Protein AF-A0A937AK28-F1 (afdb_monomer)

Foldseek 3Di:
DVVVVVVVVVVCVPDPDDPDDDDDDDDDPDDDDDDDDDDDDDDDDDDDDDPDDDDDDDDDDDDDDDDDDDDDDDDDDDDDDPDPPPPPPDDDDDDCVVCVLPPPPVLVVVVVVLVVVLVVVCVVLVVVLVVCVVVPHDPVVSVVSNVVVCVVSVVVSVVVCVVVCSPPPPPPPDDDDDDDDDDDDDPPDDDPDPDDDDDPDDPPPPPPDDPDPDDPPCDPVLLVVLLVVCCVLPVPVSVVLVVCCVVPVPVSVVVSVVVSVLVVVLVVCVPVPVPLNVLSSLLVVLVVLLVVLVVVLVVCVVVVHDPVVNVVSVVVNVVSVVSNVVSVVVNVVVVVVVVVVVVVVVVVVVVVVVVVVVVVVVVVVVVVVVVVPPPPDPPDDDPPPPPDDPDDDPVPPVDPPDPPDPPDPPDDDDDDDDDD

pLDDT: mean 71.02, std 24.05, range [28.81, 98.31]

Radius of gyration: 37.17 Å; Cα contacts (8 Å, |Δi|>4): 98; chains: 1; bounding box: 79×90×116 Å

Sequence (420 aa):
MQILKRAHLLAAFCGLSLAFTGAGLALQPGTPDEPPMHEPPPPPMGGPDDNNRPGPGDQQRPERRRGGQDSNDNRRPRMGGPNAQGPQGNAPGEGPMRQAMSNDPKVVRAALDLVRTHLKEMMPRIDKAITALDNGADVATVRRELAQSRAENAQGFMEALRQSGILGPGLMGNVRRGPGAGEGPDMQDDRDGPGPRGPEGEMREGREGREGRGPRAFTQEDRDRVLAEIREHNPDLAKQIESAREQSPESADQFLRFIGDKMRGMRELRDRDPESYQLRKTEIIGLFKMLKLRKEYAEAAKNNADQAKLDTIKGELRVVMGELWDTRQKLDEMQLRELEKRVERMKQEAVKRTEMREKVINERTEAIIREATQPPGGKGGRPPMRRDGAGPGPNGLPGPGGPRGGPGENAPPPPPVQPR

Nearest PDB structures (foldseek):
  8i21-assembly1_A  TM=4.501E-01  e=1.192E+00  Saccharomyces cerevisiae S288C
  4tko-assembly1_B  TM=4.556E-01  e=3.363E+00  Aquifex aeolicus VF5
  8qb8-assembly1_A  TM=4.308E-01  e=2.829E+00  Saccharomyces cerevisiae
  2v0o-assembly2_C  TM=2.588E-01  e=8.453E+00  Homo sapiens

Solvent-accessible surface area (backbone atoms only — not comparable to full-atom values): 27361 Å² total; per-residue (Å²): 114,70,68,61,57,54,52,56,55,52,56,64,66,73,73,61,92,71,92,76,85,77,80,86,78,83,84,76,96,75,91,76,86,83,77,85,82,77,78,79,81,80,80,84,89,77,78,85,84,88,89,82,80,86,82,85,79,91,76,86,81,84,88,78,83,91,82,90,82,90,81,89,82,87,89,79,90,78,79,84,76,79,80,86,72,65,85,76,71,75,76,80,70,82,58,67,78,74,58,66,63,54,83,48,66,66,58,51,46,52,52,50,52,50,52,51,51,53,49,62,67,47,47,63,57,52,52,49,48,50,53,39,49,76,72,68,47,57,68,70,58,50,51,50,54,51,52,51,52,47,54,57,49,49,51,52,49,53,49,51,40,51,74,66,53,78,52,49,85,78,79,77,76,81,90,75,84,88,88,80,88,77,92,80,79,88,79,84,72,92,73,95,63,94,68,83,83,67,84,88,74,75,85,73,82,79,76,78,84,81,80,78,84,58,84,74,79,86,44,72,70,55,49,56,51,44,45,51,54,36,39,75,79,38,49,69,57,32,53,50,46,54,55,38,35,76,77,37,49,68,61,33,51,54,49,50,50,62,49,37,62,56,50,59,58,38,62,62,23,54,80,75,35,52,66,61,26,52,43,52,51,50,41,54,53,37,52,51,53,43,53,50,43,53,50,53,44,53,50,39,60,75,67,68,53,59,66,71,59,52,51,49,44,51,50,54,43,51,52,43,51,50,56,40,48,54,40,47,52,54,52,51,53,52,51,50,55,52,50,50,54,52,53,52,51,51,52,55,51,50,51,53,52,52,54,52,48,53,51,53,50,49,58,50,51,53,50,52,52,50,60,72,67,49,71,99,70,76,92,72,70,78,76,75,71,87,71,81,74,96,60,87,66,85,82,63,65,80,63,86,76,64,86,88,65,75,81,69,101,75,71,79,79,80,78,84,82,76,86,130

Secondary structure (DSSP, 8-state):
-HHHHHHHHHHTTTT------------------PPP-PPPPPPP---------PPP----PPP---------------------------PPP--HHHH-S---HHHHHHHHHHHHHHHHHHHHHHHHHHHHHHTT--HHHHHHHHHHHHHHHHHHHHHHHHHTSSS-TTSS--SS----------------------------TT--S-S---S----HHHHHHHHHHHHHH-HHHHHHHHHHHHH-HHHHHHHHHHHHHHHHHHHHHHHH-HHHHHHHHHHHHHHHHHHHHHHHHHHHHHTT--HHHHHHHHHHHHHHHHHHHHHHHHHHHHHHHHHHHHHHHHHHHHHHHHHHHHHHHHHHHHHHHHHHHS-S---S----------PPPTT----------PPPS-PPPPPP----

Structure (mmCIF, N/CA/C/O backbone):
data_AF-A0A937AK28-F1
#
_entry.id   AF-A0A937AK28-F1
#
loop_
_atom_site.group_PDB
_atom_site.id
_atom_site.type_symbol
_atom_site.label_atom_id
_atom_site.label_alt_id
_atom_site.label_comp_id
_atom_site.label_asym_id
_atom_site.label_entity_id
_atom_site.label_seq_id
_atom_site.pdbx_PDB_ins_code
_atom_site.Cartn_x
_atom_site.Cartn_y
_atom_site.Cartn_z
_atom_site.occupancy
_atom_site.B_iso_or_equiv
_atom_site.auth_seq_id
_atom_site.auth_comp_id
_atom_site.auth_asym_id
_atom_site.auth_atom_id
_atom_site.pdbx_PDB_model_num
ATOM 1 N N . MET A 1 1 ? 21.822 4.086 29.222 1.00 45.12 1 MET A N 1
ATOM 2 C CA . MET A 1 1 ? 20.342 4.231 29.233 1.00 45.12 1 MET A CA 1
ATOM 3 C C . MET A 1 1 ? 19.809 5.539 28.629 1.00 45.12 1 MET A C 1
ATOM 5 O O . MET A 1 1 ? 18.767 5.481 27.990 1.00 45.12 1 MET A O 1
ATOM 9 N N . GLN A 1 2 ? 20.467 6.701 28.767 1.00 40.31 2 GLN A N 1
ATOM 10 C CA . GLN A 1 2 ? 19.935 7.975 28.230 1.00 40.31 2 GLN A CA 1
ATOM 11 C C . GLN A 1 2 ? 19.891 8.066 26.685 1.00 40.31 2 GLN A C 1
ATOM 13 O O . GLN A 1 2 ? 18.995 8.702 26.139 1.00 40.31 2 GLN A O 1
ATOM 18 N N . ILE A 1 3 ? 20.792 7.380 25.970 1.00 42.09 3 ILE A N 1
ATOM 19 C CA . ILE A 1 3 ? 20.834 7.392 24.492 1.00 42.09 3 ILE A CA 1
ATOM 20 C C . ILE A 1 3 ? 19.656 6.605 23.878 1.00 42.09 3 ILE A C 1
ATOM 22 O O . ILE A 1 3 ? 19.032 7.076 22.930 1.00 42.09 3 ILE A O 1
ATOM 26 N N . LEU A 1 4 ? 19.270 5.465 24.469 1.00 37.75 4 LEU A N 1
ATOM 27 C CA . LEU A 1 4 ? 18.111 4.679 24.012 1.00 37.75 4 LEU A CA 1
ATOM 28 C C . LEU A 1 4 ? 16.769 5.387 24.265 1.00 37.75 4 LEU A C 1
ATOM 30 O O . LEU A 1 4 ? 15.876 5.320 23.422 1.00 37.75 4 LEU A O 1
ATOM 34 N N . LYS A 1 5 ? 16.635 6.127 25.377 1.00 47.66 5 LYS A N 1
ATOM 35 C CA . LYS A 1 5 ? 15.433 6.938 25.651 1.00 47.66 5 LYS A CA 1
ATOM 36 C C . LYS A 1 5 ? 15.247 8.054 24.613 1.00 47.66 5 LYS A C 1
ATOM 38 O O . LYS A 1 5 ? 14.127 8.288 24.168 1.00 47.66 5 LYS A O 1
ATOM 43 N N . ARG A 1 6 ? 16.340 8.688 24.170 1.00 48.91 6 ARG A N 1
ATOM 44 C CA . ARG A 1 6 ? 16.316 9.719 23.115 1.00 48.91 6 ARG A CA 1
ATOM 45 C C . ARG A 1 6 ? 15.952 9.149 21.738 1.00 48.91 6 ARG A C 1
ATOM 47 O O . ARG A 1 6 ? 15.192 9.782 21.012 1.00 48.91 6 ARG A O 1
ATOM 54 N N . ALA A 1 7 ? 16.411 7.939 21.408 1.00 40.28 7 ALA A N 1
ATOM 55 C CA . ALA A 1 7 ? 16.102 7.284 20.133 1.00 40.28 7 ALA A CA 1
ATOM 56 C C . ALA A 1 7 ? 14.616 6.888 19.996 1.00 40.28 7 ALA A C 1
ATOM 58 O O . ALA A 1 7 ? 14.016 7.096 18.941 1.00 40.28 7 ALA A O 1
ATOM 59 N N . HIS A 1 8 ? 13.986 6.381 21.063 1.00 40.25 8 HIS A N 1
ATOM 60 C CA . HIS A 1 8 ? 12.559 6.027 21.034 1.00 40.25 8 HIS A CA 1
ATOM 61 C C . HIS A 1 8 ? 11.623 7.242 20.960 1.00 40.25 8 HIS A C 1
ATOM 63 O O . HIS A 1 8 ? 10.581 7.171 20.309 1.00 40.25 8 HIS A O 1
ATOM 69 N N . LEU A 1 9 ? 12.009 8.374 21.552 1.00 46.62 9 LEU A N 1
ATOM 70 C CA . LEU A 1 9 ? 11.238 9.619 21.475 1.00 46.62 9 LEU A CA 1
ATOM 71 C C . LEU A 1 9 ? 11.308 10.264 20.081 1.00 46.62 9 LEU A C 1
ATOM 73 O O . LEU A 1 9 ? 10.299 10.782 19.609 1.00 46.62 9 LEU A O 1
ATOM 77 N N . LEU A 1 10 ? 12.455 10.160 19.397 1.00 40.72 10 LEU A N 1
ATOM 78 C CA . LEU A 1 10 ? 12.631 10.594 18.004 1.00 40.72 10 LEU A CA 1
ATOM 79 C C . LEU A 1 10 ? 11.823 9.731 17.017 1.00 40.72 10 LEU A C 1
ATOM 81 O O . LEU A 1 10 ? 11.168 10.273 16.129 1.00 40.72 10 LEU A O 1
ATOM 85 N N . ALA A 1 11 ? 11.782 8.408 17.213 1.00 39.53 11 ALA A N 1
ATOM 86 C CA . ALA A 1 11 ? 10.990 7.495 16.379 1.00 39.53 11 ALA A CA 1
ATOM 87 C C . ALA A 1 11 ? 9.469 7.728 16.509 1.00 39.53 11 ALA A C 1
ATOM 89 O O . ALA A 1 11 ? 8.747 7.666 15.516 1.00 39.53 11 ALA A O 1
ATOM 90 N N . ALA A 1 12 ? 8.985 8.085 17.705 1.00 41.88 12 ALA A N 1
ATOM 91 C CA . ALA A 1 12 ? 7.592 8.491 17.925 1.00 41.88 12 ALA A CA 1
ATOM 92 C C . ALA A 1 12 ? 7.253 9.876 17.324 1.00 41.88 12 ALA A C 1
ATOM 94 O O . ALA A 1 12 ? 6.080 10.229 17.188 1.00 41.88 12 ALA A O 1
ATOM 95 N N . PHE A 1 13 ? 8.266 10.674 16.966 1.00 44.38 13 PHE A N 1
ATOM 96 C CA . PHE A 1 13 ? 8.119 12.037 16.453 1.00 44.38 13 PHE A CA 1
ATOM 97 C C . PHE A 1 13 ? 8.048 12.111 14.917 1.00 44.38 13 PHE A C 1
ATOM 99 O O . PHE A 1 13 ? 7.423 13.029 14.391 1.00 44.38 13 PHE A O 1
ATOM 106 N N . CYS A 1 14 ? 8.606 11.132 14.194 1.00 40.28 14 CYS A N 1
ATOM 107 C CA . CYS A 1 14 ? 8.650 11.097 12.722 1.00 40.28 14 CYS A CA 1
ATOM 108 C C . CYS A 1 14 ? 7.396 10.518 12.029 1.00 40.28 14 CYS A C 1
ATOM 110 O O . CYS A 1 14 ? 7.441 10.207 10.843 1.00 40.28 14 CYS A O 1
ATOM 112 N N . GLY A 1 15 ? 6.254 10.409 12.714 1.00 34.19 15 GLY A N 1
ATOM 113 C CA . GLY A 1 15 ? 4.972 10.173 12.034 1.00 34.19 15 GLY A CA 1
ATOM 114 C C . GLY A 1 15 ? 4.676 8.727 11.620 1.00 34.19 15 GLY A C 1
ATOM 115 O O . GLY A 1 15 ? 3.913 8.517 10.681 1.00 34.19 15 GLY A O 1
ATOM 116 N N . LEU A 1 16 ? 5.189 7.727 12.344 1.00 32.31 16 LEU A N 1
ATOM 117 C CA . LEU A 1 16 ? 4.605 6.383 12.333 1.00 32.31 16 LEU A CA 1
ATOM 118 C C . LEU A 1 16 ? 3.802 6.192 13.625 1.00 32.31 16 LEU A C 1
ATOM 120 O O . LEU A 1 16 ? 4.344 5.905 14.691 1.00 32.31 16 LEU A O 1
ATOM 124 N N . SER A 1 17 ? 2.494 6.431 13.547 1.00 33.72 17 SER A N 1
ATOM 125 C CA . SER A 1 17 ? 1.587 6.261 14.682 1.00 33.72 17 SER A CA 1
ATOM 126 C C . SER A 1 17 ? 1.394 4.769 14.978 1.00 33.72 17 SER A C 1
ATOM 128 O O . SER A 1 17 ? 0.518 4.115 14.420 1.00 33.72 17 SER A O 1
ATOM 130 N N . LEU A 1 18 ? 2.232 4.224 15.860 1.00 33.41 18 LEU A N 1
ATOM 131 C CA . LEU A 1 18 ? 1.950 3.012 16.623 1.00 33.41 18 LEU A CA 1
ATOM 132 C C . LEU A 1 18 ? 1.720 3.447 18.069 1.00 33.41 18 LEU A C 1
ATOM 134 O O . LEU A 1 18 ? 2.648 3.796 18.796 1.00 33.41 18 LEU A O 1
ATOM 138 N N . ALA A 1 19 ? 0.450 3.480 18.466 1.00 34.44 19 ALA A N 1
ATOM 139 C CA . ALA A 1 19 ? 0.048 3.724 19.840 1.00 34.44 19 ALA A CA 1
ATOM 140 C C . ALA A 1 19 ? 0.495 2.540 20.713 1.00 34.44 19 ALA A C 1
ATOM 142 O O . ALA A 1 19 ? -0.200 1.533 20.817 1.00 34.44 19 ALA A O 1
ATOM 143 N N . PHE A 1 20 ? 1.674 2.663 21.322 1.00 28.81 20 PHE A N 1
ATOM 144 C CA . PHE A 1 20 ? 2.138 1.775 22.380 1.00 28.81 20 PHE A CA 1
ATOM 145 C C . PHE A 1 20 ? 1.858 2.452 23.724 1.00 28.81 20 PHE A C 1
ATOM 147 O O . PHE A 1 20 ? 2.593 3.332 24.174 1.00 28.81 20 PHE A O 1
ATOM 154 N N . THR A 1 21 ? 0.736 2.096 24.344 1.00 36.56 21 THR A N 1
ATOM 155 C CA . THR A 1 21 ? 0.386 2.533 25.697 1.00 36.56 21 THR A CA 1
ATOM 156 C C . THR A 1 21 ? 1.208 1.704 26.683 1.00 36.56 21 THR A C 1
ATOM 158 O O . THR A 1 21 ? 0.882 0.554 26.964 1.00 36.56 21 THR A O 1
ATOM 161 N N . GLY A 1 22 ? 2.321 2.261 27.162 1.00 31.64 22 GLY A N 1
ATOM 162 C CA . GLY A 1 22 ? 3.103 1.687 28.253 1.00 31.64 22 GLY A CA 1
ATOM 163 C C . GLY A 1 22 ? 2.448 2.002 29.594 1.00 31.64 22 GLY A C 1
ATOM 164 O O . GLY A 1 22 ? 2.447 3.155 30.018 1.00 31.64 22 GLY A O 1
ATOM 165 N N . ALA A 1 23 ? 1.895 0.978 30.243 1.00 36.53 23 ALA A N 1
ATOM 166 C CA . ALA A 1 23 ? 1.619 0.998 31.671 1.00 36.53 23 ALA A CA 1
ATOM 167 C C . ALA A 1 23 ? 2.961 0.975 32.419 1.00 36.53 23 ALA A C 1
ATOM 169 O O . ALA A 1 23 ? 3.797 0.101 32.184 1.00 36.53 23 ALA A O 1
ATOM 170 N N . GLY A 1 24 ? 3.181 1.974 33.271 1.00 33.81 24 GLY A N 1
ATOM 171 C CA . GLY A 1 24 ? 4.326 2.032 34.168 1.00 33.81 24 GLY A CA 1
ATOM 172 C C . GLY A 1 24 ? 4.154 1.020 35.294 1.00 33.81 24 GLY A C 1
ATOM 173 O O . GLY A 1 24 ? 3.312 1.206 36.166 1.00 33.81 24 GLY A O 1
ATOM 174 N N . LEU A 1 25 ? 4.962 -0.037 35.272 1.00 34.81 25 LEU A N 1
ATOM 175 C CA . LEU A 1 25 ? 5.187 -0.906 36.420 1.00 34.81 25 LEU A CA 1
ATOM 176 C C . LEU A 1 25 ? 6.354 -0.327 37.222 1.00 34.81 25 LEU A C 1
ATOM 178 O O . LEU A 1 25 ? 7.490 -0.273 36.750 1.00 34.81 25 LEU A O 1
ATOM 182 N N . ALA A 1 26 ? 6.039 0.151 38.423 1.00 36.28 26 ALA A N 1
ATOM 183 C CA . ALA A 1 26 ? 7.015 0.486 39.443 1.00 36.28 26 ALA A CA 1
ATOM 184 C C . ALA A 1 26 ? 7.772 -0.788 39.855 1.00 36.28 26 ALA A C 1
ATOM 186 O O . ALA A 1 26 ? 7.164 -1.775 40.265 1.00 36.28 26 ALA A O 1
ATOM 187 N N . LEU A 1 27 ? 9.099 -0.762 39.733 1.00 34.19 27 LEU A N 1
ATOM 188 C CA . LEU A 1 27 ? 9.994 -1.787 40.264 1.00 34.19 27 LEU A CA 1
ATOM 189 C C . LEU A 1 27 ? 10.108 -1.610 41.785 1.00 34.19 27 LEU A C 1
ATOM 191 O O . LEU A 1 27 ? 10.711 -0.644 42.251 1.00 34.19 27 LEU A O 1
ATOM 195 N N . GLN A 1 28 ? 9.548 -2.548 42.550 1.00 39.12 28 GLN A N 1
ATOM 196 C CA . GLN A 1 28 ? 10.003 -2.839 43.912 1.00 39.12 28 GLN A CA 1
ATOM 197 C C . GLN A 1 28 ? 11.232 -3.764 43.834 1.00 39.12 28 GLN A C 1
ATOM 199 O O . GLN A 1 28 ? 11.193 -4.737 43.078 1.00 39.12 28 GLN A O 1
ATOM 204 N N . PRO A 1 29 ? 12.312 -3.519 44.598 1.00 45.06 29 PRO A N 1
ATOM 205 C CA . PRO A 1 29 ? 13.384 -4.489 44.763 1.00 45.06 29 PRO A CA 1
ATOM 206 C C . PRO A 1 29 ? 12.969 -5.500 45.840 1.00 45.06 29 PRO A C 1
ATOM 208 O O . PRO A 1 29 ? 13.032 -5.215 47.033 1.00 45.06 29 PRO A O 1
ATOM 211 N N . GLY A 1 30 ? 12.518 -6.675 45.412 1.00 38.47 30 GLY A N 1
ATOM 212 C CA . GLY A 1 30 ? 12.208 -7.797 46.293 1.00 38.47 30 GLY A CA 1
ATOM 213 C C . GLY A 1 30 ? 12.576 -9.105 45.611 1.00 38.47 30 GLY A C 1
ATOM 214 O O . GLY A 1 30 ? 11.815 -9.616 44.799 1.00 38.47 30 GLY A O 1
ATOM 215 N N . T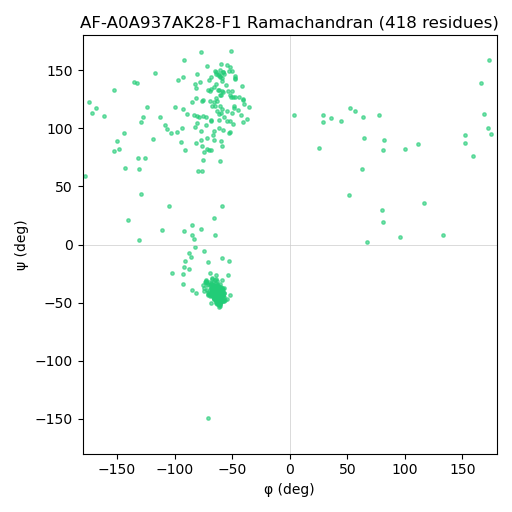HR A 1 31 ? 13.764 -9.618 45.915 1.00 53.62 31 THR A N 1
ATOM 216 C CA . THR A 1 31 ? 14.167 -11.001 45.637 1.00 53.62 31 THR A CA 1
ATOM 217 C C . THR A 1 31 ? 13.318 -11.966 46.466 1.00 53.62 31 THR A C 1
ATOM 219 O O . THR A 1 31 ? 13.178 -11.750 47.673 1.00 53.62 31 THR A O 1
ATOM 222 N N . PRO A 1 32 ? 12.829 -13.055 45.858 1.00 50.50 32 PRO A N 1
ATOM 223 C CA . PRO A 1 32 ? 13.033 -14.350 46.499 1.00 50.50 32 PRO A CA 1
ATOM 224 C C . PRO A 1 32 ? 13.477 -15.446 45.516 1.00 50.50 32 PRO A C 1
ATOM 226 O O . PRO A 1 32 ? 13.006 -15.516 44.385 1.00 50.50 32 PRO A O 1
ATOM 229 N N . ASP A 1 33 ? 14.408 -16.259 46.015 1.00 50.53 33 ASP A N 1
ATOM 230 C CA . ASP A 1 33 ? 14.880 -17.580 45.581 1.00 50.53 33 ASP A CA 1
ATOM 231 C C . ASP A 1 33 ? 14.294 -18.182 44.290 1.00 50.53 33 ASP A C 1
ATOM 233 O O . ASP A 1 33 ? 13.159 -18.663 44.252 1.00 50.53 33 ASP A O 1
ATOM 237 N N . GLU A 1 34 ? 15.142 -18.272 43.260 1.00 43.19 34 GLU A N 1
ATOM 238 C CA . GLU A 1 34 ? 14.953 -19.200 42.142 1.00 43.19 34 GLU A CA 1
ATOM 239 C C . GLU A 1 34 ? 15.316 -20.634 42.585 1.00 43.19 34 GLU A C 1
ATOM 241 O O . GLU A 1 34 ? 16.444 -20.873 43.027 1.00 43.19 34 GLU A O 1
ATOM 246 N N . PRO A 1 35 ? 14.409 -21.620 42.453 1.00 62.12 35 PRO A N 1
ATOM 247 C CA . PRO A 1 35 ? 14.765 -23.030 42.570 1.00 62.12 35 PRO A CA 1
ATOM 248 C C . PRO A 1 35 ? 15.574 -23.501 41.343 1.00 62.12 35 PRO A C 1
ATOM 250 O O . PRO A 1 35 ? 15.435 -22.942 40.252 1.00 62.12 35 PRO A O 1
ATOM 253 N N . PRO A 1 36 ? 16.415 -24.544 41.491 1.00 59.97 36 PRO A N 1
ATOM 254 C CA . PRO A 1 36 ? 17.363 -24.962 40.464 1.00 59.97 36 PRO A CA 1
ATOM 255 C C . PRO A 1 36 ? 16.658 -25.449 39.193 1.00 59.97 36 PRO A C 1
ATOM 257 O O . PRO A 1 36 ? 15.825 -26.355 39.216 1.00 59.97 36 PRO A O 1
ATOM 260 N N . MET A 1 37 ? 17.042 -24.844 38.070 1.00 59.56 37 MET A N 1
ATOM 261 C CA . MET A 1 37 ? 16.659 -25.242 36.720 1.00 59.56 37 MET A CA 1
ATOM 262 C C . MET A 1 37 ? 17.162 -26.663 36.437 1.00 59.56 37 MET A C 1
ATOM 264 O O . MET A 1 37 ? 18.364 -26.897 36.327 1.00 59.56 37 MET A O 1
ATOM 268 N N . HIS A 1 38 ? 16.236 -27.612 36.307 1.00 63.62 38 HIS A N 1
ATOM 269 C CA . HIS A 1 38 ? 16.522 -28.914 35.716 1.00 63.62 38 HIS A CA 1
ATOM 270 C C . HIS A 1 38 ? 16.830 -28.735 34.225 1.00 63.62 38 HIS A C 1
ATOM 272 O O . HIS A 1 38 ? 15.987 -28.265 33.460 1.00 63.62 38 HIS A O 1
ATOM 278 N N . GLU A 1 39 ? 18.040 -29.118 33.820 1.00 60.78 39 GLU A N 1
ATOM 279 C CA . GLU A 1 39 ? 18.424 -29.221 32.413 1.00 60.78 39 GLU A CA 1
ATOM 280 C C . GLU A 1 39 ? 17.499 -30.209 31.676 1.00 60.78 39 GLU A C 1
ATOM 282 O O . GLU A 1 39 ? 17.266 -31.320 32.169 1.00 60.78 39 GLU A O 1
ATOM 287 N N . PRO A 1 40 ? 16.958 -29.848 30.499 1.00 70.06 40 PRO A N 1
ATOM 288 C CA . PRO A 1 40 ? 16.228 -30.794 29.670 1.00 70.06 40 PRO A CA 1
ATOM 289 C C . PRO A 1 40 ? 17.191 -31.836 29.067 1.00 70.06 40 PRO A C 1
ATOM 291 O O . PRO A 1 40 ? 18.301 -31.481 28.660 1.00 70.06 40 PRO A O 1
ATOM 294 N N . PRO A 1 41 ? 16.784 -33.116 28.967 1.00 71.69 41 PRO A N 1
ATOM 295 C CA . PRO A 1 41 ? 17.618 -34.155 28.375 1.00 71.69 41 PRO A CA 1
ATOM 296 C C . PRO A 1 41 ? 17.859 -33.898 26.876 1.00 71.69 41 PRO A C 1
ATOM 298 O O . PRO A 1 41 ? 16.986 -33.349 26.193 1.00 71.69 41 PRO A O 1
ATOM 301 N N . PRO A 1 42 ? 19.021 -34.311 26.338 1.00 70.75 42 PRO A N 1
ATOM 302 C CA . PRO A 1 42 ? 19.332 -34.155 24.923 1.00 70.75 42 PRO A CA 1
ATOM 303 C C . PRO A 1 42 ? 18.375 -34.981 24.043 1.00 70.75 42 PRO A C 1
ATOM 305 O O . PRO A 1 42 ? 17.929 -36.057 24.453 1.00 70.75 42 PRO A O 1
ATOM 308 N N . PRO A 1 43 ? 18.065 -34.510 22.820 1.00 70.31 43 PRO A N 1
ATOM 309 C CA . PRO A 1 43 ? 17.220 -35.248 21.892 1.00 70.31 43 PRO A CA 1
ATOM 310 C C . PRO A 1 43 ? 17.883 -36.570 21.463 1.00 70.31 43 PRO A C 1
ATOM 312 O O . PRO A 1 43 ? 19.110 -36.634 21.330 1.00 70.31 43 PRO A O 1
ATOM 315 N N . PRO A 1 44 ? 17.089 -37.629 21.218 1.00 63.22 44 PRO A N 1
ATOM 316 C CA . PRO A 1 44 ? 17.609 -38.915 20.787 1.00 63.22 44 PRO A CA 1
ATOM 317 C C . PRO A 1 44 ? 18.231 -38.808 19.391 1.00 63.22 44 PRO A C 1
ATOM 319 O O . PRO A 1 44 ? 17.578 -38.440 18.415 1.00 63.22 44 PRO A O 1
ATOM 322 N N . MET A 1 45 ? 19.508 -39.174 19.314 1.00 68.00 45 MET A N 1
ATOM 323 C CA . MET A 1 45 ? 20.222 -39.455 18.073 1.00 68.00 45 MET A CA 1
ATOM 324 C C . MET A 1 45 ? 19.662 -40.742 17.455 1.00 68.00 45 MET A C 1
ATOM 326 O O . MET A 1 45 ? 19.925 -41.839 17.941 1.00 68.00 45 MET A O 1
ATOM 330 N N . GLY A 1 46 ? 18.910 -40.613 16.371 1.00 51.50 46 GLY A N 1
ATOM 331 C CA . GLY A 1 46 ? 18.579 -41.705 15.457 1.00 51.50 46 GLY A CA 1
ATOM 332 C C . GLY A 1 46 ? 18.326 -41.088 14.090 1.00 51.50 46 GLY A C 1
ATOM 333 O O . GLY A 1 46 ? 17.656 -40.068 14.000 1.00 51.50 46 GLY A O 1
ATOM 334 N N . GLY A 1 47 ? 18.851 -41.565 12.975 1.00 51.00 47 GLY A N 1
ATOM 335 C CA . GLY A 1 47 ? 19.628 -42.738 12.583 1.00 51.00 47 GLY A CA 1
ATOM 336 C C . GLY A 1 47 ? 19.707 -42.644 11.042 1.00 51.00 47 GLY A C 1
ATOM 337 O O . GLY A 1 47 ? 18.914 -41.899 10.457 1.00 51.00 47 GLY A O 1
ATOM 338 N N . PRO A 1 48 ? 20.674 -43.285 10.372 1.00 56.53 48 PRO A N 1
ATOM 339 C CA . PRO A 1 48 ? 20.934 -43.031 8.960 1.00 56.53 48 PRO A CA 1
ATOM 340 C C . PRO A 1 48 ? 19.961 -43.774 8.032 1.00 56.53 48 PRO A C 1
ATOM 342 O O . PRO A 1 48 ? 19.551 -44.891 8.326 1.00 56.53 48 PRO A O 1
ATOM 345 N N . ASP A 1 49 ? 19.675 -43.107 6.911 1.00 51.59 49 ASP A N 1
ATOM 346 C CA . ASP A 1 49 ? 19.435 -43.629 5.561 1.00 51.59 49 ASP A CA 1
ATOM 347 C C . ASP A 1 49 ? 18.399 -44.740 5.321 1.00 51.59 49 ASP A C 1
ATOM 349 O O . ASP A 1 49 ? 18.611 -45.900 5.642 1.00 51.59 49 ASP A O 1
ATOM 353 N N . ASP A 1 50 ? 17.369 -44.393 4.539 1.00 48.59 50 ASP A N 1
ATOM 354 C CA . ASP A 1 50 ? 16.748 -45.313 3.575 1.00 48.59 50 ASP A CA 1
ATOM 355 C C . ASP A 1 50 ? 16.328 -44.546 2.303 1.00 48.59 50 ASP A C 1
ATOM 357 O O . ASP A 1 50 ? 15.158 -44.370 1.955 1.00 48.59 50 ASP A O 1
ATOM 361 N N . ASN A 1 51 ? 17.342 -44.047 1.591 1.00 51.59 51 ASN A N 1
ATOM 362 C CA . ASN A 1 51 ? 17.253 -43.679 0.180 1.00 51.59 51 ASN A CA 1
ATOM 363 C C . ASN A 1 51 ? 17.394 -44.948 -0.675 1.00 51.59 51 ASN A C 1
ATOM 365 O O . ASN A 1 51 ? 18.507 -45.434 -0.845 1.00 51.59 51 ASN A O 1
ATOM 369 N N . ASN A 1 52 ? 16.288 -45.453 -1.229 1.00 47.16 52 ASN A N 1
ATOM 370 C CA . ASN A 1 52 ? 16.163 -46.041 -2.579 1.00 47.16 52 ASN A CA 1
ATOM 371 C C . ASN A 1 52 ? 15.043 -47.080 -2.620 1.00 47.16 52 ASN A C 1
ATOM 373 O O . ASN A 1 52 ? 15.251 -48.273 -2.402 1.00 47.16 52 ASN A O 1
ATOM 377 N N . ARG A 1 53 ? 13.852 -46.636 -3.019 1.00 42.38 53 ARG A N 1
ATOM 378 C CA . ARG A 1 53 ? 12.789 -47.529 -3.477 1.00 42.38 53 ARG A CA 1
ATOM 379 C C . ARG A 1 53 ? 12.563 -47.279 -4.973 1.00 42.38 53 ARG A C 1
ATOM 381 O O . ARG A 1 53 ? 12.072 -46.205 -5.318 1.00 42.38 53 ARG A O 1
ATOM 388 N N . PRO A 1 54 ? 12.926 -48.211 -5.873 1.00 51.97 54 PRO A N 1
ATOM 389 C CA . PRO A 1 54 ? 12.618 -48.082 -7.291 1.00 51.97 54 PRO A CA 1
ATOM 390 C C . PRO A 1 54 ? 11.135 -48.401 -7.527 1.00 51.97 54 PRO A C 1
ATOM 392 O O . PRO A 1 54 ? 10.645 -49.464 -7.144 1.00 51.97 54 PRO A O 1
ATOM 395 N N . GLY A 1 55 ? 10.409 -47.456 -8.126 1.00 46.09 55 GLY A N 1
ATOM 396 C CA . GLY A 1 55 ? 9.017 -47.638 -8.540 1.00 46.09 55 GLY A CA 1
ATOM 397 C C . GLY A 1 55 ? 8.919 -48.450 -9.840 1.00 46.09 55 GLY A C 1
ATOM 398 O O . GLY A 1 55 ? 9.734 -48.233 -10.739 1.00 46.09 55 GLY A O 1
ATOM 399 N N . PRO A 1 56 ? 7.949 -49.371 -9.977 1.00 50.97 56 PRO A N 1
ATOM 400 C CA . PRO A 1 56 ? 7.753 -50.116 -11.209 1.00 50.97 56 PRO A CA 1
ATOM 401 C C . PRO A 1 56 ? 6.728 -49.439 -12.129 1.00 50.97 56 PRO A C 1
ATOM 403 O O . PRO A 1 56 ? 5.675 -48.990 -11.680 1.00 50.97 56 PRO A O 1
ATOM 406 N N . GLY A 1 57 ? 6.986 -49.522 -13.434 1.00 41.03 57 GLY A N 1
ATOM 407 C CA . GLY A 1 57 ? 5.940 -49.919 -14.376 1.00 41.03 57 GLY A CA 1
ATOM 408 C C . GLY A 1 57 ? 5.431 -48.853 -15.336 1.00 41.03 57 GLY A C 1
ATOM 409 O O . GLY A 1 57 ? 4.371 -48.270 -15.123 1.00 41.03 57 GLY A O 1
ATOM 410 N N . ASP A 1 58 ? 6.128 -48.736 -16.466 1.00 51.84 58 ASP A N 1
ATOM 411 C CA . ASP A 1 58 ? 5.561 -48.328 -17.748 1.00 51.84 58 ASP A CA 1
ATOM 412 C C . ASP A 1 58 ? 4.285 -49.126 -18.065 1.00 51.84 58 ASP A C 1
ATOM 414 O O . ASP A 1 58 ? 4.321 -50.341 -18.271 1.00 51.84 58 ASP A O 1
ATOM 418 N N . GLN A 1 59 ? 3.150 -48.433 -18.166 1.00 48.56 59 GLN A N 1
ATOM 419 C CA . GLN A 1 59 ? 1.935 -48.958 -18.788 1.00 48.56 59 GLN A CA 1
ATOM 420 C C . GLN A 1 59 ? 1.549 -48.088 -19.985 1.00 48.56 59 GLN A C 1
ATOM 422 O O . GLN A 1 59 ? 0.857 -47.080 -19.884 1.00 48.56 59 GLN A O 1
ATOM 427 N N . GLN A 1 60 ? 2.091 -48.504 -21.129 1.00 40.22 60 GLN A N 1
ATOM 428 C CA . GLN A 1 60 ? 1.401 -48.719 -22.404 1.00 40.22 60 GLN A CA 1
ATOM 429 C C . GLN A 1 60 ? 0.152 -47.858 -22.667 1.00 40.22 60 GLN A C 1
ATOM 431 O O . GLN A 1 60 ? -0.950 -48.132 -22.194 1.00 40.22 60 GLN A O 1
ATOM 436 N N . ARG A 1 61 ? 0.314 -46.868 -23.549 1.00 44.50 61 ARG A N 1
ATOM 437 C CA . ARG A 1 61 ? -0.779 -46.110 -24.165 1.00 44.50 61 ARG A CA 1
ATOM 438 C C . ARG A 1 61 ? -1.029 -46.676 -25.572 1.00 44.50 61 ARG A C 1
ATOM 440 O O . ARG A 1 61 ? -0.106 -46.628 -26.383 1.00 44.50 61 ARG A O 1
ATOM 447 N N . PRO A 1 62 ? -2.218 -47.218 -25.892 1.00 55.75 62 PRO A N 1
ATOM 448 C CA . PRO A 1 62 ? -2.454 -47.809 -27.200 1.00 55.75 62 PRO A CA 1
ATOM 449 C C . PRO A 1 62 ? -2.803 -46.755 -28.253 1.00 55.75 62 PRO A C 1
ATOM 451 O O . PRO A 1 62 ? -3.597 -45.836 -28.035 1.00 55.75 62 PRO A O 1
ATOM 454 N N . GLU A 1 63 ? -2.215 -46.961 -29.425 1.00 49.09 63 GLU A N 1
ATOM 455 C CA . GLU A 1 63 ? -2.519 -46.315 -30.692 1.00 49.09 63 GLU A CA 1
ATOM 456 C C . GLU A 1 63 ? -3.998 -46.479 -31.078 1.00 49.09 63 GLU A C 1
ATOM 458 O O . GLU A 1 63 ? -4.568 -47.572 -31.022 1.00 49.09 63 GLU A O 1
ATOM 463 N N . ARG A 1 64 ? -4.616 -45.403 -31.576 1.00 50.41 64 ARG A N 1
ATOM 464 C CA . ARG A 1 64 ? -5.828 -45.495 -32.398 1.00 50.41 64 ARG A CA 1
ATOM 465 C C . ARG A 1 64 ? -5.663 -44.685 -33.686 1.00 50.41 64 ARG A C 1
ATOM 467 O O . ARG A 1 64 ? -5.689 -43.462 -33.668 1.00 50.41 64 ARG A O 1
ATOM 474 N N . ARG A 1 65 ? -5.461 -45.448 -34.772 1.00 48.31 65 ARG A N 1
ATOM 475 C CA . ARG A 1 65 ? -6.097 -45.388 -36.112 1.00 48.31 65 ARG A CA 1
ATOM 476 C C . ARG A 1 65 ? -6.578 -44.000 -36.567 1.00 48.31 65 ARG A C 1
ATOM 478 O O . ARG A 1 65 ? -7.504 -43.458 -35.983 1.00 48.31 65 ARG A O 1
ATOM 485 N N . ARG A 1 66 ? -5.974 -43.357 -37.577 1.00 46.03 66 ARG A N 1
ATOM 486 C CA . ARG A 1 66 ? -6.035 -43.631 -39.040 1.00 46.03 66 ARG A CA 1
ATOM 487 C C . ARG A 1 66 ? -7.441 -43.921 -39.598 1.00 46.03 66 ARG A C 1
ATOM 489 O O . ARG A 1 66 ? -7.947 -45.030 -39.467 1.00 46.03 66 ARG A O 1
ATOM 496 N N . GLY A 1 67 ? -7.953 -42.918 -40.312 1.00 41.47 67 GLY A N 1
ATOM 497 C CA . GLY A 1 67 ? -9.021 -42.915 -41.322 1.00 41.47 67 GLY A CA 1
ATOM 498 C C . GLY A 1 67 ? -9.369 -41.438 -41.577 1.00 41.47 67 GLY A C 1
ATOM 499 O O . GLY A 1 67 ? -9.758 -40.766 -40.636 1.00 41.47 67 GLY A O 1
ATOM 500 N N . GLY A 1 68 ? -9.137 -40.788 -42.719 1.00 41.03 68 GLY A N 1
ATOM 501 C CA . GLY A 1 68 ? -8.905 -41.262 -44.081 1.00 41.03 68 GLY A CA 1
ATOM 502 C C . GLY A 1 68 ? -10.190 -41.138 -44.902 1.00 41.03 68 GLY A C 1
ATOM 503 O O . GLY A 1 68 ? -10.901 -42.129 -44.986 1.00 41.03 68 GLY A O 1
ATOM 504 N N . GLN A 1 69 ? -10.474 -39.935 -45.428 1.00 40.94 69 GLN A N 1
ATOM 505 C CA . GLN A 1 69 ? -11.294 -39.604 -46.619 1.00 40.94 69 GLN A CA 1
ATOM 506 C C . GLN A 1 69 ? -11.465 -38.071 -46.656 1.00 40.94 69 GLN A C 1
ATOM 508 O O . GLN A 1 69 ? -12.056 -37.492 -45.751 1.00 40.94 69 GLN A O 1
ATOM 513 N N . ASP A 1 70 ? -10.703 -37.335 -47.464 1.00 40.44 70 ASP A N 1
ATOM 514 C CA . ASP A 1 70 ? -10.846 -37.113 -48.916 1.00 40.44 70 ASP A CA 1
ATOM 515 C C . ASP A 1 70 ? -12.140 -36.396 -49.312 1.00 40.44 70 ASP A C 1
ATOM 517 O O . ASP A 1 70 ? -13.219 -36.980 -49.255 1.00 40.44 70 ASP A O 1
ATOM 521 N N . SER A 1 71 ? -11.970 -35.137 -49.749 1.00 44.28 71 SER A N 1
ATOM 522 C CA . SER A 1 71 ? -12.661 -34.391 -50.830 1.00 44.28 71 SER A CA 1
ATOM 523 C C . SER A 1 71 ? -12.619 -32.892 -50.474 1.00 44.28 71 SER A C 1
ATOM 525 O O . SER A 1 71 ? -13.382 -32.424 -49.641 1.00 44.28 71 SER A O 1
ATOM 527 N N . ASN A 1 72 ? -11.576 -32.144 -50.838 1.00 39.47 72 ASN A N 1
ATOM 528 C CA . ASN A 1 72 ? -11.358 -31.549 -52.160 1.00 39.47 72 ASN A CA 1
ATOM 529 C C . ASN A 1 72 ? -12.426 -30.499 -52.520 1.00 39.47 72 ASN A C 1
ATOM 531 O O . ASN A 1 72 ? -13.431 -30.850 -53.119 1.00 39.47 72 ASN A O 1
ATOM 535 N N . ASP A 1 73 ? -12.170 -29.221 -52.202 1.00 39.03 73 ASP A N 1
ATOM 536 C CA . ASP A 1 73 ? -12.365 -28.165 -53.201 1.00 39.03 73 ASP A CA 1
ATOM 537 C C . ASP A 1 73 ? -11.634 -26.841 -52.876 1.00 39.03 73 ASP A C 1
ATOM 539 O O . ASP A 1 73 ? -11.956 -26.095 -51.957 1.00 39.03 73 ASP A O 1
ATOM 543 N N . ASN A 1 74 ? -10.619 -26.588 -53.704 1.00 38.72 74 ASN A N 1
ATOM 544 C CA . ASN A 1 74 ? -10.297 -25.330 -54.382 1.00 38.72 74 ASN A CA 1
ATOM 545 C C . ASN A 1 74 ? -10.066 -23.998 -53.611 1.00 38.72 74 ASN A C 1
ATOM 547 O O . ASN A 1 74 ? -10.978 -23.273 -53.232 1.00 38.72 74 ASN A O 1
ATOM 551 N N . ARG A 1 75 ? -8.800 -23.551 -53.741 1.00 36.75 75 ARG A N 1
ATOM 552 C CA . ARG A 1 75 ? -8.356 -22.191 -54.152 1.00 36.75 75 ARG A CA 1
ATOM 553 C C . ARG A 1 75 ? -8.314 -21.074 -53.094 1.00 36.75 75 ARG A C 1
ATOM 555 O O . ARG A 1 75 ? -9.157 -20.185 -53.081 1.00 36.75 75 ARG A O 1
ATOM 562 N N . ARG A 1 76 ? -7.159 -20.942 -52.424 1.00 40.91 76 ARG A N 1
ATOM 563 C CA . ARG A 1 76 ? -6.082 -19.960 -52.745 1.00 40.91 76 ARG A CA 1
ATOM 564 C C . ARG A 1 76 ? -5.071 -19.852 -51.586 1.00 40.91 76 ARG A C 1
ATOM 566 O O . ARG A 1 76 ? -5.490 -19.760 -50.436 1.00 40.91 76 ARG A O 1
ATOM 573 N N . PRO A 1 77 ? -3.756 -19.772 -51.863 1.00 41.75 77 PRO A N 1
ATOM 574 C CA . PRO A 1 77 ? -2.755 -19.528 -50.834 1.00 41.75 77 PRO A CA 1
ATOM 575 C C . PRO A 1 77 ? -2.717 -18.028 -50.514 1.00 41.75 77 PRO A C 1
ATOM 577 O O . PRO A 1 77 ? -2.278 -17.222 -51.334 1.00 41.75 77 PRO A O 1
ATOM 580 N N . ARG A 1 78 ? -3.163 -17.627 -49.319 1.00 39.50 78 ARG A N 1
ATOM 581 C CA . ARG A 1 78 ? -2.737 -16.346 -48.743 1.00 39.50 78 ARG A CA 1
ATOM 582 C C . ARG A 1 78 ? -1.543 -16.622 -47.844 1.00 39.50 78 ARG A C 1
ATOM 584 O O . ARG A 1 78 ? -1.682 -17.114 -46.731 1.00 39.50 78 ARG A O 1
ATOM 591 N N . MET A 1 79 ? -0.375 -16.334 -48.409 1.00 43.50 79 MET A N 1
ATOM 592 C CA . MET A 1 79 ? 0.901 -16.208 -47.719 1.00 43.50 79 MET A CA 1
ATOM 593 C C . MET A 1 79 ? 0.706 -15.473 -46.393 1.00 43.50 79 MET A C 1
ATOM 595 O O . MET A 1 79 ? 0.182 -14.356 -46.363 1.00 43.50 79 MET A O 1
ATOM 599 N N . GLY A 1 80 ? 1.130 -16.125 -45.312 1.00 41.12 80 GLY A N 1
ATOM 600 C CA . GLY A 1 80 ? 1.314 -15.497 -44.018 1.00 41.12 80 GLY A CA 1
ATOM 601 C C . GLY A 1 80 ? 2.340 -14.378 -44.146 1.00 41.12 80 GLY A C 1
ATOM 602 O O . GLY A 1 80 ? 3.511 -14.624 -44.425 1.00 41.12 80 GLY A O 1
ATOM 603 N N . GLY A 1 81 ? 1.876 -13.146 -43.959 1.00 33.97 81 GLY A N 1
ATOM 604 C CA . GLY A 1 81 ? 2.735 -12.014 -43.657 1.00 33.97 81 GLY A CA 1
ATOM 605 C C . GLY A 1 81 ? 3.055 -12.028 -42.158 1.00 33.97 81 GLY A C 1
ATOM 606 O O . GLY A 1 81 ? 2.121 -12.084 -41.354 1.00 33.97 81 GLY A O 1
ATOM 607 N N . PRO A 1 82 ? 4.334 -12.005 -41.755 1.00 40.97 82 PRO A N 1
ATOM 608 C CA . PRO A 1 82 ? 4.717 -11.918 -40.355 1.00 40.97 82 PRO A CA 1
ATOM 609 C C . PRO A 1 82 ? 4.349 -10.541 -39.788 1.00 40.97 82 PRO A C 1
ATOM 611 O O . PRO A 1 82 ? 4.623 -9.519 -40.408 1.00 40.97 82 PRO A O 1
ATOM 614 N N . ASN A 1 83 ? 3.731 -10.545 -38.604 1.00 45.28 83 ASN A N 1
ATOM 615 C CA . ASN A 1 83 ? 3.715 -9.473 -37.604 1.00 45.28 83 ASN A CA 1
ATOM 616 C C . ASN A 1 83 ? 3.932 -8.039 -38.124 1.00 45.28 83 ASN A C 1
ATOM 618 O O . ASN A 1 83 ? 5.001 -7.457 -37.948 1.00 45.28 83 ASN A O 1
ATOM 622 N N . ALA A 1 84 ? 2.865 -7.407 -38.613 1.00 37.19 84 ALA A N 1
ATOM 623 C CA . ALA A 1 84 ? 2.731 -5.959 -38.496 1.00 37.19 84 ALA A CA 1
ATOM 624 C C . ALA A 1 84 ? 2.344 -5.631 -37.043 1.00 37.19 84 ALA A C 1
ATOM 626 O O . ALA A 1 84 ? 1.198 -5.313 -36.729 1.00 37.19 84 ALA A O 1
ATOM 627 N N . GLN A 1 85 ? 3.308 -5.768 -36.130 1.00 41.75 85 GLN A N 1
ATOM 628 C CA . GLN A 1 85 ? 3.263 -5.055 -34.861 1.00 41.75 85 GLN A CA 1
ATOM 629 C C . GLN A 1 85 ? 3.394 -3.577 -35.216 1.00 41.75 85 GLN A C 1
ATOM 631 O O . GLN A 1 85 ? 4.488 -3.084 -35.484 1.00 41.75 85 GLN A O 1
ATOM 636 N N . GLY A 1 86 ? 2.255 -2.885 -35.283 1.00 34.47 86 GLY A N 1
ATOM 637 C CA . GLY A 1 86 ? 2.250 -1.429 -35.250 1.00 34.47 86 GLY A CA 1
ATOM 638 C C . GLY A 1 86 ? 3.096 -0.950 -34.063 1.00 34.47 86 GLY A C 1
ATOM 639 O O . GLY A 1 86 ? 3.194 -1.675 -33.066 1.00 34.47 86 GLY A O 1
ATOM 640 N N . PRO A 1 87 ? 3.741 0.223 -34.153 1.00 34.81 87 PRO A N 1
ATOM 641 C CA . PRO A 1 87 ? 4.566 0.745 -33.074 1.00 34.81 87 PRO A CA 1
ATOM 642 C C . PRO A 1 87 ? 3.727 0.797 -31.796 1.00 34.81 87 PRO A C 1
ATOM 644 O O . PRO A 1 87 ? 2.819 1.618 -31.666 1.00 34.81 87 PRO A O 1
ATOM 647 N N . GLN A 1 88 ? 3.997 -0.124 -30.866 1.00 40.56 88 GLN A N 1
ATOM 648 C CA . GLN A 1 88 ? 3.431 -0.069 -29.529 1.00 40.56 88 GLN A CA 1
ATOM 649 C C . GLN A 1 88 ? 3.929 1.233 -28.922 1.00 40.56 88 GLN A C 1
ATOM 651 O O . GLN A 1 88 ? 5.118 1.401 -28.650 1.00 40.56 88 GLN A O 1
ATOM 656 N N . GLY A 1 89 ? 3.002 2.181 -28.808 1.00 33.59 89 GLY A N 1
ATOM 657 C CA . GLY A 1 89 ? 3.249 3.472 -28.210 1.00 33.59 89 GLY A CA 1
ATOM 658 C C . GLY A 1 89 ? 3.941 3.283 -26.870 1.00 33.59 89 GLY A C 1
ATOM 659 O O . GLY A 1 89 ? 3.475 2.528 -26.016 1.00 33.59 89 GLY A O 1
ATOM 660 N N . ASN A 1 90 ? 5.070 3.974 -26.716 1.00 38.03 90 ASN A N 1
ATOM 661 C CA . ASN A 1 90 ? 5.737 4.173 -25.442 1.00 38.03 90 ASN A CA 1
ATOM 662 C C . ASN A 1 90 ? 4.684 4.417 -24.355 1.00 38.03 90 ASN A C 1
ATOM 664 O O . ASN A 1 90 ? 3.897 5.365 -24.454 1.00 38.03 90 ASN A O 1
ATOM 668 N N . ALA A 1 91 ? 4.674 3.560 -23.332 1.00 35.91 91 ALA A N 1
ATOM 669 C CA . ALA A 1 91 ? 3.896 3.802 -22.131 1.00 35.91 91 ALA A CA 1
ATOM 670 C C . ALA A 1 91 ? 4.212 5.226 -21.629 1.00 35.91 91 ALA A C 1
ATOM 672 O O . ALA A 1 91 ? 5.385 5.611 -21.592 1.00 35.91 91 ALA A O 1
ATOM 673 N N . PRO A 1 92 ? 3.189 6.032 -21.305 1.00 40.06 92 PRO A N 1
ATOM 674 C CA . PRO A 1 92 ? 3.370 7.429 -20.957 1.00 40.06 92 PRO A CA 1
ATOM 675 C C . PRO A 1 92 ? 4.270 7.536 -19.732 1.00 40.06 92 PRO A C 1
ATOM 677 O O . PRO A 1 92 ? 4.028 6.883 -18.715 1.00 40.06 92 PRO A O 1
ATOM 680 N N . GLY A 1 93 ? 5.303 8.367 -19.876 1.00 40.31 93 GLY A N 1
ATOM 681 C CA . GLY A 1 93 ? 6.227 8.714 -18.814 1.00 40.31 93 GLY A CA 1
ATOM 682 C C . GLY A 1 93 ? 5.497 9.084 -17.530 1.00 40.31 93 GLY A C 1
ATOM 683 O O . GLY A 1 93 ? 4.409 9.670 -17.545 1.00 40.31 93 GLY A O 1
ATOM 684 N N . GLU A 1 94 ? 6.133 8.703 -16.429 1.00 38.34 94 GLU A N 1
ATOM 685 C CA . GLU A 1 94 ? 5.913 9.247 -15.099 1.00 38.34 94 GLU A CA 1
ATOM 686 C C . GLU A 1 94 ? 5.609 10.744 -15.220 1.00 38.34 94 GLU A C 1
ATOM 688 O O . GLU A 1 94 ? 6.384 11.504 -15.799 1.00 38.34 94 GLU A O 1
ATOM 693 N N . GLY A 1 95 ? 4.413 11.148 -14.787 1.00 32.94 95 GLY A N 1
ATOM 694 C CA . GLY A 1 95 ? 3.960 12.520 -14.971 1.00 32.94 95 GLY A CA 1
ATOM 695 C C . GLY A 1 95 ? 4.935 13.520 -14.330 1.00 32.94 95 GLY A C 1
ATOM 696 O O . GLY A 1 95 ? 5.508 13.224 -13.275 1.00 32.94 95 GLY A O 1
ATOM 697 N N . PRO A 1 96 ? 5.072 14.732 -14.898 1.00 39.03 96 PRO A N 1
ATOM 698 C CA . PRO A 1 96 ? 5.979 15.768 -14.398 1.00 39.03 96 PRO A CA 1
ATOM 699 C C . PRO A 1 96 ? 5.701 16.187 -12.943 1.00 39.03 96 PRO A C 1
ATOM 701 O O . PRO A 1 96 ? 6.547 16.815 -12.321 1.00 39.03 96 PRO A O 1
ATOM 704 N N . MET A 1 97 ? 4.577 15.782 -12.339 1.00 38.81 97 MET A N 1
ATOM 705 C CA . MET A 1 97 ? 4.282 16.054 -10.928 1.00 38.81 97 MET A CA 1
ATOM 706 C C . MET A 1 97 ? 5.164 15.296 -9.923 1.00 38.81 97 MET A C 1
ATOM 708 O O . MET A 1 97 ? 5.331 15.787 -8.812 1.00 38.81 97 MET A O 1
ATOM 712 N N . ARG A 1 98 ? 5.757 14.140 -10.269 1.00 42.53 98 ARG A N 1
ATOM 713 C CA . ARG A 1 98 ? 6.785 13.513 -9.404 1.00 42.53 98 ARG A CA 1
ATOM 714 C C . ARG A 1 98 ? 8.200 14.024 -9.690 1.00 42.53 98 ARG A C 1
ATOM 716 O O . ARG A 1 98 ? 9.042 13.949 -8.806 1.00 42.53 98 ARG A O 1
ATOM 723 N N . GLN A 1 99 ? 8.437 14.589 -10.876 1.00 42.00 99 GLN A N 1
ATOM 724 C CA . GLN A 1 99 ? 9.699 15.248 -11.250 1.00 42.00 99 GLN A CA 1
ATOM 725 C C . GLN A 1 99 ? 9.771 16.730 -10.840 1.00 42.00 99 GLN A C 1
ATOM 727 O O . GLN A 1 99 ? 10.848 17.317 -10.882 1.00 42.00 99 GLN A O 1
ATOM 732 N N . ALA A 1 100 ? 8.659 17.328 -10.404 1.00 43.28 100 ALA A N 1
ATOM 733 C CA . ALA A 1 100 ? 8.612 18.710 -9.926 1.00 43.28 100 ALA A CA 1
ATOM 734 C C . ALA A 1 100 ? 9.048 18.886 -8.459 1.00 43.28 100 ALA A C 1
ATOM 736 O O . ALA A 1 100 ? 9.155 20.019 -7.994 1.00 43.28 100 ALA A O 1
ATOM 737 N N . MET A 1 101 ? 9.391 17.809 -7.740 1.00 47.16 101 MET A N 1
ATOM 738 C CA . MET A 1 101 ? 10.428 17.948 -6.716 1.00 47.16 101 MET A CA 1
ATOM 739 C C . MET A 1 101 ? 11.745 18.001 -7.465 1.00 47.16 101 MET A C 1
ATOM 741 O O . MET A 1 101 ? 12.364 16.979 -7.741 1.00 47.16 101 MET A O 1
ATOM 745 N N . SER A 1 102 ? 12.081 19.212 -7.901 1.00 58.19 102 SER A N 1
ATOM 746 C CA . SER A 1 102 ? 13.321 19.521 -8.586 1.00 58.19 102 SER A CA 1
ATOM 747 C C . SER A 1 102 ? 14.474 18.793 -7.887 1.00 58.19 102 SER A C 1
ATOM 749 O O . SER A 1 102 ? 14.834 19.137 -6.762 1.00 58.19 102 SER A O 1
ATOM 751 N N . ASN A 1 103 ? 15.065 17.806 -8.569 1.00 66.75 103 ASN A N 1
ATOM 752 C CA . ASN A 1 103 ? 16.305 17.147 -8.146 1.00 66.75 103 ASN A CA 1
ATOM 753 C C . ASN A 1 103 ? 17.500 18.122 -8.146 1.00 66.75 103 ASN A C 1
ATOM 755 O O . ASN A 1 103 ? 18.634 17.680 -7.984 1.00 66.75 103 ASN A O 1
ATOM 759 N N . ASP A 1 104 ? 17.275 19.428 -8.353 1.00 76.31 104 ASP A N 1
ATOM 760 C CA . ASP A 1 104 ? 18.275 20.462 -8.127 1.00 76.31 104 ASP A CA 1
ATOM 761 C C . ASP A 1 104 ? 18.810 20.337 -6.690 1.00 76.31 104 ASP A C 1
ATOM 763 O O . ASP A 1 104 ? 18.070 20.575 -5.720 1.00 76.31 104 ASP A O 1
ATOM 767 N N . PRO A 1 105 ? 20.102 19.999 -6.529 1.00 78.25 105 PRO A N 1
ATOM 768 C CA . PRO A 1 105 ? 20.735 19.886 -5.224 1.00 78.25 105 PRO A CA 1
ATOM 769 C C . PRO A 1 105 ? 20.576 21.147 -4.369 1.00 78.25 105 PRO A C 1
ATOM 771 O O . PRO A 1 105 ? 20.588 21.049 -3.144 1.00 78.25 105 PRO A O 1
ATOM 774 N N . LYS A 1 106 ? 20.404 22.329 -4.978 1.00 80.00 106 LYS A N 1
ATOM 775 C CA . LYS A 1 106 ? 20.187 23.591 -4.257 1.00 80.00 106 LYS A CA 1
ATOM 776 C C . LYS A 1 106 ? 18.820 23.642 -3.580 1.00 80.00 106 LYS A C 1
ATOM 778 O O . LYS A 1 106 ? 18.747 24.054 -2.426 1.00 80.00 106 LYS A O 1
ATOM 783 N N . VAL A 1 107 ? 17.763 23.186 -4.254 1.00 76.81 107 VAL A N 1
ATOM 784 C CA . VAL A 1 107 ? 16.396 23.153 -3.702 1.00 76.81 107 VAL A CA 1
ATOM 785 C C . VAL A 1 107 ? 16.304 22.119 -2.585 1.00 76.81 107 VAL A C 1
ATOM 787 O O . VAL A 1 107 ? 15.795 22.415 -1.505 1.00 76.81 107 VAL A O 1
ATOM 790 N N . VAL A 1 108 ? 16.877 20.931 -2.802 1.00 76.56 108 VAL A N 1
ATOM 791 C CA . VAL A 1 108 ? 16.942 19.879 -1.776 1.00 76.56 108 VAL A CA 1
ATOM 792 C C . VAL A 1 108 ? 17.750 20.351 -0.565 1.00 76.56 108 VAL A C 1
ATOM 794 O O . VAL A 1 108 ? 17.316 20.166 0.570 1.00 76.56 108 VAL A O 1
ATOM 797 N N . ARG A 1 109 ? 18.891 21.022 -0.776 1.00 83.81 109 ARG A N 1
ATOM 798 C CA . ARG A 1 109 ? 19.699 21.585 0.314 1.00 83.81 109 ARG A CA 1
ATOM 799 C C . ARG A 1 109 ? 18.953 22.670 1.089 1.00 83.81 109 ARG A C 1
ATOM 801 O O . ARG A 1 109 ? 18.957 22.615 2.312 1.00 83.81 109 ARG A O 1
ATOM 808 N N . ALA A 1 110 ? 18.271 23.593 0.411 1.00 81.00 110 ALA A N 1
ATOM 809 C CA . ALA A 1 110 ? 17.468 24.628 1.062 1.00 81.00 110 ALA A CA 1
ATOM 810 C C . ALA A 1 110 ? 16.324 24.030 1.901 1.00 81.00 110 ALA A C 1
ATOM 812 O O . ALA A 1 110 ? 16.099 24.454 3.034 1.00 81.00 110 ALA A O 1
ATOM 813 N N . ALA A 1 111 ? 15.650 22.993 1.392 1.00 76.56 111 ALA A N 1
ATOM 814 C CA . ALA A 1 111 ? 14.626 22.267 2.140 1.00 76.56 111 ALA A CA 1
ATOM 815 C C . ALA A 1 111 ? 15.207 21.553 3.374 1.00 76.56 111 ALA A C 1
ATOM 817 O O . ALA A 1 111 ? 14.631 21.622 4.460 1.00 76.56 111 ALA A O 1
ATOM 818 N N . LEU A 1 112 ? 16.368 20.906 3.238 1.00 82.31 112 LEU A N 1
ATOM 819 C CA . LEU A 1 112 ? 17.055 20.253 4.356 1.00 82.31 112 LEU A CA 1
ATOM 820 C C . LEU A 1 112 ? 17.556 21.258 5.403 1.00 82.31 112 LEU A C 1
ATOM 822 O O . LEU A 1 112 ? 17.448 20.979 6.596 1.00 82.31 112 LEU A O 1
ATOM 826 N N . ASP A 1 113 ? 18.055 22.427 4.997 1.00 88.25 113 ASP A N 1
ATOM 827 C CA . ASP A 1 113 ? 18.476 23.494 5.912 1.00 88.25 113 ASP A CA 1
ATOM 828 C C . ASP A 1 113 ? 17.279 24.098 6.669 1.00 88.25 113 ASP A C 1
ATOM 830 O O . ASP A 1 113 ? 17.382 24.383 7.869 1.00 88.25 113 ASP A O 1
ATOM 834 N N . LEU A 1 114 ? 16.111 24.195 6.024 1.00 85.06 114 LEU A N 1
ATOM 835 C CA . LEU A 1 114 ? 14.862 24.599 6.671 1.00 85.06 114 LEU A CA 1
ATOM 836 C C . LEU A 1 114 ? 14.403 23.564 7.711 1.00 85.06 114 LEU A C 1
ATOM 838 O O . LEU A 1 114 ? 14.120 23.922 8.855 1.00 85.06 114 LEU A O 1
ATOM 842 N N . VAL A 1 115 ? 14.406 22.272 7.361 1.00 80.88 115 VAL A N 1
ATOM 843 C CA . VAL A 1 115 ? 14.096 21.179 8.303 1.00 80.88 115 VAL A CA 1
ATOM 844 C C . VAL A 1 115 ? 15.096 21.152 9.460 1.00 80.88 115 VAL A C 1
ATOM 846 O O . VAL A 1 115 ? 14.706 20.998 10.617 1.00 80.88 115 VAL A O 1
ATOM 849 N N . ARG A 1 116 ? 16.388 21.353 9.185 1.00 90.81 116 ARG A N 1
ATOM 850 C CA . ARG A 1 116 ? 17.437 21.421 10.210 1.00 90.81 116 ARG A CA 1
ATOM 851 C C . ARG A 1 116 ? 17.205 22.577 11.179 1.00 90.81 116 ARG A C 1
ATOM 853 O O . ARG A 1 116 ? 17.406 22.401 12.379 1.00 90.81 116 ARG A O 1
ATOM 860 N N . THR A 1 117 ? 16.805 23.740 10.674 1.00 89.06 117 THR A N 1
ATOM 861 C CA . THR A 1 117 ? 16.486 24.919 11.494 1.00 89.06 117 THR A CA 1
ATOM 862 C C . THR A 1 117 ? 15.274 24.647 12.375 1.00 89.06 117 THR A C 1
ATOM 864 O O . THR A 1 117 ? 15.356 24.810 13.590 1.00 89.06 117 THR A O 1
ATOM 867 N N . HIS A 1 118 ? 14.210 24.087 11.798 1.00 86.06 118 HIS A N 1
ATOM 868 C CA . HIS A 1 118 ? 13.018 23.698 12.543 1.00 86.06 118 HIS A CA 1
ATOM 869 C C . HIS A 1 118 ? 13.325 22.691 13.663 1.00 86.06 118 HIS A C 1
ATOM 871 O O . HIS A 1 118 ? 12.894 22.861 14.802 1.00 86.06 118 HIS A O 1
ATOM 877 N N . LEU A 1 119 ? 14.142 21.669 13.385 1.00 85.88 119 LEU A N 1
ATOM 878 C CA . LEU A 1 119 ? 14.565 20.705 14.403 1.00 85.88 119 LEU A CA 1
ATOM 879 C C . LEU A 1 119 ? 15.380 21.369 15.520 1.00 85.88 119 LEU A C 1
ATOM 881 O O . LEU A 1 119 ? 15.151 21.066 16.689 1.00 85.88 119 LEU A O 1
ATOM 885 N N . LYS A 1 120 ? 16.286 22.304 15.200 1.00 94.00 120 LYS A N 1
ATOM 886 C CA . LYS A 1 120 ? 17.041 23.061 16.215 1.00 94.00 120 LYS A CA 1
ATOM 887 C C . LYS A 1 120 ? 16.130 23.864 17.144 1.00 94.00 120 LYS A C 1
ATOM 889 O O . LYS A 1 120 ? 16.408 23.919 18.335 1.00 94.00 120 LYS A O 1
ATOM 894 N N . GLU A 1 121 ? 15.050 24.445 16.630 1.00 90.31 121 GLU A N 1
ATOM 895 C CA . GLU A 1 121 ? 14.066 25.184 17.434 1.00 90.31 121 GLU A CA 1
ATOM 896 C C . GLU A 1 121 ? 13.177 24.259 18.280 1.00 90.31 121 GLU A C 1
ATOM 898 O O . GLU A 1 121 ? 12.767 24.614 19.388 1.00 90.31 121 GLU A O 1
ATOM 903 N N . MET A 1 122 ? 12.889 23.051 17.786 1.00 89.75 122 MET A N 1
ATOM 904 C CA . MET A 1 122 ? 12.082 22.061 18.502 1.00 89.75 122 MET A CA 1
ATOM 905 C C . MET A 1 122 ? 12.829 21.370 19.647 1.00 89.75 122 MET A C 1
ATOM 907 O O . MET A 1 122 ? 12.213 21.059 20.670 1.00 89.75 122 MET A O 1
ATOM 911 N N . MET A 1 123 ? 14.134 21.130 19.498 1.00 92.44 123 MET A N 1
ATOM 912 C CA . MET A 1 123 ? 14.930 20.359 20.462 1.00 92.44 123 MET A CA 1
ATOM 913 C C . MET A 1 123 ? 14.881 20.915 21.901 1.00 92.44 123 MET A C 1
ATOM 915 O O . MET A 1 123 ? 14.545 20.139 22.795 1.00 92.44 123 MET A O 1
ATOM 919 N N . PRO A 1 124 ? 15.068 22.227 22.161 1.00 94.75 124 PRO A N 1
ATOM 920 C CA . PRO A 1 124 ? 14.965 22.780 23.514 1.00 94.75 124 PRO A CA 1
ATOM 921 C C . PRO A 1 124 ? 13.598 22.563 24.173 1.00 94.75 124 PRO A C 1
ATOM 923 O O . PRO A 1 124 ? 13.508 22.432 25.391 1.00 94.75 124 PRO A O 1
ATOM 926 N N . ARG A 1 125 ? 12.513 22.506 23.385 1.00 92.50 125 ARG A N 1
ATOM 927 C CA . ARG A 1 125 ? 11.159 22.256 23.907 1.00 92.50 125 ARG A CA 1
ATOM 928 C C . ARG A 1 125 ? 10.975 20.796 24.306 1.00 92.50 125 ARG A C 1
ATOM 930 O O . ARG A 1 125 ? 10.333 20.518 25.315 1.00 92.50 125 ARG A O 1
ATOM 937 N N . ILE A 1 126 ? 11.559 19.876 23.538 1.00 90.62 126 ILE A N 1
ATOM 938 C CA . ILE A 1 126 ? 11.599 18.451 23.882 1.00 90.62 126 ILE A CA 1
ATOM 939 C C . ILE A 1 126 ? 12.436 18.252 25.149 1.00 90.62 126 ILE A C 1
ATOM 941 O O . ILE A 1 126 ? 11.977 17.580 26.066 1.00 90.62 126 ILE A O 1
ATOM 945 N N . ASP A 1 127 ? 13.603 18.890 25.246 1.00 94.62 127 ASP A N 1
ATOM 946 C CA . ASP A 1 127 ? 14.440 18.833 26.448 1.00 94.62 127 ASP A CA 1
ATOM 947 C C . ASP A 1 127 ? 13.715 19.426 27.667 1.00 94.62 127 ASP A C 1
ATOM 949 O O . ASP A 1 127 ? 13.738 18.834 28.743 1.00 94.62 127 ASP A O 1
ATOM 953 N N . LYS A 1 128 ? 12.980 20.536 27.503 1.00 95.69 128 LYS A N 1
ATOM 954 C CA . LYS A 1 128 ? 12.128 21.099 28.562 1.00 95.69 128 LYS A CA 1
ATOM 955 C C . LYS A 1 128 ? 11.034 20.119 29.002 1.00 95.69 128 LYS A C 1
ATOM 957 O O . LYS A 1 128 ? 10.810 19.971 30.199 1.00 95.69 128 LYS A O 1
ATOM 962 N N . ALA A 1 129 ? 10.375 19.443 28.060 1.00 94.00 129 ALA A N 1
ATOM 963 C CA . ALA A 1 129 ? 9.351 18.440 28.356 1.00 94.00 129 ALA A CA 1
ATOM 964 C C . ALA A 1 129 ? 9.930 17.218 29.090 1.00 94.00 129 ALA A C 1
ATOM 966 O O . ALA A 1 129 ? 9.296 16.704 30.008 1.00 94.00 129 ALA A O 1
ATOM 967 N N . ILE A 1 130 ? 11.139 16.780 28.725 1.00 92.38 130 ILE A N 1
ATOM 968 C CA . ILE A 1 130 ? 11.861 15.709 29.427 1.00 92.38 130 ILE A CA 1
ATOM 969 C C . ILE A 1 130 ? 12.188 16.149 30.858 1.00 92.38 130 ILE A C 1
ATOM 971 O O . ILE A 1 130 ? 11.823 15.446 31.792 1.00 92.38 130 ILE A O 1
ATOM 975 N N . THR A 1 131 ? 12.769 17.337 31.043 1.00 95.12 131 THR A N 1
ATOM 976 C CA . THR A 1 131 ? 13.073 17.883 32.377 1.00 95.12 131 THR A CA 1
ATOM 977 C C . THR A 1 131 ? 11.814 18.040 33.234 1.00 95.12 131 THR A C 1
ATOM 979 O O . THR A 1 131 ? 11.845 17.772 34.431 1.00 95.12 131 THR A O 1
ATOM 982 N N . ALA A 1 132 ? 10.684 18.445 32.644 1.00 95.31 132 ALA A N 1
ATOM 983 C CA . ALA A 1 132 ? 9.411 18.525 33.356 1.00 95.31 132 ALA A CA 1
ATOM 984 C C . ALA A 1 132 ? 8.949 17.144 33.848 1.00 95.31 132 ALA A C 1
ATOM 986 O O . ALA A 1 132 ? 8.566 17.010 35.007 1.00 95.31 132 ALA A O 1
ATOM 987 N N . LEU A 1 133 ? 9.036 16.113 33.000 1.00 92.31 133 LEU A N 1
ATOM 988 C CA . LEU A 1 133 ? 8.716 14.736 33.388 1.00 92.31 133 LEU A CA 1
ATOM 989 C C . LEU A 1 133 ? 9.666 14.204 34.469 1.00 92.31 133 LEU A C 1
ATOM 991 O O . LEU A 1 133 ? 9.203 13.574 35.416 1.00 92.31 133 LEU A O 1
ATOM 995 N N . ASP A 1 134 ? 10.966 14.491 34.365 1.00 92.38 134 ASP A N 1
ATOM 996 C CA . ASP A 1 134 ? 11.967 14.084 35.360 1.00 92.38 134 ASP A CA 1
ATOM 997 C C . ASP A 1 134 ? 11.725 14.754 36.728 1.00 92.38 134 ASP A C 1
ATOM 999 O O . ASP A 1 134 ? 11.984 14.152 37.768 1.00 92.38 134 ASP A O 1
ATOM 1003 N N . ASN A 1 135 ? 11.143 15.957 36.738 1.00 96.56 135 ASN A N 1
ATOM 1004 C CA . ASN A 1 135 ? 10.730 16.674 37.949 1.00 96.56 135 ASN A CA 1
ATOM 1005 C C . ASN A 1 135 ? 9.329 16.277 38.460 1.00 96.56 135 ASN A C 1
ATOM 1007 O O . ASN A 1 135 ? 8.800 16.925 39.363 1.00 96.56 135 ASN A O 1
ATOM 1011 N N . GLY A 1 136 ? 8.708 15.237 37.892 1.00 94.69 136 GLY A N 1
ATOM 1012 C CA . GLY A 1 136 ? 7.408 14.726 38.333 1.00 94.69 136 GLY A CA 1
ATOM 1013 C C . GLY A 1 136 ? 6.196 15.502 37.811 1.00 94.69 136 GLY A C 1
ATOM 1014 O O . GLY A 1 136 ? 5.117 15.396 38.393 1.00 94.69 136 GLY A O 1
ATOM 1015 N N . ALA A 1 137 ? 6.336 16.280 36.732 1.00 95.56 137 ALA A N 1
ATOM 1016 C CA . ALA A 1 137 ? 5.189 16.920 36.095 1.00 95.56 137 ALA A CA 1
ATOM 1017 C C . ALA A 1 137 ? 4.197 15.881 35.549 1.00 95.56 137 ALA A C 1
ATOM 1019 O O . ALA A 1 137 ? 4.575 14.825 35.036 1.00 95.56 137 ALA A O 1
ATOM 1020 N N . ASP A 1 138 ? 2.909 16.218 35.612 1.00 95.81 138 ASP A N 1
ATOM 1021 C CA . ASP A 1 138 ? 1.843 15.378 35.081 1.00 95.81 138 ASP A CA 1
ATOM 1022 C C . ASP A 1 138 ? 1.970 15.181 33.555 1.00 95.81 138 ASP A C 1
ATOM 1024 O O . ASP A 1 138 ? 2.131 16.126 32.775 1.00 95.81 138 ASP A O 1
ATOM 1028 N N . VAL A 1 139 ? 1.840 13.926 33.116 1.00 89.25 139 VAL A N 1
ATOM 1029 C CA . VAL A 1 139 ? 1.991 13.519 31.712 1.00 89.25 139 VAL A CA 1
ATOM 1030 C C . VAL A 1 139 ? 0.942 14.181 30.817 1.00 89.25 139 VAL A C 1
ATOM 1032 O O . VAL A 1 139 ? 1.242 14.504 29.663 1.00 89.25 139 VAL A O 1
ATOM 1035 N N . ALA A 1 140 ? -0.286 14.394 31.303 1.00 86.12 140 ALA A N 1
ATOM 1036 C CA . ALA A 1 140 ? -1.330 15.041 30.508 1.00 86.12 140 ALA A CA 1
ATOM 1037 C C . ALA A 1 140 ? -1.007 16.521 30.259 1.00 86.12 140 ALA A C 1
ATOM 1039 O O . ALA A 1 140 ? -1.209 17.020 29.147 1.00 86.12 140 ALA A O 1
ATOM 1040 N N . THR A 1 141 ? -0.434 17.191 31.256 1.00 91.88 141 THR A N 1
ATOM 1041 C CA . THR A 1 141 ? 0.052 18.571 31.159 1.00 91.88 141 THR A CA 1
ATOM 1042 C C . THR A 1 141 ? 1.200 18.684 30.154 1.00 91.88 141 THR A C 1
ATOM 1044 O O . THR A 1 141 ? 1.096 19.455 29.199 1.00 91.88 141 THR A O 1
ATOM 1047 N N . VAL A 1 142 ? 2.222 17.824 30.254 1.00 93.88 142 VAL A N 1
ATOM 1048 C CA . VAL A 1 142 ? 3.350 17.799 29.300 1.00 93.88 142 VAL A CA 1
ATOM 1049 C C . VAL A 1 142 ? 2.877 17.507 27.870 1.00 93.88 142 VAL A C 1
ATOM 1051 O O . VAL A 1 142 ? 3.336 18.134 26.914 1.00 93.88 142 VAL A O 1
ATOM 1054 N N . ARG A 1 143 ? 1.911 16.595 27.690 1.00 87.69 143 ARG A N 1
ATOM 1055 C CA . ARG A 1 143 ? 1.313 16.318 26.372 1.00 87.69 143 ARG A CA 1
ATOM 1056 C C . ARG A 1 143 ? 0.585 17.527 25.794 1.00 87.69 143 ARG A C 1
ATOM 1058 O O . ARG A 1 143 ? 0.703 17.765 24.594 1.00 87.69 143 ARG A O 1
ATOM 1065 N N . ARG A 1 144 ? -0.163 18.271 26.614 1.00 92.25 144 ARG A N 1
ATOM 1066 C CA . ARG A 1 144 ? -0.893 19.469 26.179 1.00 92.25 144 ARG A CA 1
ATOM 1067 C C . ARG A 1 144 ? 0.070 20.571 25.745 1.00 92.25 144 ARG A C 1
ATOM 1069 O O . ARG A 1 144 ? -0.098 21.110 24.656 1.00 92.25 144 ARG A O 1
ATOM 1076 N N . GLU A 1 145 ? 1.107 20.835 26.536 1.00 91.56 145 GLU A N 1
ATOM 1077 C CA . GLU A 1 145 ? 2.142 21.825 26.206 1.00 91.56 145 GLU A CA 1
ATOM 1078 C C . GLU A 1 145 ? 2.911 21.459 24.931 1.00 91.56 145 GLU A C 1
ATOM 1080 O O . GLU A 1 145 ? 3.166 22.314 24.079 1.00 91.56 145 GLU A O 1
ATOM 1085 N N . LEU A 1 146 ? 3.240 20.175 24.752 1.00 91.12 146 LEU A N 1
ATOM 1086 C CA . LEU A 1 146 ? 3.914 19.698 23.547 1.00 91.12 146 LEU A CA 1
ATOM 1087 C C . LEU A 1 146 ? 2.999 19.769 22.316 1.00 91.12 146 LEU A C 1
ATOM 1089 O O . LEU A 1 146 ? 3.460 20.112 21.228 1.00 91.12 146 LEU A O 1
ATOM 1093 N N . ALA A 1 147 ? 1.708 19.465 22.469 1.00 88.31 147 ALA A N 1
ATOM 1094 C CA . ALA A 1 147 ? 0.722 19.589 21.397 1.00 88.31 147 ALA A CA 1
ATOM 1095 C C . ALA A 1 147 ? 0.517 21.052 20.977 1.00 88.31 147 ALA A C 1
ATOM 1097 O O . ALA A 1 147 ? 0.499 21.342 19.782 1.00 88.31 147 ALA A O 1
ATOM 1098 N N . GLN A 1 148 ? 0.441 21.972 21.940 1.00 91.50 148 GLN A N 1
ATOM 1099 C CA . GLN A 1 148 ? 0.354 23.406 21.676 1.00 91.50 148 GLN A CA 1
ATOM 1100 C C . GLN A 1 148 ? 1.625 23.926 20.992 1.00 91.50 148 GLN A C 1
ATOM 1102 O O . GLN A 1 148 ? 1.544 24.561 19.944 1.00 91.50 148 GLN A O 1
ATOM 1107 N N . SER A 1 149 ? 2.802 23.538 21.495 1.00 90.00 149 SER A N 1
ATOM 1108 C CA . SER A 1 149 ? 4.087 23.862 20.865 1.00 90.00 149 SER A CA 1
ATOM 1109 C C . SER A 1 149 ? 4.185 23.340 19.433 1.00 90.00 149 SER A C 1
ATOM 1111 O O . SER A 1 149 ? 4.739 24.012 18.571 1.00 90.00 149 SER A O 1
ATOM 1113 N N . ARG A 1 150 ? 3.649 22.143 19.158 1.00 85.38 150 ARG A N 1
ATOM 1114 C CA . ARG A 1 150 ? 3.575 21.595 17.797 1.00 85.38 150 ARG A CA 1
ATOM 1115 C C . ARG A 1 150 ? 2.648 22.409 16.906 1.00 85.38 150 ARG A C 1
ATOM 1117 O O . ARG A 1 150 ? 2.996 22.602 15.752 1.00 85.38 150 ARG A O 1
ATOM 1124 N N . ALA A 1 151 ? 1.503 22.869 17.405 1.00 85.25 151 ALA A N 1
ATOM 1125 C CA . ALA A 1 151 ? 0.576 23.680 16.621 1.00 85.25 151 ALA A CA 1
ATOM 1126 C C . ALA A 1 151 ? 1.198 25.031 16.226 1.00 85.25 151 ALA A C 1
ATOM 1128 O O . ALA A 1 151 ? 1.175 25.390 15.051 1.00 85.25 151 ALA A O 1
ATOM 1129 N N . GLU A 1 152 ? 1.829 25.721 17.178 1.00 87.19 152 GLU A N 1
ATOM 1130 C CA . GLU A 1 152 ? 2.538 26.989 16.945 1.00 87.19 152 GLU A CA 1
ATOM 1131 C C . GLU A 1 152 ? 3.714 26.806 15.973 1.00 87.19 152 GLU A C 1
ATOM 1133 O O . GLU A 1 152 ? 3.872 27.552 15.008 1.00 87.19 152 GLU A O 1
ATOM 1138 N N . ASN A 1 153 ? 4.510 25.752 16.171 1.00 86.94 153 ASN A N 1
ATOM 1139 C CA . ASN A 1 153 ? 5.656 25.463 15.314 1.00 86.94 153 ASN A CA 1
ATOM 1140 C C . ASN A 1 153 ? 5.244 24.980 13.920 1.00 86.94 153 ASN A C 1
ATOM 1142 O O . ASN A 1 153 ? 5.930 25.289 12.951 1.00 86.94 153 ASN A O 1
ATOM 1146 N N . ALA A 1 154 ? 4.144 24.235 13.794 1.00 84.69 154 ALA A N 1
ATOM 1147 C CA . ALA A 1 154 ? 3.613 23.828 12.499 1.00 84.69 154 ALA A CA 1
ATOM 1148 C C . ALA A 1 154 ? 3.149 25.045 11.693 1.00 84.69 154 ALA A C 1
ATOM 1150 O O . ALA A 1 154 ? 3.389 25.091 10.491 1.00 84.69 154 ALA A O 1
ATOM 1151 N N . GLN A 1 155 ? 2.548 26.049 12.339 1.00 85.88 155 GLN A N 1
ATOM 1152 C CA . GLN A 1 155 ? 2.202 27.310 11.680 1.00 85.88 155 GLN A CA 1
ATOM 1153 C C . GLN A 1 155 ? 3.452 28.047 11.189 1.00 85.88 155 GLN A C 1
ATOM 1155 O O . GLN A 1 155 ? 3.532 28.345 10.000 1.00 85.88 155 GLN A O 1
ATOM 1160 N N . GLY A 1 156 ? 4.454 28.247 12.053 1.00 86.25 156 GLY A N 1
ATOM 1161 C CA . GLY A 1 156 ? 5.707 28.910 11.669 1.00 86.25 156 GLY A CA 1
ATOM 1162 C C . GLY A 1 156 ? 6.484 28.157 10.583 1.00 86.25 156 GLY A C 1
ATOM 1163 O O . GLY A 1 156 ? 6.996 28.761 9.645 1.00 86.25 156 GLY A O 1
ATOM 1164 N N . PHE A 1 157 ? 6.516 26.824 10.642 1.00 85.56 157 PHE A N 1
ATOM 1165 C CA . PHE A 1 157 ? 7.155 25.987 9.623 1.00 85.56 157 PHE A CA 1
ATOM 1166 C C . PHE A 1 157 ? 6.427 26.045 8.279 1.00 85.56 157 PHE A C 1
ATOM 1168 O O . PHE A 1 157 ? 7.069 26.169 7.238 1.00 85.56 157 PHE A O 1
ATOM 1175 N N . MET A 1 158 ? 5.093 25.990 8.286 1.00 81.25 158 MET A N 1
ATOM 1176 C CA . MET A 1 158 ? 4.292 26.123 7.067 1.00 81.25 158 MET A CA 1
ATOM 1177 C C . MET A 1 158 ? 4.411 27.523 6.460 1.00 81.25 158 MET A C 1
ATOM 1179 O O . MET A 1 158 ? 4.445 27.658 5.237 1.00 81.25 158 MET A O 1
ATOM 1183 N N . GLU A 1 159 ? 4.520 28.561 7.287 1.00 84.62 159 GLU A N 1
ATOM 1184 C CA . GLU A 1 159 ? 4.778 29.925 6.835 1.00 84.62 159 GLU A CA 1
ATOM 1185 C C . GLU A 1 159 ? 6.188 30.073 6.247 1.00 84.62 159 GLU A C 1
ATOM 1187 O O . GLU A 1 159 ? 6.335 30.608 5.150 1.00 84.62 159 GLU A O 1
ATOM 1192 N N . ALA A 1 160 ? 7.213 29.506 6.886 1.00 80.88 160 ALA A N 1
ATOM 1193 C CA . ALA A 1 160 ? 8.579 29.503 6.364 1.00 80.88 160 ALA A CA 1
ATOM 1194 C C . ALA A 1 160 ? 8.704 28.695 5.056 1.00 80.88 160 ALA A C 1
ATOM 1196 O O . ALA A 1 160 ? 9.397 29.101 4.119 1.00 80.88 160 ALA A O 1
ATOM 1197 N N . LEU A 1 161 ? 7.983 27.577 4.933 1.00 79.75 161 LEU A N 1
ATOM 1198 C CA . LEU A 1 161 ? 7.877 26.820 3.683 1.00 79.75 161 LEU A CA 1
ATOM 1199 C C . LEU A 1 161 ? 7.181 27.619 2.571 1.00 79.75 161 LEU A C 1
ATOM 1201 O O . LEU A 1 161 ? 7.555 27.500 1.405 1.00 79.75 161 LEU A O 1
ATOM 1205 N N . ARG A 1 162 ? 6.191 28.445 2.925 1.00 79.19 162 ARG A N 1
ATOM 1206 C CA . ARG A 1 162 ? 5.504 29.343 1.990 1.00 79.19 162 ARG A CA 1
ATOM 1207 C C . ARG A 1 162 ? 6.402 30.501 1.549 1.00 79.19 162 ARG A C 1
ATOM 1209 O O . ARG A 1 162 ? 6.426 30.826 0.367 1.00 79.19 162 ARG A O 1
ATOM 1216 N N . GLN A 1 163 ? 7.148 31.106 2.471 1.00 82.31 163 GLN A N 1
ATOM 1217 C CA . GLN A 1 163 ? 8.053 32.227 2.191 1.00 82.31 163 GLN A CA 1
ATOM 1218 C C . GLN A 1 163 ? 9.313 31.801 1.424 1.00 82.31 163 GLN A C 1
ATOM 1220 O O . GLN A 1 163 ? 9.827 32.568 0.617 1.00 82.31 163 GLN A O 1
ATOM 1225 N N . SER A 1 164 ? 9.797 30.573 1.630 1.00 76.62 164 SER A N 1
ATOM 1226 C CA . SER A 1 164 ? 10.995 30.052 0.952 1.00 76.62 164 SER A CA 1
ATOM 1227 C C . SER A 1 164 ? 10.778 29.683 -0.520 1.00 76.62 164 SER A C 1
ATOM 1229 O O . SER A 1 164 ? 11.734 29.312 -1.196 1.00 76.62 164 SER A O 1
ATOM 1231 N N . GLY A 1 165 ? 9.542 29.745 -1.032 1.00 72.38 165 GLY A N 1
ATOM 1232 C CA . GLY A 1 165 ? 9.217 29.392 -2.420 1.00 72.38 165 GLY A CA 1
ATOM 1233 C C . GLY A 1 165 ? 9.389 27.904 -2.758 1.00 72.38 165 GLY A C 1
ATOM 1234 O O . GLY A 1 165 ? 9.144 27.505 -3.894 1.00 72.38 165 GLY A O 1
ATOM 1235 N N . ILE A 1 166 ? 9.773 27.074 -1.778 1.00 70.81 166 ILE A N 1
ATOM 1236 C CA . ILE A 1 166 ? 9.949 25.620 -1.916 1.00 70.81 166 ILE A CA 1
ATOM 1237 C C . ILE A 1 166 ? 8.596 24.947 -2.172 1.00 70.81 166 ILE A C 1
ATOM 1239 O O . ILE A 1 166 ? 8.490 24.032 -2.988 1.00 70.81 166 ILE A O 1
ATOM 1243 N N . LEU A 1 167 ? 7.541 25.430 -1.511 1.00 52.66 167 LEU A N 1
ATOM 1244 C CA . LEU A 1 167 ? 6.160 25.117 -1.859 1.00 52.66 167 LEU A CA 1
ATOM 1245 C C . LEU A 1 167 ? 5.638 26.225 -2.769 1.00 52.66 167 LEU A C 1
ATOM 1247 O O . LEU A 1 167 ? 5.076 27.215 -2.301 1.00 52.66 167 LEU A O 1
ATOM 1251 N N . GLY A 1 168 ? 5.851 26.068 -4.076 1.00 51.69 168 GLY A N 1
ATOM 1252 C CA . GLY A 1 168 ? 5.304 26.991 -5.066 1.00 51.69 168 GLY A CA 1
ATOM 1253 C C . GLY A 1 168 ? 3.784 27.194 -4.885 1.00 51.69 168 GLY A C 1
ATOM 1254 O O . GLY A 1 168 ? 3.098 26.280 -4.408 1.00 51.69 168 GLY A O 1
ATOM 1255 N N . PRO A 1 169 ? 3.225 28.350 -5.297 1.00 46.28 169 PRO A N 1
ATOM 1256 C CA . PRO A 1 169 ? 1.816 28.719 -5.086 1.00 46.28 169 PRO A CA 1
ATOM 1257 C C . PRO A 1 169 ? 0.765 27.691 -5.559 1.00 46.28 169 PRO A C 1
ATOM 1259 O O . PRO A 1 169 ? -0.396 27.783 -5.172 1.00 46.28 169 PRO A O 1
ATOM 1262 N N . GLY A 1 170 ? 1.150 26.702 -6.373 1.00 41.44 170 GLY A N 1
ATOM 1263 C CA . GLY A 1 170 ? 0.261 25.684 -6.939 1.00 41.44 170 GLY A CA 1
ATOM 1264 C C . GLY A 1 170 ? 0.027 24.419 -6.099 1.00 41.44 170 GLY A C 1
ATOM 1265 O O . GLY A 1 170 ? -0.813 23.614 -6.483 1.00 41.44 170 GLY A O 1
ATOM 1266 N N . LEU A 1 171 ? 0.725 24.201 -4.975 1.00 41.50 171 LEU A N 1
ATOM 1267 C CA . LEU A 1 171 ? 0.658 22.915 -4.244 1.00 41.50 171 LEU A CA 1
ATOM 1268 C C . LEU A 1 171 ? -0.428 22.829 -3.152 1.00 41.50 171 LEU A C 1
ATOM 1270 O O . LEU A 1 171 ? -0.738 21.731 -2.699 1.00 41.50 171 LEU A O 1
ATOM 1274 N N . MET A 1 172 ? -1.027 23.950 -2.733 1.00 40.47 172 MET A N 1
ATOM 1275 C CA . MET A 1 172 ? -2.033 23.991 -1.646 1.00 40.47 172 MET A CA 1
ATOM 1276 C C . MET A 1 172 ? -3.312 24.775 -1.998 1.00 40.47 172 MET A C 1
ATOM 1278 O O . MET A 1 172 ? -4.208 24.926 -1.164 1.00 40.47 172 MET A O 1
ATOM 1282 N N . GLY A 1 173 ? -3.436 25.264 -3.233 1.00 38.62 173 GLY A N 1
ATOM 1283 C CA . GLY A 1 173 ? -4.642 25.933 -3.712 1.00 38.62 173 GLY A CA 1
ATOM 1284 C C . GLY A 1 173 ? -5.700 24.927 -4.152 1.00 38.62 173 GLY A C 1
ATOM 1285 O O . GLY A 1 173 ? -5.711 24.553 -5.317 1.00 38.62 173 GLY A O 1
ATOM 1286 N N . ASN A 1 174 ? -6.547 24.467 -3.220 1.00 38.78 174 ASN A N 1
ATOM 1287 C CA . ASN A 1 174 ? -8.012 24.337 -3.379 1.00 38.78 174 ASN A CA 1
ATOM 1288 C C . ASN A 1 174 ? -8.634 23.339 -2.386 1.00 38.78 174 ASN A C 1
ATOM 1290 O O . ASN A 1 174 ? -9.083 22.255 -2.753 1.00 38.78 174 ASN A O 1
ATOM 1294 N N . VAL A 1 175 ? -8.777 23.767 -1.127 1.00 39.88 175 VAL A N 1
ATOM 1295 C CA . VAL A 1 175 ? -9.882 23.317 -0.262 1.00 39.88 175 VAL A CA 1
ATOM 1296 C C . VAL A 1 175 ? -10.548 24.539 0.388 1.00 39.88 175 VAL A C 1
ATOM 1298 O O . VAL A 1 175 ? -10.482 24.711 1.600 1.00 39.88 175 VAL A O 1
ATOM 1301 N N . ARG A 1 176 ? -11.183 25.417 -0.411 1.00 38.16 176 ARG A N 1
ATOM 1302 C CA . ARG A 1 176 ? -12.385 26.186 -0.001 1.00 38.16 176 ARG A CA 1
ATOM 1303 C C . ARG A 1 176 ? -13.034 26.965 -1.165 1.00 38.16 176 ARG A C 1
ATOM 1305 O O . ARG A 1 176 ? -12.452 27.910 -1.669 1.00 38.16 176 ARG A O 1
ATOM 1312 N N . ARG A 1 177 ? -14.256 26.538 -1.525 1.00 36.69 177 ARG A N 1
ATOM 1313 C CA . ARG A 1 177 ? -15.486 27.316 -1.835 1.00 36.69 177 ARG A CA 1
ATOM 1314 C C . ARG A 1 177 ? -15.307 28.671 -2.574 1.00 36.69 177 ARG A C 1
ATOM 1316 O O . ARG A 1 177 ? -14.872 29.629 -1.953 1.00 36.69 177 ARG A O 1
ATOM 1323 N N . GLY A 1 178 ? -15.706 28.738 -3.858 1.00 33.81 178 GLY A N 1
ATOM 1324 C CA . GLY A 1 178 ? -15.730 29.958 -4.708 1.00 33.81 178 GLY A CA 1
ATOM 1325 C C . GLY A 1 178 ? -16.812 30.983 -4.321 1.00 33.81 178 GLY A C 1
ATOM 1326 O O . GLY A 1 178 ? -17.210 30.973 -3.158 1.00 33.81 178 GLY A O 1
ATOM 1327 N N . PRO A 1 179 ? -17.393 31.797 -5.234 1.00 42.69 179 PRO A N 1
ATOM 1328 C CA . PRO A 1 179 ? -17.027 32.178 -6.606 1.00 42.69 179 PRO A CA 1
ATOM 1329 C C . PRO A 1 179 ? -16.735 33.696 -6.720 1.00 42.69 179 PRO A C 1
ATOM 1331 O O . PRO A 1 179 ? -17.364 34.513 -6.051 1.00 42.69 179 PRO A O 1
ATOM 1334 N N . GLY A 1 180 ? -15.820 34.105 -7.595 1.00 35.84 180 GLY A N 1
ATOM 1335 C CA . GLY A 1 180 ? -15.551 35.528 -7.799 1.00 35.84 180 GLY A CA 1
ATOM 1336 C C . GLY A 1 180 ? -14.576 35.753 -8.937 1.00 35.84 180 GLY A C 1
ATOM 1337 O O . GLY A 1 180 ? -13.482 35.199 -8.927 1.00 35.84 180 GLY A O 1
ATOM 1338 N N . ALA A 1 181 ? -15.027 36.527 -9.917 1.00 44.31 181 ALA A N 1
ATOM 1339 C CA . ALA A 1 181 ? -14.264 37.028 -11.043 1.00 44.31 181 ALA A CA 1
ATOM 1340 C C . ALA A 1 181 ? -13.000 37.782 -10.600 1.00 44.31 181 ALA A C 1
ATOM 1342 O O . ALA A 1 181 ? -12.958 38.361 -9.515 1.00 44.31 181 ALA A O 1
ATOM 1343 N N . GLY A 1 182 ? -12.002 37.809 -11.475 1.00 37.25 182 GLY A N 1
ATOM 1344 C CA . GLY A 1 182 ? -10.832 38.654 -11.300 1.00 37.25 182 GLY A CA 1
ATOM 1345 C C . GLY A 1 182 ? -9.815 38.387 -12.389 1.00 37.25 182 GLY A C 1
ATOM 1346 O O . GLY A 1 182 ? -9.039 37.442 -12.280 1.00 37.25 182 GLY A O 1
ATOM 1347 N N . GLU A 1 183 ? -9.872 39.206 -13.434 1.00 45.44 183 GLU A N 1
ATOM 1348 C CA . GLU A 1 183 ? -8.854 39.347 -14.466 1.00 45.44 183 GLU A CA 1
ATOM 1349 C C . GLU A 1 183 ? -7.432 39.340 -13.887 1.00 45.44 183 GLU A C 1
ATOM 1351 O O . GLU A 1 183 ? -7.136 40.002 -12.892 1.00 45.44 183 GLU A O 1
ATOM 1356 N N . GLY A 1 184 ? -6.540 38.606 -14.547 1.00 32.94 184 GLY A N 1
ATOM 1357 C CA . GLY A 1 184 ? -5.100 38.692 -14.342 1.00 32.94 184 GLY A CA 1
ATOM 1358 C C . GLY A 1 184 ? -4.412 38.781 -15.704 1.00 32.94 184 GLY A C 1
ATOM 1359 O O . GLY A 1 184 ? -4.864 38.115 -16.635 1.00 32.94 184 GLY A O 1
ATOM 1360 N N . PRO A 1 185 ? -3.387 39.634 -15.844 1.00 41.88 185 PRO A N 1
ATOM 1361 C CA . PRO A 1 185 ? -3.135 40.405 -17.051 1.00 41.88 185 PRO A CA 1
ATOM 1362 C C . PRO A 1 185 ? -2.205 39.709 -18.040 1.00 41.88 185 PRO A C 1
ATOM 1364 O O . PRO A 1 185 ? -1.399 38.851 -17.675 1.00 41.88 185 PRO A O 1
ATOM 1367 N N . ASP A 1 186 ? -2.320 40.162 -19.286 1.00 43.84 186 ASP A N 1
ATOM 1368 C CA . ASP A 1 186 ? -1.408 39.939 -20.400 1.00 43.84 186 ASP A CA 1
ATOM 1369 C C . ASP A 1 186 ? 0.062 39.939 -19.957 1.00 43.84 186 ASP A C 1
ATOM 1371 O O . ASP A 1 186 ? 0.645 40.984 -19.667 1.00 43.84 186 ASP A O 1
ATOM 1375 N N . MET A 1 187 ? 0.689 38.761 -19.960 1.00 43.47 187 MET A N 1
ATOM 1376 C CA . MET A 1 187 ? 2.140 38.670 -20.092 1.00 43.47 187 MET A CA 1
ATOM 1377 C C . MET A 1 187 ? 2.476 38.540 -21.574 1.00 43.47 187 MET A C 1
ATOM 1379 O O . MET A 1 187 ? 2.704 37.450 -22.096 1.00 43.47 187 MET A O 1
ATOM 1383 N N . GLN A 1 188 ? 2.480 39.693 -22.243 1.00 47.69 188 GLN A N 1
ATOM 1384 C CA . GLN A 1 188 ? 3.428 39.943 -23.320 1.00 47.69 188 GLN A CA 1
ATOM 1385 C C . GLN A 1 188 ? 4.800 40.041 -22.652 1.00 47.69 188 GLN A C 1
ATOM 1387 O O . GLN A 1 188 ? 5.067 41.002 -21.937 1.00 47.69 188 GLN A O 1
ATOM 1392 N N . ASP A 1 189 ? 5.628 39.011 -22.813 1.00 38.03 189 ASP A N 1
ATOM 1393 C CA . ASP A 1 189 ? 7.053 39.124 -22.526 1.00 38.03 189 ASP A CA 1
ATOM 1394 C C . ASP A 1 189 ? 7.831 38.650 -23.751 1.00 38.03 189 ASP A C 1
ATOM 1396 O O . ASP A 1 189 ? 7.814 37.477 -24.143 1.00 38.03 189 ASP A O 1
ATOM 1400 N N . ASP A 1 190 ? 8.444 39.648 -24.369 1.00 44.03 190 ASP A N 1
ATOM 1401 C CA . ASP A 1 190 ? 9.331 39.624 -25.511 1.00 44.03 190 ASP A CA 1
ATOM 1402 C C . ASP A 1 190 ? 10.482 38.631 -25.308 1.00 44.03 190 ASP A C 1
ATOM 1404 O O . ASP A 1 190 ? 11.458 38.883 -24.595 1.00 44.03 190 ASP A O 1
ATOM 1408 N N . ARG A 1 191 ? 10.421 37.490 -25.999 1.00 43.16 191 ARG A N 1
ATOM 1409 C CA . ARG A 1 191 ? 11.596 36.634 -26.215 1.00 43.16 191 ARG A CA 1
ATOM 1410 C C . ARG A 1 191 ? 11.808 36.366 -27.694 1.00 43.16 191 ARG A C 1
ATOM 1412 O O . ARG A 1 191 ? 11.615 35.254 -28.182 1.00 43.16 191 ARG A O 1
ATOM 1419 N N . ASP A 1 192 ? 12.308 37.397 -28.365 1.00 45.38 192 ASP A N 1
ATOM 1420 C CA . ASP A 1 192 ? 13.015 37.301 -29.640 1.00 45.38 192 ASP A CA 1
ATOM 1421 C C . ASP A 1 192 ? 14.374 36.609 -29.448 1.00 45.38 192 ASP A C 1
ATOM 1423 O O . ASP A 1 192 ? 15.433 37.227 -29.337 1.00 45.38 192 ASP A O 1
ATOM 1427 N N . GLY A 1 193 ? 14.343 35.279 -29.395 1.00 40.03 193 GLY A N 1
ATOM 1428 C CA . GLY A 1 193 ? 15.523 34.432 -29.523 1.00 40.03 193 GLY A CA 1
ATOM 1429 C C . GLY A 1 193 ? 15.318 33.427 -30.657 1.00 40.03 193 GLY A C 1
ATOM 1430 O O . GLY A 1 193 ? 14.411 32.600 -30.547 1.00 40.03 193 GLY A O 1
ATOM 1431 N N . PRO A 1 194 ? 16.138 33.429 -31.728 1.00 44.00 194 PRO A N 1
ATOM 1432 C CA . PRO A 1 194 ? 16.057 32.436 -32.794 1.00 44.00 194 PRO A CA 1
ATOM 1433 C C . PRO A 1 194 ? 16.627 31.100 -32.296 1.00 44.00 194 PRO A C 1
ATOM 1435 O O . PRO A 1 194 ? 17.775 30.740 -32.553 1.00 44.00 194 PRO A O 1
ATOM 1438 N N . GLY A 1 195 ? 15.818 30.368 -31.532 1.00 38.66 195 GLY A N 1
ATOM 1439 C CA . GLY A 1 195 ? 16.082 28.979 -31.185 1.00 38.66 195 GLY A CA 1
ATOM 1440 C C . GLY A 1 195 ? 15.956 28.087 -32.427 1.00 38.66 195 GLY A C 1
ATOM 1441 O O . GLY A 1 195 ? 15.110 28.345 -33.287 1.00 38.66 195 GLY A O 1
ATOM 1442 N N . PRO A 1 196 ? 16.789 27.041 -32.561 1.00 44.78 196 PRO A N 1
ATOM 1443 C CA . PRO A 1 196 ? 16.772 26.166 -33.723 1.00 44.78 196 PRO A CA 1
ATOM 1444 C C . PRO A 1 196 ? 15.404 25.489 -33.845 1.00 44.78 196 PRO A C 1
ATOM 1446 O O . PRO A 1 196 ? 14.979 24.757 -32.951 1.00 44.78 196 PRO A O 1
ATOM 1449 N N . ARG A 1 197 ? 14.734 25.746 -34.975 1.00 43.88 197 ARG A N 1
ATOM 1450 C CA . ARG A 1 197 ? 13.534 25.043 -35.441 1.00 43.88 197 ARG A CA 1
ATOM 1451 C C . ARG A 1 197 ? 13.810 23.539 -35.464 1.00 43.88 197 ARG A C 1
ATOM 1453 O O . ARG A 1 197 ? 14.375 23.012 -36.421 1.00 43.88 197 ARG A O 1
ATOM 1460 N N . GLY A 1 198 ? 13.419 22.851 -34.394 1.00 40.31 198 GLY A N 1
ATOM 1461 C CA . GLY A 1 198 ? 13.119 21.428 -34.466 1.00 40.31 198 GLY A CA 1
ATOM 1462 C C . GLY A 1 198 ? 11.964 21.221 -35.453 1.00 40.31 198 GLY A C 1
ATOM 1463 O O . GLY A 1 198 ? 11.161 22.138 -35.629 1.00 40.31 198 GLY A O 1
ATOM 1464 N N . PRO A 1 199 ? 11.893 20.069 -36.136 1.00 43.31 199 PRO A N 1
ATOM 1465 C CA . PRO A 1 199 ? 10.899 19.827 -37.171 1.00 43.31 199 PRO A CA 1
ATOM 1466 C C . PRO A 1 199 ? 9.484 20.002 -36.609 1.00 43.31 199 PRO A C 1
ATOM 1468 O O . PRO A 1 199 ? 9.012 19.208 -35.797 1.00 43.31 199 PRO A O 1
ATOM 1471 N N . GLU A 1 200 ? 8.837 21.077 -37.056 1.00 45.22 200 GLU A N 1
ATOM 1472 C CA . GLU A 1 200 ? 7.407 21.331 -36.951 1.00 45.22 200 GLU A CA 1
ATOM 1473 C C . GLU A 1 200 ? 6.680 20.228 -37.725 1.00 45.22 200 GLU A C 1
ATOM 1475 O O . GLU A 1 200 ? 6.617 20.229 -38.953 1.00 45.22 200 GLU A O 1
ATOM 1480 N N . GLY A 1 201 ? 6.177 19.237 -37.000 1.00 44.38 201 GLY A N 1
ATOM 1481 C CA . GLY A 1 201 ? 5.396 18.150 -37.563 1.00 44.38 201 GLY A CA 1
ATOM 1482 C C . GLY A 1 201 ? 4.738 17.358 -36.447 1.00 44.38 201 GLY A C 1
ATOM 1483 O O . GLY A 1 201 ? 5.426 16.760 -35.630 1.00 44.38 201 GLY A O 1
ATOM 1484 N N . GLU A 1 202 ? 3.407 17.368 -36.453 1.00 38.94 202 GLU A N 1
ATOM 1485 C CA . GLU A 1 202 ? 2.496 16.662 -35.544 1.00 38.94 202 GLU A CA 1
ATOM 1486 C C . GLU A 1 202 ? 2.261 17.335 -34.186 1.00 38.94 202 GLU A C 1
ATOM 1488 O O . GLU A 1 202 ? 2.762 16.952 -33.127 1.00 38.94 202 GLU A O 1
ATOM 1493 N N . MET A 1 203 ? 1.352 18.314 -34.241 1.00 40.84 203 MET A N 1
ATOM 1494 C CA . MET A 1 203 ? 0.383 18.564 -33.179 1.00 40.84 203 MET A CA 1
ATOM 1495 C C . MET A 1 203 ? -0.134 17.219 -32.657 1.00 40.84 203 ME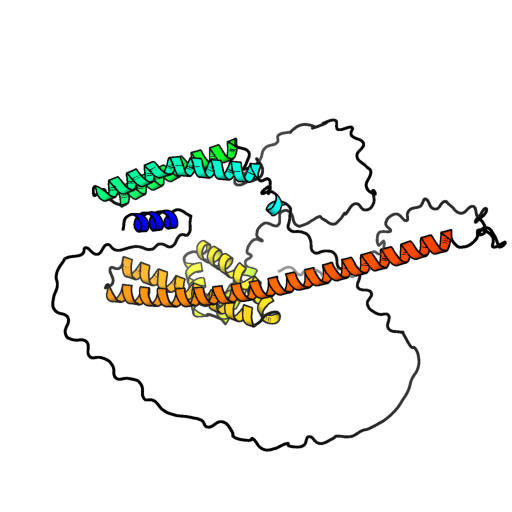T A C 1
ATOM 1497 O O . MET A 1 203 ? -0.913 16.529 -33.310 1.00 40.84 203 MET A O 1
ATOM 1501 N N . ARG A 1 204 ? 0.328 16.827 -31.471 1.00 46.88 204 ARG A N 1
ATOM 1502 C CA . ARG A 1 20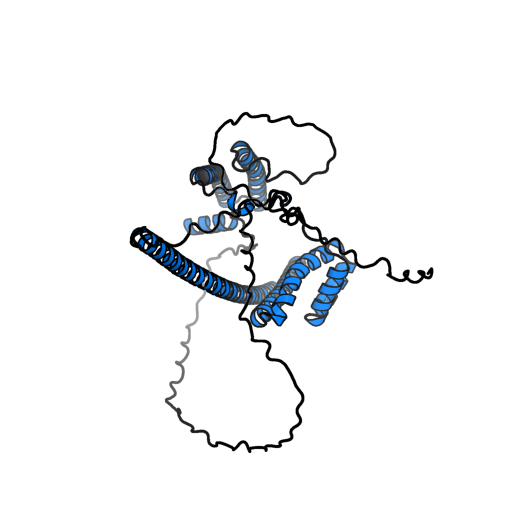4 ? -0.166 15.658 -30.748 1.00 46.88 204 ARG A CA 1
ATOM 1503 C C . ARG A 1 204 ? -1.517 16.003 -30.113 1.00 46.88 204 ARG A C 1
ATOM 1505 O O . ARG A 1 204 ? -1.648 16.034 -28.891 1.00 46.88 204 ARG A O 1
ATOM 1512 N N . GLU A 1 205 ? -2.505 16.294 -30.957 1.00 41.34 205 GLU A N 1
ATOM 1513 C CA . GLU A 1 205 ? -3.927 16.243 -30.620 1.00 41.34 205 GLU A CA 1
ATOM 1514 C C . GLU A 1 205 ? -4.231 14.807 -30.176 1.00 41.34 205 GLU A C 1
ATOM 1516 O O . GLU A 1 205 ? -4.011 13.849 -30.914 1.00 41.34 205 GLU A O 1
ATOM 1521 N N . GLY A 1 206 ? -4.628 14.628 -28.919 1.00 44.22 206 GLY A N 1
ATOM 1522 C CA . GLY A 1 206 ? -4.831 13.298 -28.333 1.00 44.22 206 GLY A CA 1
ATOM 1523 C C . GLY A 1 206 ? -4.205 13.096 -26.957 1.00 44.22 206 GLY A C 1
ATOM 1524 O O . GLY A 1 206 ? -4.215 11.979 -26.442 1.00 44.22 206 GLY A O 1
ATOM 1525 N N . ARG A 1 207 ? -3.673 14.151 -26.326 1.00 43.91 207 ARG A N 1
ATOM 1526 C CA . ARG A 1 207 ? -3.389 14.142 -24.881 1.00 43.91 207 ARG A CA 1
ATOM 1527 C C . ARG A 1 207 ? -4.400 14.957 -24.076 1.00 43.91 207 ARG A C 1
ATOM 1529 O O . ARG A 1 207 ? -4.061 15.515 -23.042 1.00 43.91 207 ARG A O 1
ATOM 1536 N N . GLU A 1 208 ? -5.651 14.976 -24.518 1.00 46.25 208 GLU A N 1
ATOM 1537 C CA . GLU A 1 208 ? -6.770 15.230 -23.618 1.00 46.25 208 GLU A CA 1
ATOM 1538 C C . GLU A 1 208 ? -6.954 14.004 -22.703 1.00 46.25 208 GLU A C 1
ATOM 1540 O O . GLU A 1 208 ? -6.978 12.866 -23.171 1.00 46.25 208 GLU A O 1
ATOM 1545 N N . GLY A 1 209 ? -7.104 14.212 -21.391 1.00 46.00 209 GLY A N 1
ATOM 1546 C CA . GLY A 1 209 ? -7.878 13.260 -20.583 1.00 46.00 209 GLY A CA 1
ATOM 1547 C C . GLY A 1 209 ? -7.180 12.469 -19.475 1.00 46.00 209 GLY A C 1
ATOM 1548 O O . GLY A 1 209 ? -7.586 11.338 -19.200 1.00 46.00 209 GLY A O 1
ATOM 1549 N N . ARG A 1 210 ? -6.205 13.029 -18.747 1.00 47.72 210 ARG A N 1
ATOM 1550 C CA . ARG A 1 210 ? -5.945 12.522 -17.378 1.00 47.72 210 ARG A CA 1
ATOM 1551 C C . ARG A 1 210 ? -5.617 13.581 -16.336 1.00 47.72 210 ARG A C 1
ATOM 1553 O O . ARG A 1 210 ? -5.072 13.265 -15.284 1.00 47.72 210 ARG A O 1
ATOM 1560 N N . GLU A 1 211 ? -5.998 14.818 -16.600 1.00 43.31 211 GLU A N 1
ATOM 1561 C CA . GLU A 1 211 ? -6.026 15.864 -15.589 1.00 43.31 211 GLU A CA 1
ATOM 1562 C C . GLU A 1 211 ? -7.440 15.888 -15.000 1.00 43.31 211 GLU A C 1
ATOM 1564 O O . GLU A 1 211 ? -8.424 16.067 -15.710 1.00 43.31 211 GLU A O 1
ATOM 1569 N N . GLY A 1 212 ? -7.569 15.599 -13.704 1.00 48.72 212 GLY A N 1
ATOM 1570 C CA . GLY A 1 212 ? -8.777 15.958 -12.958 1.00 48.72 212 GLY A CA 1
ATOM 1571 C C . GLY A 1 212 ? -9.876 14.908 -12.788 1.00 48.72 212 GLY A C 1
ATOM 1572 O O . GLY A 1 212 ? -10.898 15.238 -12.186 1.00 48.72 212 GLY A O 1
ATOM 1573 N N . ARG A 1 213 ? -9.705 13.636 -13.186 1.00 50.50 213 ARG A N 1
ATOM 1574 C CA . ARG A 1 213 ? -10.577 12.580 -12.630 1.00 50.50 213 ARG A CA 1
ATOM 1575 C C . ARG A 1 213 ? -10.168 12.356 -11.175 1.00 50.50 213 ARG A C 1
ATOM 1577 O O . ARG A 1 213 ? -9.382 11.462 -10.867 1.00 50.50 213 ARG A O 1
ATOM 1584 N N . GLY A 1 214 ? -10.678 13.219 -10.296 1.00 69.75 214 GLY A N 1
ATOM 1585 C CA . GLY A 1 214 ? -10.649 13.009 -8.857 1.00 69.75 214 GLY A CA 1
ATOM 1586 C C . GLY A 1 214 ? -11.191 11.618 -8.516 1.00 69.75 214 GLY A C 1
ATOM 1587 O O . GLY A 1 214 ? -11.785 10.961 -9.382 1.00 69.75 214 GLY A O 1
ATOM 1588 N N . PRO A 1 215 ? -10.978 11.143 -7.278 1.00 72.06 215 PRO A N 1
ATOM 1589 C CA . PRO A 1 215 ? -11.462 9.839 -6.846 1.00 72.06 215 PRO A CA 1
ATOM 1590 C C . PRO A 1 215 ? -12.908 9.662 -7.304 1.00 72.06 215 PRO A C 1
ATOM 1592 O O . PRO A 1 215 ? -13.775 10.459 -6.936 1.00 72.06 215 PRO A O 1
ATOM 1595 N N . ARG A 1 216 ? -13.152 8.684 -8.191 1.00 81.69 216 ARG A N 1
ATOM 1596 C CA . ARG A 1 216 ? -14.499 8.412 -8.701 1.00 81.69 216 ARG A CA 1
ATOM 1597 C C . ARG A 1 216 ? -15.407 8.275 -7.483 1.00 81.69 216 ARG A C 1
ATOM 1599 O O . ARG A 1 216 ? -15.083 7.504 -6.581 1.00 81.69 216 ARG A O 1
ATOM 1606 N N . ALA A 1 217 ? -16.506 9.029 -7.455 1.00 85.94 217 ALA A N 1
ATOM 1607 C CA . ALA A 1 217 ? -17.465 8.932 -6.366 1.00 85.94 217 ALA A CA 1
ATOM 1608 C C . ALA A 1 217 ? -17.860 7.461 -6.176 1.00 85.94 217 ALA A C 1
ATOM 1610 O O . ALA A 1 217 ? -18.182 6.773 -7.144 1.00 85.94 217 ALA A O 1
ATOM 1611 N N . PHE A 1 218 ? -17.775 6.979 -4.939 1.00 89.06 218 PHE A N 1
ATOM 1612 C CA . PHE A 1 218 ? -18.119 5.605 -4.601 1.00 89.06 218 PHE A CA 1
ATOM 1613 C C . PHE A 1 218 ? -19.636 5.455 -4.666 1.00 89.06 218 PHE A C 1
ATOM 1615 O O . PHE A 1 218 ? -20.351 5.975 -3.805 1.00 89.06 218 PHE A O 1
ATOM 1622 N N . THR A 1 219 ? -20.104 4.837 -5.747 1.00 94.62 219 THR A N 1
ATOM 1623 C CA . THR A 1 219 ? -21.526 4.742 -6.085 1.00 94.62 219 THR A CA 1
ATOM 1624 C C . THR A 1 219 ? -22.233 3.688 -5.232 1.00 94.62 219 THR A C 1
ATOM 1626 O O . THR A 1 219 ? -21.586 2.855 -4.598 1.00 94.62 219 THR A O 1
ATOM 1629 N N . GLN A 1 220 ? -23.570 3.692 -5.223 1.00 94.69 220 GLN A N 1
ATOM 1630 C CA . GLN A 1 220 ? -24.341 2.643 -4.545 1.00 94.69 220 GLN A CA 1
ATOM 1631 C C . GLN A 1 220 ? -24.061 1.253 -5.145 1.00 94.69 220 GLN A C 1
ATOM 1633 O O . GLN A 1 220 ? -23.903 0.287 -4.409 1.00 94.69 220 GLN A O 1
ATOM 1638 N N . GLU A 1 221 ? -23.877 1.175 -6.464 1.00 94.19 221 GLU A N 1
ATOM 1639 C CA . GLU A 1 221 ? -23.495 -0.056 -7.166 1.00 94.19 221 GLU A CA 1
ATOM 1640 C C . GLU A 1 221 ? -22.134 -0.595 -6.700 1.00 94.19 221 GLU A C 1
ATOM 1642 O O . GLU A 1 221 ? -21.968 -1.805 -6.533 1.00 94.19 221 GLU A O 1
ATOM 1647 N N . ASP A 1 222 ? -21.153 0.290 -6.469 1.00 92.19 222 ASP A N 1
ATOM 1648 C CA . ASP A 1 222 ? -19.854 -0.104 -5.912 1.00 92.19 222 ASP A CA 1
ATOM 1649 C C . ASP A 1 222 ? -20.024 -0.678 -4.495 1.00 92.19 222 ASP A C 1
ATOM 1651 O O . ASP A 1 222 ? -19.405 -1.693 -4.172 1.00 92.19 222 ASP A O 1
ATOM 1655 N N . ARG A 1 223 ? -20.888 -0.074 -3.664 1.00 94.38 223 ARG A N 1
ATOM 1656 C CA . ARG A 1 223 ? -21.179 -0.553 -2.299 1.00 94.38 223 ARG A CA 1
ATOM 1657 C C . ARG A 1 223 ? -21.770 -1.952 -2.316 1.00 94.38 223 ARG A C 1
ATOM 1659 O O . ARG A 1 223 ? -21.252 -2.831 -1.632 1.00 94.38 223 ARG A O 1
ATOM 1666 N N . ASP A 1 224 ? -22.820 -2.160 -3.103 1.00 95.62 224 ASP A N 1
ATOM 1667 C CA . ASP A 1 224 ? -23.534 -3.436 -3.149 1.00 95.62 224 ASP A CA 1
ATOM 1668 C C . ASP A 1 224 ? -22.628 -4.546 -3.695 1.00 95.62 224 ASP A C 1
ATOM 1670 O O . ASP A 1 224 ? -22.626 -5.666 -3.182 1.00 95.62 224 ASP A O 1
ATOM 1674 N N . ARG A 1 225 ? -21.772 -4.213 -4.669 1.00 93.81 225 ARG A N 1
ATOM 1675 C CA . ARG A 1 225 ? -20.772 -5.136 -5.214 1.00 93.81 225 ARG A CA 1
ATOM 1676 C C . ARG A 1 225 ? -19.712 -5.523 -4.185 1.00 93.81 225 ARG A C 1
ATOM 1678 O O . ARG A 1 225 ? -19.405 -6.704 -4.055 1.00 93.81 225 ARG A O 1
ATOM 1685 N N . VAL A 1 226 ? -19.152 -4.553 -3.460 1.00 93.94 226 VAL A N 1
ATOM 1686 C CA . VAL A 1 226 ? -18.164 -4.817 -2.399 1.00 93.94 226 VAL A CA 1
ATOM 1687 C C . VAL A 1 226 ? -18.797 -5.633 -1.277 1.00 93.94 226 VAL A C 1
ATOM 1689 O O . VAL A 1 226 ? -18.190 -6.587 -0.802 1.00 93.94 226 VAL A O 1
ATOM 1692 N N . LEU A 1 227 ? -20.030 -5.312 -0.884 1.00 95.00 227 LEU A N 1
ATOM 1693 C CA . LEU A 1 227 ? -20.741 -6.047 0.155 1.00 95.00 227 LEU A CA 1
ATOM 1694 C C . LEU A 1 227 ? -21.027 -7.494 -0.267 1.00 95.00 227 LEU A C 1
ATOM 1696 O O . LEU A 1 227 ? -20.860 -8.393 0.549 1.00 95.00 227 LEU A O 1
ATOM 1700 N N . ALA A 1 228 ? -21.403 -7.741 -1.526 1.00 95.50 228 ALA A N 1
ATOM 1701 C CA . ALA A 1 228 ? -21.596 -9.094 -2.049 1.00 95.50 228 ALA A CA 1
ATOM 1702 C C . ALA A 1 228 ? -20.307 -9.931 -1.984 1.00 95.50 228 ALA A C 1
ATOM 1704 O O . ALA A 1 228 ? -20.335 -11.065 -1.515 1.00 95.50 228 ALA A O 1
ATOM 1705 N N . GLU A 1 229 ? -19.176 -9.343 -2.375 1.00 91.25 229 GLU A N 1
ATOM 1706 C CA . GLU A 1 229 ? -17.856 -9.987 -2.338 1.00 91.25 229 GLU A CA 1
ATOM 1707 C C . GLU A 1 229 ? -17.391 -10.265 -0.898 1.00 91.25 229 GLU A C 1
ATOM 1709 O O . GLU A 1 229 ? -16.872 -11.340 -0.592 1.00 91.25 229 GLU A O 1
ATOM 1714 N N . ILE A 1 230 ? -17.653 -9.338 0.031 1.00 92.75 230 ILE A N 1
ATOM 1715 C CA . ILE A 1 230 ? -17.432 -9.579 1.462 1.00 92.75 230 ILE A CA 1
ATOM 1716 C C . ILE A 1 230 ? -18.338 -10.709 1.954 1.00 92.75 230 ILE A C 1
ATOM 1718 O O . ILE A 1 230 ? -17.866 -11.569 2.686 1.00 92.75 230 ILE A O 1
ATOM 1722 N N . ARG A 1 231 ? -19.611 -10.753 1.546 1.00 95.25 231 ARG A N 1
ATOM 1723 C CA . ARG A 1 231 ? -20.570 -11.780 1.982 1.00 95.25 231 ARG A CA 1
ATOM 1724 C C . ARG A 1 231 ? -20.167 -13.183 1.510 1.00 95.25 231 ARG A C 1
ATOM 1726 O O . ARG A 1 231 ? -20.371 -14.140 2.248 1.00 95.25 231 ARG A O 1
ATOM 1733 N N . GLU A 1 232 ? -19.545 -13.293 0.336 1.00 91.62 232 GLU A N 1
ATOM 1734 C CA . GLU A 1 232 ? -18.990 -14.545 -0.198 1.00 91.62 232 GLU A CA 1
ATOM 1735 C C . GLU A 1 232 ? -17.786 -15.055 0.613 1.00 91.62 232 GLU A C 1
ATOM 1737 O O . GLU A 1 232 ? -17.643 -16.257 0.832 1.00 91.62 232 GLU A O 1
ATOM 1742 N N . HIS A 1 233 ? -16.903 -14.161 1.067 1.00 86.25 233 HIS A N 1
ATOM 1743 C CA . HIS A 1 233 ? -15.638 -14.556 1.699 1.00 86.25 233 HIS A CA 1
ATOM 1744 C C . HIS A 1 233 ? -15.623 -14.463 3.228 1.00 86.25 233 HIS A C 1
ATOM 1746 O O . HIS A 1 233 ? -14.817 -15.131 3.874 1.00 86.25 233 HIS A O 1
ATOM 1752 N N . ASN A 1 234 ? -16.472 -13.621 3.808 1.00 89.38 234 ASN A N 1
ATOM 1753 C CA . ASN A 1 234 ? -16.592 -13.385 5.240 1.00 89.38 234 ASN A CA 1
ATOM 1754 C C . ASN A 1 234 ? -18.028 -12.921 5.577 1.00 89.38 234 ASN A C 1
ATOM 1756 O O . ASN A 1 234 ? -18.285 -11.720 5.728 1.00 89.38 234 ASN A O 1
ATOM 1760 N N . PRO A 1 235 ? -18.985 -13.862 5.688 1.00 93.25 235 PRO A N 1
ATOM 1761 C CA . PRO A 1 235 ? -20.391 -13.530 5.913 1.00 93.25 235 PRO A CA 1
ATOM 1762 C C . PRO A 1 235 ? -20.627 -12.818 7.250 1.00 93.25 235 PRO A C 1
ATOM 1764 O O . PRO A 1 235 ? -21.502 -11.958 7.340 1.00 93.25 235 PRO A O 1
ATOM 1767 N N . ASP A 1 236 ? -19.832 -13.120 8.278 1.00 90.44 236 ASP A N 1
ATOM 1768 C CA . ASP A 1 236 ? -19.949 -12.467 9.584 1.00 90.44 236 ASP A CA 1
ATOM 1769 C C . ASP A 1 236 ? -19.559 -10.993 9.514 1.00 90.44 236 ASP A C 1
ATOM 1771 O O . ASP A 1 236 ? -20.219 -10.140 10.109 1.00 90.44 236 ASP A O 1
ATOM 1775 N N . LEU A 1 237 ? -18.529 -10.666 8.735 1.00 88.50 237 LEU A N 1
ATOM 1776 C CA . LEU A 1 237 ? -18.161 -9.281 8.489 1.00 88.50 237 LEU A CA 1
ATOM 1777 C C . LEU A 1 237 ? -19.221 -8.544 7.668 1.00 88.50 237 LEU A C 1
ATOM 1779 O O . LEU A 1 237 ? -19.510 -7.389 7.970 1.00 88.50 237 LEU A O 1
ATOM 1783 N N . ALA A 1 238 ? -19.818 -9.186 6.661 1.00 94.75 238 ALA A N 1
ATOM 1784 C CA . ALA A 1 238 ? -20.909 -8.573 5.904 1.00 94.75 238 ALA A CA 1
ATOM 1785 C C . ALA A 1 238 ? -22.068 -8.174 6.833 1.00 94.75 238 ALA A C 1
ATOM 1787 O O . ALA A 1 238 ? -22.510 -7.027 6.786 1.00 94.75 238 ALA A O 1
ATOM 1788 N N . LYS A 1 239 ? -22.468 -9.064 7.755 1.00 95.38 239 LYS A N 1
ATOM 1789 C CA . LYS A 1 239 ? -23.475 -8.767 8.791 1.00 95.38 239 LYS A CA 1
ATOM 1790 C C . LYS A 1 239 ? -23.058 -7.606 9.697 1.00 95.38 239 LYS A C 1
ATOM 1792 O O . LYS A 1 239 ? -23.876 -6.753 10.026 1.00 95.38 239 LYS A O 1
ATOM 1797 N N . GLN A 1 240 ? -21.785 -7.544 10.096 1.00 90.62 240 GLN A N 1
ATOM 1798 C CA . GLN A 1 240 ? -21.274 -6.433 10.907 1.00 90.62 240 GLN A CA 1
ATOM 1799 C C . GLN A 1 240 ? -21.325 -5.098 10.159 1.00 90.62 240 GLN A C 1
ATOM 1801 O O . GLN A 1 240 ? -21.675 -4.087 10.759 1.00 90.62 240 GLN A O 1
ATOM 1806 N N . ILE A 1 241 ? -21.001 -5.082 8.864 1.00 93.06 241 ILE A N 1
ATOM 1807 C CA . ILE A 1 241 ? -21.074 -3.874 8.032 1.00 93.06 241 ILE A CA 1
ATOM 1808 C C . ILE A 1 241 ? -22.528 -3.438 7.837 1.00 93.06 241 ILE A C 1
ATOM 1810 O O . ILE A 1 241 ? -22.812 -2.247 7.912 1.00 93.06 241 ILE A O 1
ATOM 1814 N N . GLU A 1 242 ? -23.448 -4.377 7.615 1.00 95.81 242 GLU A N 1
ATOM 1815 C CA . GLU A 1 242 ? -24.886 -4.095 7.525 1.00 95.81 242 GLU A CA 1
ATOM 1816 C C . GLU A 1 242 ? -25.414 -3.480 8.823 1.00 95.81 242 GLU A C 1
ATOM 1818 O O . GLU A 1 242 ? -25.997 -2.399 8.792 1.00 95.81 242 GLU A O 1
ATOM 1823 N N . SER A 1 243 ? -25.103 -4.086 9.970 1.00 94.69 243 SER A N 1
ATOM 1824 C CA . SER A 1 243 ? -25.480 -3.539 11.278 1.00 94.69 243 SER A CA 1
ATOM 1825 C C . SER A 1 243 ? -24.831 -2.172 11.544 1.00 94.69 243 SER A C 1
ATOM 1827 O O . SER A 1 243 ? -25.483 -1.247 12.026 1.00 94.69 243 SER A O 1
ATOM 1829 N N . ALA A 1 244 ? -23.562 -1.988 11.166 1.00 91.88 244 ALA A N 1
ATOM 1830 C CA . ALA A 1 244 ? -22.886 -0.698 11.277 1.00 91.88 244 ALA A CA 1
ATOM 1831 C C . ALA A 1 244 ? -23.513 0.370 10.370 1.00 91.88 244 ALA A C 1
ATOM 1833 O O . ALA A 1 244 ? -23.502 1.542 10.728 1.00 91.88 244 ALA A O 1
ATOM 1834 N N . ARG A 1 245 ? -24.074 -0.013 9.220 1.00 95.12 245 ARG A N 1
ATOM 1835 C CA . ARG A 1 245 ? -24.756 0.894 8.289 1.00 95.12 245 ARG A CA 1
ATOM 1836 C C . ARG A 1 245 ? -26.116 1.350 8.820 1.00 95.12 245 ARG A C 1
ATOM 1838 O O . ARG A 1 245 ? -26.494 2.486 8.553 1.00 95.12 245 ARG A O 1
ATOM 1845 N N . GLU A 1 246 ? -26.810 0.511 9.589 1.00 95.94 246 GLU A N 1
ATOM 1846 C CA . GLU A 1 246 ? -28.025 0.896 10.325 1.00 95.94 246 GLU A CA 1
ATOM 1847 C C . GLU A 1 246 ? -27.715 1.888 11.456 1.00 95.94 246 GLU A C 1
ATOM 1849 O O . GLU A 1 246 ? -28.465 2.836 11.673 1.00 95.94 246 GLU A O 1
ATOM 1854 N N . GLN A 1 247 ? -26.591 1.699 12.154 1.00 96.00 247 GLN A N 1
ATOM 1855 C CA . GLN A 1 247 ? -26.184 2.548 13.282 1.00 96.00 247 GLN A CA 1
ATOM 1856 C C . GLN A 1 247 ? -25.509 3.859 12.847 1.00 96.00 247 GLN A C 1
ATOM 1858 O O . GLN A 1 247 ? -25.735 4.906 13.448 1.00 96.00 247 GLN A O 1
ATOM 1863 N N . SER A 1 248 ? -24.640 3.800 11.835 1.00 95.75 248 SER A N 1
ATOM 1864 C CA . SER A 1 248 ? -23.854 4.921 11.313 1.00 95.75 248 SER A CA 1
ATOM 1865 C C . SER A 1 248 ? -23.572 4.736 9.811 1.00 95.75 248 SER A C 1
ATOM 1867 O O . SER A 1 248 ? -22.533 4.179 9.422 1.00 95.75 248 SER A O 1
ATOM 1869 N N . PRO A 1 249 ? -24.469 5.218 8.931 1.00 93.00 249 PRO A N 1
ATOM 1870 C CA . PRO A 1 249 ? -24.332 5.029 7.488 1.00 93.00 249 PRO A CA 1
ATOM 1871 C C . PRO A 1 249 ? -23.063 5.684 6.926 1.00 93.00 249 PRO A C 1
ATOM 1873 O O . PRO A 1 249 ? -22.400 5.101 6.071 1.00 93.00 249 PRO A O 1
ATOM 1876 N N . GLU A 1 250 ? -22.665 6.850 7.442 1.00 92.69 250 GLU A N 1
ATOM 1877 C CA . GLU A 1 250 ? -21.461 7.553 6.984 1.00 92.69 250 GLU A CA 1
ATOM 1878 C C . GLU A 1 250 ? -20.174 6.784 7.305 1.00 92.69 250 GLU A C 1
ATOM 1880 O O . GLU A 1 250 ? -19.285 6.674 6.457 1.00 92.69 250 GLU A O 1
ATOM 1885 N N . SER A 1 251 ? -20.062 6.220 8.514 1.00 87.56 251 SER A N 1
ATOM 1886 C CA . SER A 1 251 ? -18.888 5.431 8.904 1.00 87.56 251 SER A CA 1
ATOM 1887 C C . SER A 1 251 ? -18.806 4.124 8.117 1.00 87.56 251 SER A C 1
ATOM 1889 O O . SER A 1 251 ? -17.722 3.747 7.667 1.00 87.56 251 SER A O 1
ATOM 1891 N N . ALA A 1 252 ? -19.944 3.457 7.901 1.00 92.44 252 ALA A N 1
ATOM 1892 C CA . ALA A 1 252 ? -20.010 2.257 7.074 1.00 92.44 252 ALA A CA 1
ATOM 1893 C C . ALA A 1 252 ? -19.620 2.552 5.615 1.00 92.44 252 ALA A C 1
ATOM 1895 O O . ALA A 1 252 ? -18.860 1.790 5.020 1.00 92.44 252 ALA A O 1
ATOM 1896 N N . ASP A 1 253 ? -20.053 3.684 5.057 1.00 91.75 253 ASP A N 1
ATOM 1897 C CA . ASP A 1 253 ? -19.686 4.108 3.704 1.00 91.75 253 ASP A CA 1
ATOM 1898 C C . ASP A 1 253 ? -18.193 4.421 3.565 1.00 91.75 253 ASP A C 1
ATOM 1900 O O . ASP A 1 253 ? -17.566 4.025 2.580 1.00 91.75 253 ASP A O 1
ATOM 1904 N N . GLN A 1 254 ? -17.596 5.115 4.538 1.00 91.88 254 GLN A N 1
ATOM 1905 C CA . GLN A 1 254 ? -16.150 5.365 4.555 1.00 91.88 254 GLN A CA 1
ATOM 1906 C C . GLN A 1 254 ? -15.360 4.055 4.633 1.00 91.88 254 GLN A C 1
ATOM 1908 O O . GLN A 1 254 ? -14.353 3.886 3.941 1.00 91.88 254 GLN A O 1
ATOM 1913 N N . PHE A 1 255 ? -15.842 3.106 5.431 1.00 90.50 255 PHE A N 1
ATOM 1914 C CA . PHE A 1 255 ? -15.237 1.789 5.557 1.00 90.50 255 PHE A CA 1
ATOM 1915 C C . PHE A 1 255 ? -15.350 0.974 4.263 1.00 90.50 255 PHE A C 1
ATOM 1917 O O . PHE A 1 255 ? -14.356 0.426 3.786 1.00 90.50 255 PHE A O 1
ATOM 1924 N N . LEU A 1 256 ? -16.529 0.960 3.635 1.00 93.38 256 LEU A N 1
ATOM 1925 C CA . LEU A 1 256 ? -16.742 0.311 2.343 1.00 93.38 256 LEU A CA 1
ATOM 1926 C C . LEU A 1 256 ? -15.904 0.946 1.232 1.00 93.38 256 LEU A C 1
ATOM 1928 O O . LEU A 1 256 ? -15.413 0.214 0.381 1.00 93.38 256 LEU A O 1
ATOM 1932 N N . ARG A 1 257 ? -15.681 2.266 1.250 1.00 93.44 257 ARG A N 1
ATOM 1933 C CA . ARG A 1 257 ? -14.748 2.940 0.327 1.00 93.44 257 ARG A CA 1
ATOM 1934 C C . ARG A 1 257 ? -13.329 2.413 0.489 1.00 93.44 257 ARG A C 1
ATOM 1936 O O . ARG A 1 257 ? -12.722 1.976 -0.485 1.00 93.44 257 ARG A O 1
ATOM 1943 N N . PHE A 1 258 ? -12.836 2.394 1.726 1.00 91.25 258 PHE A N 1
ATOM 1944 C CA . PHE A 1 258 ? -11.497 1.901 2.043 1.00 91.25 258 PHE A CA 1
ATOM 1945 C C . PHE A 1 258 ? -11.286 0.447 1.590 1.00 91.25 258 PHE A C 1
ATOM 1947 O O . PHE A 1 258 ? -10.241 0.112 1.029 1.00 91.25 258 PHE A O 1
ATOM 1954 N N . ILE A 1 259 ? -12.281 -0.420 1.797 1.00 91.50 259 ILE A N 1
ATOM 1955 C CA . ILE A 1 259 ? -12.217 -1.824 1.365 1.00 91.50 259 ILE A CA 1
ATOM 1956 C C . ILE A 1 259 ? -12.407 -1.945 -0.145 1.00 91.50 259 ILE A C 1
ATOM 1958 O O . ILE A 1 259 ? -11.719 -2.734 -0.788 1.00 91.50 259 ILE A O 1
ATOM 19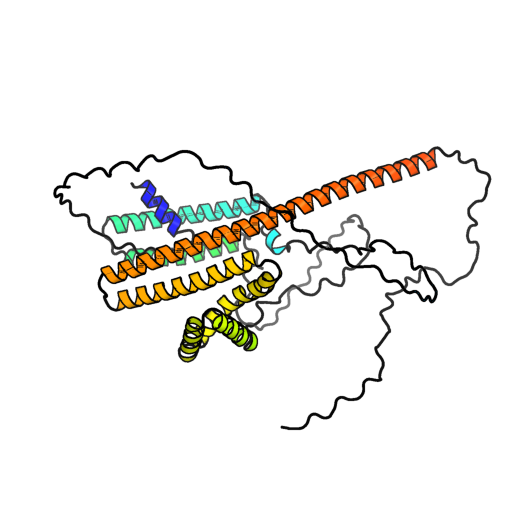62 N N . GLY A 1 260 ? -13.321 -1.169 -0.720 1.00 91.50 260 GLY A N 1
ATOM 1963 C CA . GLY A 1 260 ? -13.658 -1.210 -2.136 1.00 91.50 260 GLY A CA 1
ATOM 1964 C C . GLY A 1 260 ? -12.462 -0.910 -3.027 1.00 91.50 260 GLY A C 1
ATOM 1965 O O . GLY A 1 260 ? -12.260 -1.603 -4.025 1.00 91.50 260 GLY A O 1
ATOM 1966 N N . ASP A 1 261 ? -11.616 0.038 -2.623 1.00 90.25 261 ASP A N 1
ATOM 1967 C CA . ASP A 1 261 ? -10.366 0.335 -3.323 1.00 90.25 261 ASP A CA 1
ATOM 1968 C C . ASP A 1 261 ? -9.395 -0.858 -3.301 1.00 90.25 261 ASP A C 1
ATOM 1970 O O . ASP A 1 261 ? -8.769 -1.164 -4.318 1.00 90.25 261 ASP A O 1
ATOM 1974 N N . LYS A 1 262 ? -9.320 -1.598 -2.185 1.00 89.38 262 LYS A N 1
ATOM 1975 C CA . LYS A 1 262 ? -8.501 -2.820 -2.077 1.00 89.38 262 LYS A CA 1
ATOM 1976 C C . LYS A 1 262 ? -9.081 -3.985 -2.891 1.00 89.38 262 LYS A C 1
ATOM 1978 O O . LYS A 1 262 ? -8.337 -4.659 -3.600 1.00 89.38 262 LYS A O 1
ATOM 1983 N N . MET A 1 263 ? -10.397 -4.193 -2.842 1.00 90.12 263 MET A N 1
ATOM 1984 C CA . MET A 1 263 ? -11.085 -5.274 -3.564 1.00 90.12 263 MET A CA 1
ATOM 1985 C C . MET A 1 263 ? -11.075 -5.065 -5.082 1.00 90.12 263 MET A C 1
ATOM 1987 O O . MET A 1 263 ? -10.980 -6.024 -5.846 1.00 90.12 263 MET A O 1
ATOM 1991 N N . ARG A 1 264 ? -11.121 -3.812 -5.557 1.00 88.25 264 ARG A N 1
ATOM 1992 C CA . ARG A 1 264 ? -11.066 -3.522 -6.998 1.00 88.25 264 ARG A CA 1
ATOM 1993 C C . ARG A 1 264 ? -9.785 -4.067 -7.634 1.00 88.25 264 ARG A C 1
ATOM 1995 O O . ARG A 1 264 ? -9.880 -4.698 -8.680 1.00 88.25 264 ARG A O 1
ATOM 2002 N N . GLY A 1 265 ? -8.636 -3.894 -6.978 1.00 85.69 265 GLY A N 1
ATOM 2003 C CA . GLY A 1 265 ? -7.366 -4.461 -7.442 1.00 85.69 265 GLY A CA 1
ATOM 2004 C C . GLY A 1 265 ? -7.313 -5.991 -7.364 1.00 85.69 265 GLY A C 1
ATOM 2005 O O . GLY A 1 265 ? -6.671 -6.624 -8.193 1.00 85.69 265 GLY A O 1
ATOM 2006 N N . MET A 1 266 ? -8.022 -6.610 -6.415 1.00 91.12 266 MET A N 1
ATOM 2007 C CA . MET A 1 266 ? -8.031 -8.069 -6.269 1.00 91.12 266 MET A CA 1
ATOM 2008 C C . MET A 1 266 ? -8.721 -8.798 -7.420 1.00 91.12 266 MET A C 1
ATOM 2010 O O . MET A 1 266 ? -8.262 -9.870 -7.805 1.00 91.12 266 MET A O 1
ATOM 2014 N N . ARG A 1 267 ? -9.784 -8.234 -8.003 1.00 87.94 267 ARG A N 1
ATOM 2015 C CA . ARG A 1 267 ? -10.474 -8.872 -9.138 1.00 87.94 267 ARG A CA 1
ATOM 2016 C C . ARG A 1 267 ? -9.558 -9.092 -10.336 1.00 87.94 267 ARG A C 1
ATOM 2018 O O . ARG A 1 267 ? -9.578 -10.166 -10.918 1.00 87.94 267 ARG A O 1
ATOM 2025 N N . GLU A 1 268 ? -8.734 -8.102 -10.662 1.00 89.44 268 GLU A N 1
ATOM 2026 C CA . GLU A 1 268 ? -7.760 -8.210 -11.754 1.00 89.44 268 GLU A CA 1
ATOM 2027 C C . GLU A 1 268 ? -6.663 -9.237 -11.436 1.00 89.44 268 GLU A C 1
ATOM 2029 O O . GLU A 1 268 ? -6.163 -9.917 -12.332 1.00 89.44 268 GLU A O 1
ATOM 2034 N N . LEU A 1 269 ? -6.304 -9.378 -10.155 1.00 93.06 269 LEU A N 1
ATOM 2035 C CA . LEU A 1 269 ? -5.318 -10.358 -9.706 1.00 93.06 269 LEU A CA 1
ATOM 2036 C C . LEU A 1 269 ? -5.854 -11.789 -9.742 1.00 93.06 269 LEU A C 1
ATOM 2038 O O . LEU A 1 269 ? -5.074 -12.689 -10.016 1.00 93.06 269 LEU A O 1
ATOM 2042 N N . ARG A 1 270 ? -7.154 -12.016 -9.516 1.00 93.38 270 ARG A N 1
ATOM 2043 C CA . ARG A 1 270 ? -7.734 -13.370 -9.467 1.00 93.38 270 ARG A CA 1
ATOM 2044 C C . ARG A 1 270 ? -7.372 -14.208 -10.696 1.00 93.38 270 ARG A C 1
ATOM 2046 O O . ARG A 1 270 ? -7.002 -15.368 -10.540 1.00 93.38 270 ARG A O 1
ATOM 2053 N N . ASP A 1 271 ? -7.450 -13.604 -11.880 1.00 92.94 271 ASP A N 1
ATOM 2054 C CA . ASP A 1 271 ? -7.193 -14.298 -13.145 1.00 92.94 271 ASP A CA 1
ATOM 2055 C C . ASP A 1 271 ? -5.728 -14.177 -13.590 1.00 92.94 271 ASP A C 1
ATOM 2057 O O . ASP A 1 271 ? -5.176 -15.100 -14.186 1.00 92.94 271 ASP A O 1
ATOM 2061 N N . ARG A 1 272 ? -5.083 -13.035 -13.309 1.00 95.69 272 ARG A N 1
ATOM 2062 C CA . ARG A 1 272 ? -3.723 -12.733 -13.786 1.00 95.69 272 ARG A CA 1
ATOM 2063 C C . ARG A 1 272 ? -2.622 -13.309 -12.897 1.00 95.69 272 ARG A C 1
ATOM 2065 O O . ARG A 1 272 ? -1.582 -13.716 -13.405 1.00 95.69 272 ARG A O 1
ATOM 2072 N N . ASP A 1 273 ? -2.819 -13.259 -11.586 1.00 96.62 273 ASP A N 1
ATOM 2073 C CA . ASP A 1 273 ? -1.844 -13.633 -10.563 1.00 96.62 273 ASP A CA 1
ATOM 2074 C C . ASP A 1 273 ? -2.565 -14.193 -9.317 1.00 96.62 273 ASP A C 1
ATOM 2076 O O . ASP A 1 273 ? -2.811 -13.471 -8.336 1.00 96.62 273 ASP A O 1
ATOM 2080 N N . PRO A 1 274 ? -2.938 -15.487 -9.354 1.00 95.81 274 PRO A N 1
ATOM 2081 C CA . PRO A 1 274 ? -3.711 -16.111 -8.289 1.00 95.81 274 PRO A CA 1
ATOM 2082 C C . PRO A 1 274 ? -2.953 -16.163 -6.955 1.00 95.81 274 PRO A C 1
ATOM 2084 O O . PRO A 1 274 ? -3.591 -16.163 -5.903 1.00 95.81 274 PRO A O 1
ATOM 2087 N N . GLU A 1 275 ? -1.616 -16.169 -6.966 1.00 96.56 275 GLU A N 1
ATOM 2088 C CA . GLU A 1 275 ? -0.799 -16.154 -5.748 1.00 96.56 275 GLU A CA 1
ATOM 2089 C C . GLU A 1 275 ? -0.923 -14.801 -5.029 1.00 96.56 275 GLU A C 1
ATOM 2091 O O . GLU A 1 275 ? -1.303 -14.755 -3.853 1.00 96.56 275 GLU A O 1
ATOM 2096 N N . SER A 1 276 ? -0.735 -13.690 -5.753 1.00 95.69 276 SER A N 1
ATOM 2097 C CA . SER A 1 276 ? -0.957 -12.341 -5.208 1.00 95.69 276 SER A CA 1
ATOM 2098 C C . SER A 1 276 ? -2.395 -12.145 -4.730 1.00 95.69 276 SER A C 1
ATOM 2100 O O . SER A 1 276 ? -2.628 -11.483 -3.714 1.00 95.69 276 SER A O 1
ATOM 2102 N N . TYR A 1 277 ? -3.374 -12.720 -5.436 1.00 95.56 277 TYR A N 1
ATOM 2103 C CA . TYR A 1 277 ? -4.777 -12.680 -5.022 1.00 95.56 277 TYR A CA 1
ATOM 2104 C C . TYR A 1 277 ? -4.988 -13.337 -3.650 1.00 95.56 277 TYR A C 1
ATOM 2106 O O . TYR A 1 277 ? -5.621 -12.728 -2.783 1.00 95.56 277 TYR A O 1
ATOM 2114 N N . GLN A 1 278 ? -4.426 -14.529 -3.412 1.00 95.94 278 GLN A N 1
ATOM 2115 C CA . GLN A 1 278 ? -4.544 -15.197 -2.110 1.00 95.94 278 GLN A CA 1
ATOM 2116 C C . GLN A 1 278 ? -3.868 -14.398 -0.994 1.00 95.94 278 GLN A C 1
ATOM 2118 O O . GLN A 1 278 ? -4.452 -14.234 0.076 1.00 95.94 278 GLN A O 1
ATOM 2123 N N . LEU A 1 279 ? -2.684 -13.832 -1.238 1.00 96.38 279 LEU A N 1
ATOM 2124 C CA . LEU A 1 279 ? -2.003 -12.997 -0.244 1.00 96.38 279 LEU A CA 1
ATOM 2125 C C . LEU A 1 279 ? -2.804 -11.732 0.091 1.00 96.38 279 LEU A C 1
ATOM 2127 O O . LEU A 1 279 ? -2.973 -11.405 1.264 1.00 96.38 279 LEU A O 1
ATOM 2131 N N . ARG A 1 280 ? -3.367 -11.045 -0.910 1.00 94.88 280 ARG A N 1
ATOM 2132 C CA . ARG A 1 280 ? -4.238 -9.877 -0.684 1.00 94.88 280 ARG A CA 1
ATOM 2133 C C . ARG A 1 280 ? -5.510 -10.243 0.072 1.00 94.88 280 ARG A C 1
ATOM 2135 O O . ARG A 1 280 ? -5.918 -9.500 0.963 1.00 94.88 280 ARG A O 1
ATOM 2142 N N . LYS A 1 281 ? -6.107 -11.396 -0.233 1.00 93.75 281 LYS A N 1
ATOM 2143 C CA . LYS A 1 281 ? -7.258 -11.924 0.507 1.00 93.75 281 LYS A CA 1
ATOM 2144 C C . LYS A 1 281 ? -6.909 -12.141 1.982 1.00 93.75 281 LYS A C 1
ATOM 2146 O O . LYS A 1 281 ? -7.636 -11.659 2.851 1.00 93.75 281 LYS A O 1
ATOM 2151 N N . THR A 1 282 ? -5.786 -12.800 2.263 1.00 94.81 282 THR A N 1
ATOM 2152 C CA . THR A 1 282 ? -5.284 -13.023 3.628 1.00 94.81 282 THR A CA 1
ATOM 2153 C C . THR A 1 282 ? -4.999 -11.707 4.347 1.00 94.81 282 THR A C 1
ATOM 2155 O O . THR A 1 282 ? -5.412 -11.546 5.494 1.00 94.81 282 THR A O 1
ATOM 2158 N N . GLU A 1 283 ? -4.387 -10.727 3.670 1.00 95.06 283 GLU A N 1
ATOM 2159 C CA . GLU A 1 283 ? -4.144 -9.392 4.230 1.00 95.06 283 GLU A CA 1
ATOM 2160 C C . GLU A 1 283 ? -5.461 -8.739 4.672 1.00 95.06 283 GLU A C 1
ATOM 2162 O O . GLU A 1 283 ? -5.578 -8.252 5.794 1.00 95.06 283 GLU A O 1
ATOM 2167 N N . ILE A 1 284 ? -6.478 -8.750 3.810 1.00 92.00 284 ILE A N 1
ATOM 2168 C CA . ILE A 1 284 ? -7.781 -8.154 4.111 1.00 92.00 284 ILE A CA 1
ATOM 2169 C C . ILE A 1 284 ? -8.452 -8.852 5.304 1.00 92.00 284 ILE A C 1
ATOM 2171 O O . ILE A 1 284 ? -8.924 -8.176 6.218 1.00 92.00 284 ILE A O 1
ATOM 2175 N N . ILE A 1 285 ? -8.457 -10.187 5.340 1.00 91.50 285 ILE A N 1
ATOM 2176 C CA . ILE A 1 285 ? -9.026 -10.957 6.458 1.00 91.50 285 ILE A CA 1
ATOM 2177 C C . ILE A 1 285 ? -8.293 -10.636 7.768 1.00 91.50 285 ILE A C 1
ATOM 2179 O O . ILE A 1 285 ? -8.938 -10.363 8.785 1.00 91.50 285 ILE A O 1
ATOM 2183 N N . GLY A 1 286 ? -6.958 -10.605 7.742 1.00 93.38 286 GLY A N 1
ATOM 2184 C CA . GLY A 1 286 ? -6.136 -10.256 8.900 1.00 93.38 286 GLY A CA 1
ATOM 2185 C C . GLY A 1 286 ? -6.413 -8.840 9.408 1.00 93.38 286 GLY A C 1
ATOM 2186 O O . GLY A 1 286 ? -6.524 -8.628 10.617 1.00 93.38 286 GLY A O 1
ATOM 2187 N N . LEU A 1 287 ? -6.618 -7.871 8.506 1.00 92.25 287 LEU A N 1
ATOM 2188 C CA . LEU A 1 287 ? -6.970 -6.497 8.875 1.00 92.25 287 LEU A CA 1
ATOM 2189 C C . LEU A 1 287 ? -8.300 -6.443 9.636 1.00 92.25 287 LEU A C 1
ATOM 2191 O O . LEU A 1 287 ? -8.400 -5.726 10.631 1.00 92.25 287 LEU A O 1
ATOM 2195 N N . PHE A 1 288 ? -9.303 -7.220 9.225 1.00 90.00 288 PHE A N 1
ATOM 2196 C CA . PHE A 1 288 ? -10.580 -7.274 9.941 1.00 90.00 288 PHE A CA 1
ATOM 2197 C C . PHE A 1 288 ? -10.461 -7.928 11.308 1.00 90.00 288 PHE A C 1
ATOM 2199 O O . PHE A 1 288 ? -10.994 -7.399 12.284 1.00 90.00 288 PHE A O 1
ATOM 2206 N N . LYS A 1 289 ? -9.724 -9.038 11.401 1.00 92.81 289 LYS A N 1
ATOM 2207 C CA . LYS A 1 289 ? -9.455 -9.698 12.683 1.00 92.81 289 LYS A CA 1
ATOM 2208 C C . LYS A 1 289 ? -8.755 -8.738 13.651 1.00 92.81 289 LYS A C 1
ATOM 2210 O O . LYS A 1 289 ? -9.165 -8.624 14.801 1.00 92.81 289 LYS A O 1
ATOM 2215 N N . MET A 1 290 ? -7.779 -7.969 13.168 1.00 95.75 290 MET A N 1
ATOM 2216 C CA . MET A 1 290 ? -7.083 -6.946 13.953 1.00 95.75 290 MET A CA 1
ATOM 2217 C C . MET A 1 290 ? -8.017 -5.821 14.427 1.00 95.75 290 MET A C 1
ATOM 2219 O O . MET A 1 290 ? -7.983 -5.452 15.601 1.00 95.75 290 MET A O 1
ATOM 2223 N N . LEU A 1 291 ? -8.884 -5.293 13.556 1.00 90.12 291 LEU A N 1
ATOM 2224 C CA . LEU A 1 291 ? -9.854 -4.259 13.939 1.00 90.12 291 LEU A CA 1
ATOM 2225 C C . LEU A 1 291 ? -10.867 -4.765 14.975 1.00 90.12 291 LEU A C 1
ATOM 2227 O O . LEU A 1 291 ? -11.194 -4.030 15.909 1.00 90.12 291 LEU A O 1
ATOM 2231 N N . LYS A 1 292 ? -11.323 -6.015 14.839 1.00 90.44 292 LYS A N 1
ATOM 2232 C CA . LYS A 1 292 ? -12.202 -6.677 15.809 1.00 90.44 292 LYS A CA 1
ATOM 2233 C C . LYS A 1 292 ? -11.528 -6.780 17.180 1.00 90.44 292 LYS A C 1
ATOM 2235 O O . LYS A 1 292 ? -12.069 -6.256 18.149 1.00 90.44 292 LYS A O 1
ATOM 2240 N N . LEU A 1 293 ? -10.317 -7.338 17.243 1.00 95.12 293 LEU A N 1
ATOM 2241 C CA . LEU A 1 293 ? -9.547 -7.468 18.489 1.00 95.12 293 LEU A CA 1
ATOM 2242 C C . LEU A 1 293 ? -9.260 -6.110 19.137 1.00 95.12 293 LEU A C 1
ATOM 2244 O O . LEU A 1 293 ? -9.347 -5.961 20.353 1.00 95.12 293 LEU A O 1
ATOM 2248 N N . ARG A 1 294 ? -8.973 -5.078 18.333 1.00 95.00 294 ARG A N 1
ATOM 2249 C CA . ARG A 1 294 ? -8.802 -3.708 18.833 1.00 95.00 294 ARG A CA 1
ATOM 2250 C C . ARG A 1 294 ? -10.071 -3.188 19.512 1.00 95.00 294 ARG A C 1
ATOM 2252 O O . ARG A 1 294 ? -9.973 -2.547 20.558 1.00 95.00 294 ARG A O 1
ATOM 2259 N N . LYS A 1 295 ? -11.244 -3.418 18.913 1.00 92.00 295 LYS A N 1
ATOM 2260 C CA . LYS A 1 295 ? -12.534 -3.017 19.492 1.00 92.00 295 LYS A CA 1
ATOM 2261 C C . LYS A 1 295 ? -12.806 -3.781 20.788 1.00 92.00 295 LYS A C 1
ATOM 2263 O O . LYS A 1 295 ? -13.108 -3.149 21.794 1.00 92.00 295 LYS A O 1
ATOM 2268 N N . GLU A 1 296 ? -12.616 -5.098 20.783 1.00 95.56 296 GLU A N 1
ATOM 2269 C CA . GLU A 1 296 ? -12.791 -5.956 21.963 1.00 95.56 296 GLU A CA 1
ATOM 2270 C C . GLU A 1 296 ? -11.870 -5.545 23.115 1.00 95.56 296 GLU A C 1
ATOM 2272 O O . GLU A 1 296 ? -12.316 -5.446 24.256 1.00 95.56 296 GLU A O 1
ATOM 2277 N N . TYR A 1 297 ? -10.608 -5.222 22.819 1.00 96.88 297 TYR A N 1
ATOM 2278 C CA . TYR A 1 297 ? -9.668 -4.696 23.806 1.00 96.88 297 TYR A CA 1
ATOM 2279 C C . TYR A 1 297 ? -10.157 -3.370 24.401 1.00 96.88 297 TYR A C 1
ATOM 2281 O O . TYR A 1 297 ? -10.143 -3.189 25.617 1.00 96.88 297 TYR A O 1
ATOM 2289 N N . ALA A 1 298 ? -10.607 -2.436 23.555 1.00 95.69 298 ALA A N 1
ATOM 2290 C CA . ALA A 1 298 ? -11.097 -1.133 24.000 1.00 95.69 298 ALA A CA 1
ATOM 2291 C C . ALA A 1 298 ? -12.359 -1.254 24.871 1.00 95.69 298 ALA A C 1
ATOM 2293 O O . ALA A 1 298 ? -12.475 -0.563 25.882 1.00 95.69 298 ALA A O 1
ATOM 2294 N N . GLU A 1 299 ? -13.288 -2.140 24.510 1.00 96.00 299 GLU A N 1
ATOM 2295 C CA . GLU A 1 299 ? -14.496 -2.418 25.292 1.00 96.00 299 GLU A CA 1
ATOM 2296 C C . GLU A 1 299 ? -14.170 -3.111 26.620 1.00 96.00 299 GLU A C 1
ATOM 2298 O O . GLU A 1 299 ? -14.688 -2.708 27.661 1.00 96.00 299 GLU A O 1
ATOM 2303 N N . ALA A 1 300 ? -13.272 -4.100 26.618 1.00 97.44 300 ALA A N 1
ATOM 2304 C CA . ALA A 1 300 ? -12.814 -4.770 27.833 1.00 97.44 300 ALA A CA 1
ATOM 2305 C C . ALA A 1 300 ? -12.132 -3.788 28.799 1.00 97.44 300 ALA A C 1
ATOM 2307 O O . ALA A 1 300 ? -12.443 -3.786 29.989 1.00 97.44 300 ALA A O 1
ATOM 2308 N N . ALA A 1 301 ? -11.271 -2.908 28.283 1.00 96.69 301 ALA A N 1
ATOM 2309 C CA . ALA A 1 301 ? -10.613 -1.876 29.077 1.00 96.69 301 ALA A CA 1
ATOM 2310 C C . ALA A 1 301 ? -11.617 -0.858 29.640 1.00 96.69 301 ALA A C 1
ATOM 2312 O O . ALA A 1 301 ? -11.552 -0.516 30.816 1.00 96.69 301 ALA A O 1
ATOM 2313 N N . LYS A 1 302 ? -12.586 -0.408 28.830 1.00 97.12 302 LYS A N 1
ATOM 2314 C CA . LYS A 1 302 ? -13.642 0.520 29.270 1.00 97.12 302 LYS A CA 1
ATOM 2315 C C . LYS A 1 302 ? -14.502 -0.063 30.397 1.00 97.12 302 LYS A C 1
ATOM 2317 O O . LYS A 1 302 ? -14.952 0.681 31.261 1.00 97.12 302 LYS A O 1
ATOM 2322 N N . ASN A 1 303 ? -14.717 -1.376 30.385 1.00 97.81 303 ASN A N 1
ATOM 2323 C CA . ASN A 1 303 ? -15.533 -2.083 31.368 1.00 97.81 303 ASN A CA 1
ATOM 2324 C C . ASN A 1 303 ? -14.729 -2.612 32.571 1.00 97.81 303 ASN A C 1
ATOM 2326 O O . ASN A 1 303 ? -15.270 -3.400 33.340 1.00 97.81 303 ASN A O 1
ATOM 2330 N N . ASN A 1 304 ? -13.464 -2.202 32.738 1.00 97.06 304 ASN A N 1
ATOM 2331 C CA . ASN A 1 304 ? -12.567 -2.676 33.801 1.00 97.06 304 ASN A CA 1
ATOM 2332 C C . ASN A 1 304 ? -12.490 -4.213 33.882 1.00 97.06 304 ASN A C 1
ATOM 2334 O O . ASN A 1 304 ? -12.558 -4.793 34.964 1.00 97.06 304 ASN A O 1
ATOM 2338 N N . ALA A 1 305 ? -12.397 -4.882 32.729 1.00 97.81 305 ALA A N 1
ATOM 2339 C CA . ALA A 1 305 ? -12.177 -6.322 32.692 1.00 97.81 305 ALA A CA 1
ATOM 2340 C C . ALA A 1 305 ? -10.858 -6.707 33.385 1.00 97.81 305 ALA A C 1
ATOM 2342 O O . ALA A 1 305 ? -9.919 -5.913 33.430 1.00 97.81 305 ALA A O 1
ATOM 2343 N N . ASP A 1 306 ? -10.784 -7.948 33.870 1.00 98.00 306 ASP A N 1
ATOM 2344 C CA . ASP A 1 306 ? -9.573 -8.490 34.488 1.00 98.00 306 ASP A CA 1
ATOM 2345 C C . ASP A 1 306 ? -8.360 -8.438 33.537 1.00 98.00 306 ASP A C 1
ATOM 2347 O O . ASP A 1 306 ? -8.479 -8.618 32.317 1.00 98.00 306 ASP A O 1
ATOM 2351 N N . GLN A 1 307 ? -7.179 -8.226 34.116 1.00 97.25 307 GLN A N 1
ATOM 2352 C CA . GLN A 1 307 ? -5.906 -8.080 33.419 1.00 97.25 307 GLN A CA 1
ATOM 2353 C C . GLN A 1 307 ? -5.593 -9.305 32.550 1.00 97.25 307 GLN A C 1
ATOM 2355 O O . GLN A 1 307 ? -5.149 -9.150 31.413 1.00 97.25 307 GLN A O 1
ATOM 2360 N N . ALA A 1 308 ? -5.934 -10.512 33.014 1.00 97.88 308 ALA A N 1
ATOM 2361 C CA . ALA A 1 308 ? -5.748 -11.744 32.246 1.00 97.88 308 ALA A CA 1
ATOM 2362 C C . ALA A 1 308 ? -6.507 -11.733 30.903 1.00 97.88 308 ALA A C 1
ATOM 2364 O O . ALA A 1 308 ? -5.993 -12.195 29.877 1.00 97.88 308 ALA A O 1
ATOM 2365 N N . LYS A 1 309 ? -7.717 -11.155 30.867 1.00 97.12 309 LYS A N 1
ATOM 2366 C CA . LYS A 1 309 ? -8.501 -11.020 29.629 1.00 97.12 309 LYS A CA 1
ATOM 2367 C C . LYS A 1 309 ? -7.858 -10.017 28.673 1.00 97.12 309 LYS A C 1
ATOM 2369 O O . LYS A 1 309 ? -7.793 -10.276 27.472 1.00 97.12 309 LYS A O 1
ATOM 2374 N N . LEU A 1 310 ? -7.370 -8.891 29.195 1.00 97.44 310 LEU A N 1
ATOM 2375 C CA . LEU A 1 310 ? -6.666 -7.888 28.393 1.00 97.44 310 LEU A CA 1
ATOM 2376 C C . LEU A 1 310 ? -5.387 -8.464 27.775 1.00 97.44 310 LEU A C 1
ATOM 2378 O O . LEU A 1 310 ? -5.136 -8.249 26.588 1.00 97.44 310 LEU A O 1
ATOM 2382 N N . ASP A 1 311 ? -4.617 -9.234 28.543 1.00 97.50 311 ASP A N 1
ATOM 2383 C CA . ASP A 1 311 ? -3.389 -9.871 28.064 1.00 97.50 311 ASP A CA 1
ATOM 2384 C C . ASP A 1 311 ? -3.662 -10.955 27.017 1.00 97.50 311 ASP A C 1
ATOM 2386 O O . ASP A 1 311 ? -2.915 -11.059 26.043 1.00 97.50 311 ASP A O 1
ATOM 2390 N N . THR A 1 312 ? -4.777 -11.682 27.139 1.00 98.12 312 THR A N 1
ATOM 2391 C CA . THR A 1 312 ? -5.224 -12.642 26.115 1.00 98.12 312 THR A CA 1
ATOM 2392 C C . THR A 1 312 ? -5.504 -11.938 24.785 1.00 98.12 312 THR A C 1
ATOM 2394 O O . THR A 1 312 ? -4.892 -12.272 23.770 1.00 98.12 312 THR A O 1
ATOM 2397 N N . ILE A 1 313 ? -6.344 -10.892 24.786 1.00 97.50 313 ILE A N 1
ATOM 2398 C CA . ILE A 1 313 ? -6.675 -10.129 23.566 1.00 97.50 313 ILE A CA 1
ATOM 2399 C C . ILE A 1 313 ? -5.412 -9.487 22.969 1.00 97.50 313 ILE A C 1
ATOM 2401 O O . ILE A 1 313 ? -5.226 -9.452 21.752 1.00 97.50 313 ILE A O 1
ATOM 2405 N N . LYS A 1 314 ? -4.506 -8.994 23.820 1.00 97.62 314 LYS A N 1
ATOM 2406 C CA . LYS A 1 314 ? -3.218 -8.430 23.399 1.00 97.62 314 LYS A CA 1
ATOM 2407 C C . LYS A 1 314 ? -2.310 -9.480 22.751 1.00 97.62 314 LYS A C 1
ATOM 2409 O O . LYS A 1 314 ? -1.646 -9.170 21.760 1.00 97.62 314 LYS A O 1
ATOM 2414 N N . GLY A 1 315 ? -2.277 -10.699 23.286 1.00 98.00 315 GLY A N 1
ATOM 2415 C CA . GLY A 1 315 ? -1.565 -11.835 22.703 1.00 98.00 315 GLY A CA 1
ATOM 2416 C C . GLY A 1 315 ? -2.091 -12.177 21.312 1.00 98.00 315 GLY A C 1
ATOM 2417 O O . GLY A 1 315 ? -1.316 -1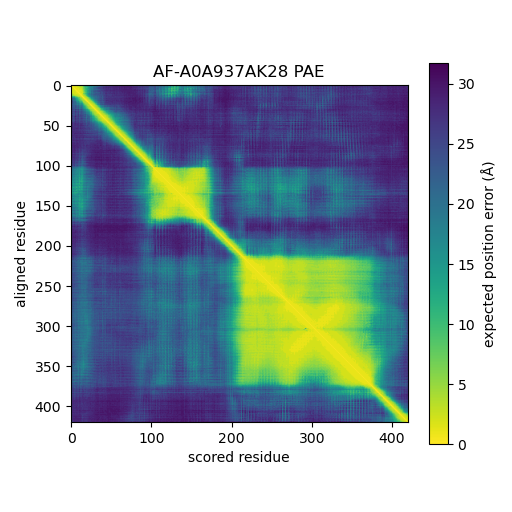2.239 20.358 1.00 98.00 315 GLY A O 1
ATOM 2418 N N . GLU A 1 316 ? -3.411 -12.288 21.165 1.00 97.50 316 GLU A N 1
ATOM 2419 C CA . GLU A 1 316 ? -4.062 -12.528 19.872 1.00 97.50 316 GLU A CA 1
ATOM 2420 C C . GLU A 1 316 ? -3.776 -11.408 18.865 1.00 97.50 316 GLU A C 1
ATOM 2422 O O . GLU A 1 316 ? -3.450 -11.674 17.706 1.00 97.50 316 GLU A O 1
ATOM 2427 N N . LEU A 1 317 ? -3.823 -10.148 19.308 1.00 97.56 317 LEU A N 1
ATOM 2428 C CA . LEU A 1 317 ? -3.502 -8.997 18.468 1.00 97.56 317 LEU A CA 1
ATOM 2429 C C . LEU A 1 317 ? -2.057 -9.059 17.959 1.00 97.56 317 LEU A C 1
ATOM 2431 O O . LEU A 1 317 ? -1.806 -8.769 16.789 1.00 97.56 317 LEU A O 1
ATOM 2435 N N . ARG A 1 318 ? -1.110 -9.471 18.812 1.00 98.06 318 ARG A N 1
ATOM 2436 C CA . ARG A 1 318 ? 0.299 -9.642 18.432 1.00 98.06 318 ARG A CA 1
ATOM 2437 C C . ARG A 1 318 ? 0.469 -10.715 17.359 1.00 98.06 318 ARG A C 1
ATOM 2439 O O . ARG A 1 318 ? 1.215 -10.481 16.412 1.00 98.06 318 ARG A O 1
ATOM 2446 N N . VAL A 1 319 ? -0.227 -11.845 17.483 1.00 98.00 319 VAL A N 1
ATOM 2447 C CA . VAL A 1 319 ? -0.200 -12.924 16.481 1.00 98.00 319 VAL A CA 1
ATOM 2448 C C . VAL A 1 319 ? -0.717 -12.417 15.135 1.00 98.00 319 VAL A C 1
ATOM 2450 O O . VAL A 1 319 ? -0.008 -12.506 14.138 1.00 98.00 319 VAL A O 1
ATOM 2453 N N . VAL A 1 320 ? -1.895 -11.784 15.112 1.00 97.19 320 VAL A N 1
ATOM 2454 C CA . VAL A 1 320 ? -2.494 -11.259 13.870 1.00 97.19 320 VAL A CA 1
ATOM 2455 C C . VAL A 1 320 ? -1.624 -10.179 13.227 1.00 97.19 320 VAL A C 1
ATOM 2457 O O . VAL A 1 320 ? -1.512 -10.110 12.004 1.00 97.19 320 VAL A O 1
ATOM 2460 N N . MET A 1 321 ? -0.986 -9.325 14.029 1.00 97.06 321 MET A N 1
ATOM 2461 C CA . MET A 1 321 ? -0.038 -8.339 13.509 1.00 97.06 321 MET A CA 1
ATOM 2462 C C . MET A 1 321 ? 1.201 -8.985 12.881 1.00 97.06 321 MET A C 1
ATOM 2464 O O . MET A 1 321 ? 1.668 -8.483 11.860 1.00 97.06 321 MET A O 1
ATOM 2468 N N . GLY A 1 322 ? 1.714 -10.074 13.461 1.00 97.62 322 GLY A N 1
ATOM 2469 C CA . GLY A 1 322 ? 2.799 -10.863 12.872 1.00 97.62 322 GLY A CA 1
ATOM 2470 C C . GLY A 1 322 ? 2.398 -11.451 11.518 1.00 97.62 322 GLY A C 1
ATOM 2471 O O . GLY A 1 322 ? 3.065 -11.203 10.520 1.00 97.62 322 GLY A O 1
ATOM 2472 N N . GLU A 1 323 ? 1.238 -12.106 11.450 1.00 97.50 323 GLU A N 1
ATOM 2473 C CA . GLU A 1 323 ? 0.697 -12.673 10.203 1.00 97.50 323 GLU A CA 1
ATOM 2474 C C . GLU A 1 323 ? 0.510 -11.606 9.107 1.00 97.50 323 GLU A C 1
ATOM 2476 O O . GLU A 1 323 ? 0.822 -11.830 7.933 1.00 97.50 323 GLU A O 1
ATOM 2481 N N . LEU A 1 324 ? 0.017 -10.420 9.481 1.00 96.81 324 LEU A N 1
ATOM 2482 C CA . LEU A 1 324 ? -0.140 -9.286 8.568 1.00 96.81 324 LEU A CA 1
ATOM 2483 C C . LEU A 1 324 ? 1.198 -8.751 8.063 1.00 96.81 324 LEU A C 1
ATOM 2485 O O . LEU A 1 324 ? 1.297 -8.373 6.895 1.00 96.81 324 LEU A O 1
ATOM 2489 N N . TRP A 1 325 ? 2.206 -8.691 8.932 1.00 98.00 325 TRP A N 1
ATOM 2490 C CA . TRP A 1 325 ? 3.552 -8.284 8.551 1.00 98.00 325 TRP A CA 1
ATOM 2491 C C . TRP A 1 325 ? 4.136 -9.251 7.522 1.00 98.00 325 TRP A C 1
ATOM 2493 O O . TRP A 1 325 ? 4.525 -8.816 6.440 1.00 98.00 325 TRP A O 1
ATOM 2503 N N . ASP A 1 326 ? 4.096 -10.550 7.803 1.00 98.00 326 ASP A N 1
ATOM 2504 C CA . ASP A 1 326 ? 4.632 -11.581 6.912 1.00 98.00 326 ASP A CA 1
ATOM 2505 C C . ASP A 1 326 ? 3.901 -11.605 5.564 1.00 98.00 326 ASP A C 1
ATOM 2507 O O . ASP A 1 326 ? 4.516 -11.733 4.506 1.00 98.00 326 ASP A O 1
ATOM 2511 N N . THR A 1 327 ? 2.577 -11.424 5.577 1.00 97.44 327 THR A N 1
ATOM 2512 C CA . THR A 1 327 ? 1.774 -11.333 4.347 1.00 97.44 327 THR A CA 1
ATOM 2513 C C . THR A 1 327 ? 2.182 -10.129 3.496 1.00 97.44 327 THR A C 1
ATOM 2515 O O . THR A 1 327 ? 2.270 -10.239 2.273 1.00 97.44 327 THR A O 1
ATOM 2518 N N . ARG A 1 328 ? 2.456 -8.979 4.124 1.00 96.38 328 ARG A N 1
ATOM 2519 C CA . ARG A 1 328 ? 2.930 -7.780 3.419 1.00 96.38 328 ARG A CA 1
ATOM 2520 C C . ARG A 1 328 ? 4.335 -7.953 2.871 1.00 96.38 328 ARG A C 1
ATOM 2522 O O . ARG A 1 328 ? 4.538 -7.630 1.710 1.00 96.38 328 ARG A O 1
ATOM 2529 N N . GLN A 1 329 ? 5.251 -8.525 3.650 1.00 97.94 329 GLN A N 1
ATOM 2530 C CA . GLN A 1 329 ? 6.601 -8.837 3.178 1.00 97.94 329 GLN A CA 1
ATOM 2531 C C . GLN A 1 329 ? 6.554 -9.698 1.910 1.00 97.94 329 GLN A C 1
ATOM 2533 O O . GLN A 1 329 ? 7.160 -9.339 0.906 1.00 97.94 329 GLN A O 1
ATOM 2538 N N . LYS A 1 330 ? 5.729 -10.752 1.886 1.00 97.94 330 LYS A N 1
ATOM 2539 C CA . LYS A 1 330 ? 5.552 -11.594 0.689 1.00 97.94 330 LYS A CA 1
ATOM 2540 C C . LYS A 1 330 ? 4.991 -10.830 -0.513 1.00 97.94 330 LYS A C 1
ATOM 2542 O O . LYS A 1 330 ? 5.441 -11.037 -1.639 1.00 97.94 330 LYS A O 1
ATOM 2547 N N . LEU A 1 331 ? 4.010 -9.952 -0.295 1.00 96.19 331 LEU A N 1
ATOM 2548 C CA . LEU A 1 331 ? 3.470 -9.098 -1.359 1.00 96.19 331 LEU A CA 1
ATOM 2549 C C . LEU A 1 331 ? 4.538 -8.147 -1.914 1.00 96.19 331 LEU A C 1
ATOM 2551 O O . LEU A 1 331 ? 4.635 -7.991 -3.131 1.00 96.19 331 LEU A O 1
ATOM 2555 N N . ASP A 1 332 ? 5.347 -7.550 -1.044 1.00 95.94 332 ASP A N 1
ATOM 2556 C CA . ASP A 1 332 ? 6.424 -6.638 -1.429 1.00 95.94 332 ASP A CA 1
ATOM 2557 C C . ASP A 1 332 ? 7.533 -7.386 -2.193 1.00 95.94 332 ASP A C 1
ATOM 2559 O O . ASP A 1 332 ? 7.986 -6.921 -3.239 1.00 95.94 332 ASP A O 1
ATOM 2563 N N . GLU A 1 333 ? 7.903 -8.594 -1.759 1.00 97.25 333 GLU A N 1
ATOM 2564 C CA . GLU A 1 333 ? 8.832 -9.483 -2.472 1.00 97.25 333 GLU A CA 1
ATOM 2565 C C . GLU A 1 333 ? 8.319 -9.868 -3.870 1.00 97.25 333 GLU A C 1
ATOM 2567 O O . GLU A 1 333 ? 9.093 -9.945 -4.827 1.00 97.25 333 GLU A O 1
ATOM 2572 N N . MET A 1 334 ? 7.015 -10.117 -4.030 1.00 96.56 334 MET A N 1
ATOM 2573 C CA . MET A 1 334 ? 6.414 -10.371 -5.347 1.00 96.56 334 MET A CA 1
ATOM 2574 C C . MET A 1 334 ? 6.481 -9.140 -6.252 1.00 96.56 334 MET A C 1
ATOM 2576 O O . MET A 1 334 ? 6.866 -9.253 -7.418 1.00 96.56 334 MET A O 1
ATOM 2580 N N . GLN A 1 335 ? 6.156 -7.962 -5.716 1.00 93.44 335 GLN A N 1
ATOM 2581 C CA . GLN A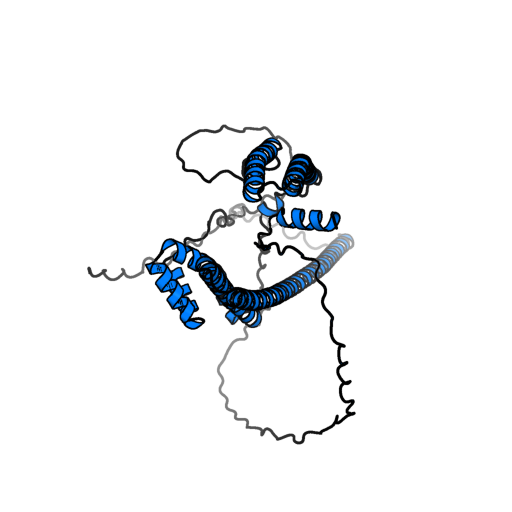 1 335 ? 6.247 -6.704 -6.458 1.00 93.44 335 GLN A CA 1
ATOM 2582 C C . GLN A 1 335 ? 7.687 -6.400 -6.876 1.00 93.44 335 GLN A C 1
ATOM 2584 O O . GLN A 1 335 ? 7.918 -5.989 -8.015 1.00 93.44 335 GLN A O 1
ATOM 2589 N N . LEU A 1 336 ? 8.659 -6.652 -5.997 1.00 96.69 336 LEU A N 1
ATOM 2590 C CA . LEU A 1 336 ? 10.076 -6.492 -6.304 1.00 96.69 336 LEU A CA 1
ATOM 2591 C C . LEU A 1 336 ? 10.494 -7.407 -7.461 1.00 96.69 336 LEU A C 1
ATOM 2593 O O . LEU A 1 336 ? 11.057 -6.922 -8.441 1.00 96.69 336 LEU A O 1
ATOM 2597 N N . ARG A 1 337 ? 10.115 -8.690 -7.419 1.00 96.94 337 ARG A N 1
ATOM 2598 C CA . ARG A 1 337 ? 10.377 -9.649 -8.507 1.00 96.94 337 ARG A CA 1
ATOM 2599 C C . ARG A 1 337 ? 9.759 -9.219 -9.843 1.00 96.94 337 ARG A C 1
ATOM 2601 O O . ARG A 1 337 ? 10.359 -9.421 -10.899 1.00 96.94 337 ARG A O 1
ATOM 2608 N N . GLU A 1 338 ? 8.559 -8.638 -9.840 1.00 94.00 338 GLU A N 1
ATOM 2609 C CA . GLU A 1 338 ? 7.930 -8.112 -11.062 1.00 94.00 338 GLU A CA 1
ATOM 2610 C C . GLU A 1 338 ? 8.694 -6.898 -11.617 1.00 94.00 338 GLU A C 1
ATOM 2612 O O . GLU A 1 338 ? 8.945 -6.812 -12.826 1.00 94.00 338 GLU A O 1
ATOM 2617 N N . LEU A 1 339 ? 9.111 -5.979 -10.741 1.00 94.88 339 LEU A N 1
ATOM 2618 C CA . LEU A 1 339 ? 9.909 -4.814 -11.119 1.00 94.88 339 LEU A CA 1
ATOM 2619 C C . LEU A 1 339 ? 11.278 -5.218 -11.676 1.00 94.88 339 LEU A C 1
ATOM 2621 O O . LEU A 1 339 ? 11.686 -4.677 -12.703 1.00 94.88 339 LEU A O 1
ATOM 2625 N N . GLU A 1 340 ? 11.948 -6.200 -11.076 1.00 97.00 340 GLU A N 1
ATOM 2626 C CA . GLU A 1 340 ? 13.214 -6.753 -11.570 1.00 97.00 340 GLU A CA 1
ATOM 2627 C C . GLU A 1 340 ? 13.069 -7.307 -12.991 1.00 97.00 340 GLU A C 1
ATOM 2629 O O . GLU A 1 340 ? 13.834 -6.932 -13.882 1.00 97.00 340 GLU A O 1
ATOM 2634 N N . LYS A 1 341 ? 12.027 -8.110 -13.252 1.00 97.31 341 LYS A N 1
ATOM 2635 C CA . LYS A 1 341 ? 11.721 -8.614 -14.604 1.00 97.31 341 LYS A CA 1
ATOM 2636 C C . LYS A 1 341 ? 11.480 -7.481 -15.600 1.00 97.31 341 LYS A C 1
ATOM 2638 O O . LYS A 1 341 ? 11.906 -7.560 -16.753 1.00 97.31 341 LYS A O 1
ATOM 2643 N N . ARG A 1 342 ? 10.793 -6.414 -15.180 1.00 95.81 342 ARG A N 1
ATOM 2644 C CA . ARG A 1 342 ? 10.539 -5.244 -16.031 1.00 95.81 342 ARG A CA 1
ATOM 2645 C C . ARG A 1 342 ? 11.826 -4.484 -16.345 1.00 95.81 342 ARG A C 1
ATOM 2647 O O . ARG A 1 342 ? 12.011 -4.089 -17.495 1.00 95.81 342 ARG A O 1
ATOM 2654 N N . VAL A 1 343 ? 12.697 -4.281 -15.357 1.00 96.12 343 VAL A N 1
ATOM 2655 C CA . VAL A 1 343 ? 14.013 -3.651 -15.544 1.00 96.12 343 VAL A CA 1
ATOM 2656 C C . VAL A 1 343 ? 14.863 -4.477 -16.500 1.00 96.12 343 VAL A C 1
ATOM 2658 O O . VAL A 1 343 ? 15.439 -3.917 -17.429 1.00 96.12 343 VAL A O 1
ATOM 2661 N N . GLU A 1 344 ? 14.887 -5.795 -16.330 1.00 97.94 344 GLU A N 1
ATOM 2662 C CA . GLU A 1 344 ? 15.633 -6.695 -17.207 1.00 97.94 344 GLU A CA 1
ATOM 2663 C C . GLU A 1 344 ? 15.132 -6.628 -18.656 1.00 97.94 344 GLU A C 1
ATOM 2665 O O . GLU A 1 344 ? 15.921 -6.439 -19.581 1.00 97.94 344 GLU A O 1
ATOM 2670 N N . ARG A 1 345 ? 13.811 -6.639 -18.870 1.00 97.12 345 ARG A N 1
ATOM 2671 C CA . ARG A 1 345 ? 13.230 -6.437 -20.206 1.00 97.12 345 ARG A CA 1
ATOM 2672 C C . ARG A 1 345 ? 13.645 -5.096 -20.822 1.00 97.12 345 ARG A C 1
ATOM 2674 O O . ARG A 1 345 ? 14.029 -5.058 -21.987 1.00 97.12 345 ARG A O 1
ATOM 2681 N N . MET A 1 346 ? 13.608 -4.004 -20.054 1.00 94.19 346 MET A N 1
ATOM 2682 C CA . MET A 1 346 ? 14.029 -2.682 -20.540 1.00 94.19 346 MET A CA 1
ATOM 2683 C C . MET A 1 346 ? 15.523 -2.639 -20.894 1.00 94.19 346 MET A C 1
ATOM 2685 O O . MET A 1 346 ? 15.890 -2.008 -21.884 1.00 94.19 346 MET A O 1
ATOM 2689 N N . LYS A 1 347 ? 16.385 -3.334 -20.140 1.00 97.19 347 LYS A N 1
ATOM 2690 C CA . LYS A 1 347 ? 17.812 -3.476 -20.474 1.00 97.19 347 LYS A CA 1
ATOM 2691 C C . LYS A 1 347 ? 18.005 -4.216 -21.795 1.00 97.19 347 LYS A C 1
ATOM 2693 O O . LYS A 1 347 ? 18.741 -3.740 -22.654 1.00 97.19 347 LYS A O 1
ATOM 2698 N N . GLN A 1 348 ? 17.304 -5.331 -21.991 1.00 98.00 348 GLN A N 1
ATOM 2699 C CA . GLN A 1 348 ? 17.362 -6.095 -23.240 1.00 98.00 348 GLN A CA 1
ATOM 2700 C C . GLN A 1 348 ? 16.865 -5.276 -24.437 1.00 98.00 348 GLN A C 1
ATOM 2702 O O . GLN A 1 348 ? 17.468 -5.310 -25.508 1.00 98.00 348 GLN A O 1
ATOM 2707 N N . GLU A 1 349 ? 15.792 -4.501 -24.269 1.00 95.81 349 GLU A N 1
ATOM 2708 C CA . GLU A 1 349 ? 15.314 -3.570 -25.295 1.00 95.81 349 GLU A CA 1
ATOM 2709 C C . GLU A 1 349 ? 16.340 -2.473 -25.606 1.00 95.81 349 GLU A C 1
ATOM 2711 O O . GLU A 1 349 ? 16.532 -2.136 -26.773 1.00 95.81 349 GLU A O 1
ATOM 2716 N N . ALA A 1 350 ? 17.024 -1.934 -24.593 1.00 96.44 350 ALA A N 1
ATOM 2717 C CA . ALA A 1 350 ? 18.073 -0.937 -24.786 1.00 96.44 350 ALA A CA 1
ATOM 2718 C C . ALA A 1 350 ? 19.262 -1.502 -25.579 1.00 96.44 350 ALA A C 1
ATOM 2720 O O . ALA A 1 350 ? 19.713 -0.860 -26.526 1.00 96.44 350 ALA A O 1
ATOM 2721 N N . VAL A 1 351 ? 19.720 -2.719 -25.262 1.00 97.81 351 VAL A N 1
ATOM 2722 C CA . VAL A 1 351 ? 20.784 -3.408 -26.018 1.00 97.81 351 VAL A CA 1
ATOM 2723 C C . VAL A 1 351 ? 20.370 -3.607 -27.477 1.00 97.81 351 VAL A C 1
ATOM 2725 O O . VAL A 1 351 ? 21.091 -3.177 -28.374 1.00 97.81 351 VAL A O 1
ATOM 2728 N N . LYS A 1 352 ? 19.162 -4.130 -27.730 1.00 97.44 352 LYS A N 1
ATOM 2729 C CA . LYS A 1 352 ? 18.631 -4.314 -29.094 1.00 97.44 352 LYS A CA 1
ATOM 2730 C C . LYS A 1 352 ? 18.553 -3.009 -29.885 1.00 97.44 352 LYS A C 1
ATOM 2732 O O . LYS A 1 352 ? 18.820 -2.997 -31.084 1.00 97.44 352 LYS A O 1
ATOM 2737 N N . ARG A 1 353 ? 18.175 -1.899 -29.239 1.00 96.25 353 ARG A N 1
ATOM 2738 C CA . ARG A 1 353 ? 18.149 -0.574 -29.883 1.00 96.25 353 ARG A CA 1
ATOM 2739 C C . ARG A 1 353 ? 19.551 -0.104 -30.253 1.00 96.25 353 ARG A C 1
ATOM 2741 O O . ARG A 1 353 ? 19.718 0.449 -31.335 1.00 96.25 353 ARG A O 1
ATOM 2748 N N . THR A 1 354 ? 20.543 -0.341 -29.397 1.00 97.19 354 THR A N 1
ATOM 2749 C CA . THR A 1 354 ? 21.948 -0.025 -29.690 1.00 97.19 354 THR A CA 1
ATOM 2750 C C . THR A 1 354 ? 22.469 -0.861 -30.858 1.00 97.19 354 THR A C 1
ATOM 2752 O O . THR A 1 354 ? 23.022 -0.301 -31.797 1.00 97.19 354 THR A O 1
ATOM 2755 N N . GLU A 1 355 ? 22.212 -2.168 -30.874 1.00 97.50 355 GLU A N 1
ATOM 2756 C CA . GLU A 1 355 ? 22.593 -3.051 -31.988 1.00 97.50 355 GLU A CA 1
ATOM 2757 C C . GLU A 1 355 ? 21.924 -2.636 -33.307 1.00 97.50 355 GLU A C 1
ATOM 2759 O O . GLU A 1 355 ? 22.577 -2.552 -34.348 1.00 97.50 355 GLU A O 1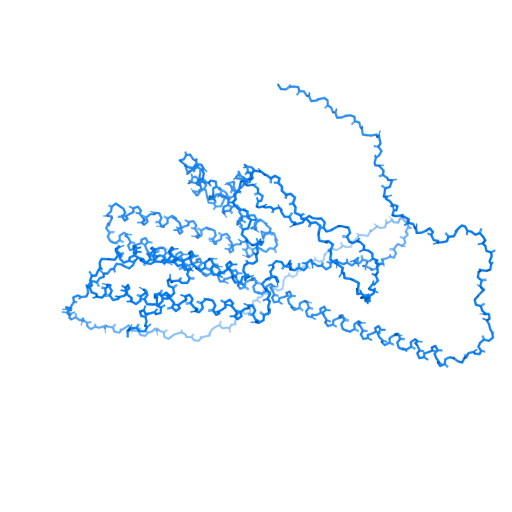
ATOM 2764 N N . MET A 1 356 ? 20.625 -2.318 -33.272 1.00 96.12 356 MET A N 1
ATOM 2765 C CA . MET A 1 356 ? 19.893 -1.832 -34.443 1.00 96.12 356 MET A CA 1
ATOM 2766 C C . MET A 1 356 ? 20.431 -0.482 -34.927 1.00 96.12 356 MET A C 1
ATOM 2768 O O . MET A 1 356 ? 20.540 -0.270 -36.133 1.00 96.12 356 MET A O 1
ATOM 2772 N N . ARG A 1 357 ? 20.801 0.416 -34.007 1.00 98.06 357 ARG A N 1
ATOM 2773 C CA . ARG A 1 357 ? 21.442 1.693 -34.336 1.00 98.06 357 ARG A CA 1
ATOM 2774 C C . ARG A 1 357 ? 22.763 1.472 -35.068 1.00 98.06 357 ARG A C 1
ATOM 2776 O O . ARG A 1 357 ? 22.936 2.050 -36.135 1.00 98.06 357 ARG A O 1
ATOM 2783 N N . GLU A 1 358 ? 23.655 0.637 -34.539 1.00 98.31 358 GLU A N 1
ATOM 2784 C CA . GLU A 1 358 ? 24.946 0.338 -35.178 1.00 98.31 358 GLU A CA 1
ATOM 2785 C C . GLU A 1 358 ? 24.757 -0.292 -36.563 1.00 98.31 358 GLU A C 1
ATOM 2787 O O . GLU A 1 358 ? 25.395 0.118 -37.531 1.00 98.31 358 GLU A O 1
ATOM 2792 N N . LYS A 1 359 ? 23.800 -1.218 -36.704 1.00 98.00 359 LYS A N 1
ATOM 2793 C CA . LYS A 1 359 ? 23.449 -1.806 -38.002 1.00 98.00 359 LYS A CA 1
ATOM 2794 C C . LYS A 1 359 ? 23.017 -0.744 -39.019 1.00 98.00 359 LYS A C 1
ATOM 2796 O O . LYS A 1 359 ? 23.532 -0.727 -40.132 1.00 98.00 359 LYS A O 1
ATOM 2801 N N . VAL A 1 360 ? 22.113 0.160 -38.634 1.00 97.50 360 VAL A N 1
ATOM 2802 C CA . VAL A 1 360 ? 21.640 1.247 -39.510 1.00 97.50 360 VAL A CA 1
ATOM 2803 C C . VAL A 1 360 ? 22.777 2.211 -39.869 1.00 97.50 360 VAL A C 1
ATOM 2805 O O . VAL A 1 360 ? 22.855 2.653 -41.015 1.00 97.50 360 VAL A O 1
ATOM 2808 N N . ILE A 1 361 ? 23.670 2.531 -38.925 1.00 97.62 361 ILE A N 1
ATOM 2809 C CA . ILE A 1 361 ? 24.850 3.373 -39.181 1.00 97.62 361 ILE A CA 1
ATOM 2810 C C . ILE A 1 361 ? 25.766 2.707 -40.213 1.00 97.62 361 ILE A C 1
ATOM 2812 O O . ILE A 1 361 ? 26.167 3.366 -41.174 1.00 97.62 361 ILE A O 1
ATOM 2816 N N . ASN A 1 362 ? 26.051 1.414 -40.061 1.00 98.19 362 ASN A N 1
ATOM 2817 C CA . ASN A 1 362 ? 26.905 0.667 -40.985 1.00 98.19 362 ASN A CA 1
ATOM 2818 C C . ASN A 1 362 ? 26.289 0.593 -42.387 1.00 98.19 362 ASN A C 1
ATOM 2820 O O . ASN A 1 362 ? 26.944 0.970 -43.355 1.00 98.19 362 ASN A O 1
ATOM 2824 N N . GLU A 1 363 ? 25.009 0.224 -42.498 1.00 97.56 363 GLU A N 1
ATOM 2825 C CA . GLU A 1 363 ? 24.289 0.172 -43.781 1.00 97.56 363 GLU A CA 1
ATOM 2826 C C . GLU A 1 363 ? 24.309 1.526 -44.511 1.00 97.56 363 GLU A C 1
ATOM 2828 O O . GLU A 1 363 ? 24.519 1.592 -45.724 1.00 97.56 363 GLU A O 1
ATOM 2833 N N . ARG A 1 364 ? 24.120 2.633 -43.779 1.00 97.31 364 ARG A N 1
ATOM 2834 C CA . ARG A 1 364 ? 24.171 3.989 -44.350 1.00 97.31 364 ARG A CA 1
ATOM 2835 C C . ARG A 1 364 ? 25.584 4.401 -44.746 1.00 97.31 364 ARG A C 1
ATOM 2837 O O . ARG A 1 364 ? 25.756 4.997 -45.806 1.00 97.31 364 ARG A O 1
ATOM 2844 N N . THR A 1 365 ? 26.580 4.072 -43.931 1.00 97.81 365 THR A N 1
ATOM 2845 C CA . THR A 1 365 ? 27.990 4.378 -44.211 1.00 97.81 365 THR A CA 1
ATOM 2846 C C . THR A 1 365 ? 28.466 3.637 -45.459 1.00 97.81 365 THR A C 1
ATOM 2848 O O . THR A 1 365 ? 29.054 4.245 -46.350 1.00 97.81 365 THR A O 1
ATOM 2851 N N . GLU A 1 366 ? 28.138 2.350 -45.586 1.00 97.75 366 GLU A N 1
ATOM 2852 C CA . GLU A 1 366 ? 28.442 1.552 -46.777 1.00 97.75 366 GLU A CA 1
ATOM 2853 C C . GLU A 1 366 ? 27.757 2.095 -48.035 1.00 97.75 366 GLU A C 1
ATOM 2855 O O . GLU A 1 366 ? 28.369 2.120 -49.104 1.00 97.75 366 GLU A O 1
ATOM 2860 N N . ALA A 1 367 ? 26.504 2.551 -47.925 1.00 94.81 367 ALA A N 1
ATOM 2861 C CA . ALA A 1 367 ? 25.789 3.164 -49.041 1.00 94.81 367 ALA A CA 1
ATOM 2862 C C . ALA A 1 367 ? 26.491 4.439 -49.540 1.00 94.81 367 ALA A C 1
ATOM 2864 O O . ALA A 1 367 ? 26.681 4.587 -50.745 1.00 94.81 367 ALA A O 1
ATOM 2865 N N . ILE A 1 368 ? 26.941 5.304 -48.623 1.00 95.12 368 ILE A N 1
ATOM 2866 C CA . ILE A 1 368 ? 27.683 6.532 -48.952 1.00 95.12 368 ILE A CA 1
ATOM 2867 C C . ILE A 1 368 ? 29.036 6.200 -49.597 1.00 95.12 368 ILE A C 1
ATOM 2869 O O . ILE A 1 368 ? 29.395 6.792 -50.613 1.00 95.12 368 ILE A O 1
ATOM 2873 N N . ILE A 1 369 ? 29.784 5.230 -49.056 1.00 96.06 369 ILE A N 1
ATOM 2874 C CA . ILE A 1 369 ? 31.068 4.799 -49.638 1.00 96.06 369 ILE A CA 1
ATOM 2875 C 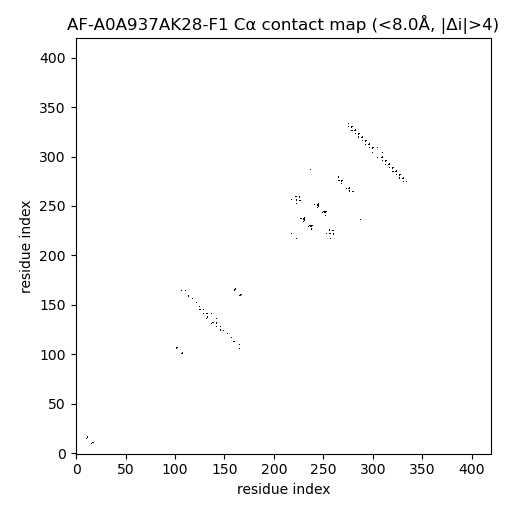C . ILE A 1 369 ? 30.856 4.241 -51.049 1.00 96.06 369 ILE A C 1
ATOM 2877 O O . ILE A 1 369 ? 31.620 4.559 -51.962 1.00 96.06 369 ILE A O 1
ATOM 2881 N N . ARG A 1 370 ? 29.813 3.429 -51.255 1.00 94.19 370 ARG A N 1
ATOM 2882 C CA . ARG A 1 370 ? 29.467 2.865 -52.567 1.00 94.19 370 ARG A CA 1
ATOM 2883 C C . ARG A 1 370 ? 29.113 3.954 -53.578 1.00 94.19 370 ARG A C 1
ATOM 2885 O O . ARG A 1 370 ? 29.559 3.874 -54.716 1.00 94.19 370 ARG A O 1
ATOM 2892 N N . GLU A 1 371 ? 28.351 4.961 -53.163 1.00 90.44 371 GLU A N 1
ATOM 2893 C CA . GLU A 1 371 ? 28.001 6.118 -53.995 1.00 90.44 371 GLU A CA 1
ATOM 2894 C C . GLU A 1 371 ? 29.240 6.948 -54.366 1.00 90.44 371 GLU A C 1
ATOM 2896 O O . GLU A 1 371 ? 29.398 7.324 -55.522 1.00 90.44 371 GLU A O 1
ATOM 2901 N N . ALA A 1 372 ? 30.162 7.165 -53.422 1.00 92.62 372 ALA A N 1
ATOM 2902 C CA . ALA A 1 372 ? 31.389 7.929 -53.653 1.00 92.62 372 ALA A CA 1
ATOM 2903 C C . ALA A 1 372 ? 32.440 7.188 -54.504 1.00 92.62 372 ALA A C 1
ATOM 2905 O O . ALA A 1 372 ? 33.231 7.823 -55.200 1.00 92.62 372 ALA A O 1
ATOM 2906 N N . THR A 1 373 ? 32.485 5.854 -54.432 1.00 93.69 373 THR A N 1
ATOM 2907 C CA . THR A 1 373 ? 33.468 5.025 -55.158 1.00 93.69 373 THR A CA 1
ATOM 2908 C C . THR A 1 373 ? 32.984 4.561 -56.527 1.00 93.69 373 THR A C 1
ATOM 2910 O O . THR A 1 373 ? 33.810 4.209 -57.370 1.00 93.69 373 THR A O 1
ATOM 2913 N N . GLN A 1 374 ? 31.673 4.573 -56.790 1.00 87.56 374 GLN A N 1
ATOM 2914 C CA . GLN A 1 374 ? 31.166 4.363 -58.141 1.00 87.56 374 GLN A CA 1
ATOM 2915 C C . GLN A 1 374 ? 31.629 5.526 -59.032 1.00 87.56 374 GLN A C 1
ATOM 2917 O O . GLN A 1 374 ? 31.293 6.679 -58.759 1.00 87.56 374 GLN A O 1
ATOM 2922 N N . PRO A 1 375 ? 32.409 5.264 -60.099 1.00 78.06 375 PRO A N 1
ATOM 2923 C CA . PRO A 1 375 ? 32.850 6.329 -60.983 1.00 78.06 375 PRO A CA 1
ATOM 2924 C C . PRO A 1 375 ? 31.613 7.025 -61.571 1.00 78.06 375 PRO A C 1
ATOM 2926 O O . PRO A 1 375 ? 30.667 6.331 -61.957 1.00 78.06 375 PRO A O 1
ATOM 2929 N N . PRO A 1 376 ? 31.612 8.362 -61.724 1.00 62.44 376 PRO A N 1
ATOM 2930 C CA . PRO A 1 376 ? 30.488 9.131 -62.280 1.00 62.44 376 PRO A CA 1
ATOM 2931 C C . PRO A 1 376 ? 30.197 8.845 -63.779 1.00 62.44 376 PRO A C 1
ATOM 2933 O O . PRO A 1 376 ? 29.636 9.673 -64.489 1.00 62.44 376 PRO A O 1
ATOM 2936 N N . GLY A 1 377 ? 30.601 7.679 -64.296 1.00 60.81 377 GLY A N 1
ATOM 2937 C CA . GLY A 1 377 ? 30.827 7.381 -65.710 1.00 60.81 377 GLY A CA 1
ATOM 2938 C C . GLY A 1 377 ? 29.857 6.407 -66.384 1.00 60.81 377 GLY A C 1
ATOM 2939 O O . GLY A 1 377 ? 30.132 5.974 -67.502 1.00 60.81 377 GLY A O 1
ATOM 2940 N N . GLY A 1 378 ? 28.719 6.064 -65.782 1.00 56.94 378 GLY A N 1
ATOM 2941 C CA . GLY A 1 378 ? 27.658 5.342 -66.489 1.00 56.94 378 GLY A CA 1
ATOM 2942 C C . GLY A 1 378 ? 26.861 6.275 -67.405 1.00 56.94 378 GLY A C 1
ATOM 2943 O O . GLY A 1 378 ? 25.867 6.854 -66.977 1.00 56.94 378 GLY A O 1
ATOM 2944 N N . LYS A 1 379 ? 27.272 6.430 -68.671 1.00 54.62 379 LYS A N 1
ATOM 2945 C CA . LYS A 1 379 ? 26.442 7.011 -69.746 1.00 54.62 379 LYS A CA 1
ATOM 2946 C C . LYS A 1 379 ? 25.093 6.278 -69.797 1.00 54.62 379 LYS A C 1
ATOM 2948 O O . LYS A 1 379 ? 24.999 5.217 -70.401 1.00 54.62 379 LYS A O 1
ATOM 2953 N N . GLY A 1 380 ? 24.053 6.819 -69.174 1.00 50.88 380 GLY A N 1
ATOM 2954 C CA . GLY A 1 380 ? 22.778 6.107 -69.118 1.00 50.88 380 GLY A CA 1
ATOM 2955 C C . GLY A 1 380 ? 21.676 6.874 -68.417 1.00 50.88 380 GLY A C 1
ATOM 2956 O O . GLY A 1 380 ? 21.122 6.385 -67.447 1.00 50.88 380 GLY A O 1
ATOM 2957 N N . GLY A 1 381 ? 21.360 8.061 -68.934 1.00 52.47 381 GLY A N 1
ATOM 2958 C CA . GLY A 1 381 ? 20.119 8.759 -68.623 1.00 52.47 381 GLY A CA 1
ATOM 2959 C C . GLY A 1 381 ? 20.125 9.450 -67.267 1.00 52.47 381 GLY A C 1
ATOM 2960 O O . GLY A 1 381 ? 20.000 8.828 -66.218 1.00 52.47 381 GLY A O 1
ATOM 2961 N N . ARG A 1 382 ? 20.119 10.786 -67.295 1.00 58.62 382 ARG A N 1
ATOM 2962 C CA . ARG A 1 382 ? 19.380 11.524 -66.267 1.00 58.62 382 ARG A CA 1
ATOM 2963 C C . ARG A 1 382 ? 18.033 10.800 -66.107 1.00 58.62 382 ARG A C 1
ATOM 2965 O O . ARG A 1 382 ? 17.402 10.587 -67.151 1.00 58.62 382 ARG A O 1
ATOM 2972 N N . PRO A 1 383 ? 17.596 10.396 -64.895 1.00 58.25 383 PRO A N 1
ATOM 2973 C CA . PRO A 1 383 ? 16.221 9.941 -64.726 1.00 58.25 383 PRO A CA 1
ATOM 2974 C C . PRO A 1 383 ? 15.361 11.001 -65.408 1.00 58.25 383 PRO A C 1
ATOM 2976 O O . PRO A 1 383 ? 15.641 12.186 -65.182 1.00 58.25 383 PRO A O 1
ATOM 2979 N N . PRO A 1 384 ? 14.462 10.621 -66.338 1.00 61.69 384 PRO A N 1
ATOM 2980 C CA . PRO A 1 384 ? 13.706 11.590 -67.105 1.00 61.69 384 PRO A CA 1
ATOM 2981 C C . PRO A 1 384 ? 13.131 12.546 -66.082 1.00 61.69 384 PRO A C 1
ATOM 2983 O O . PRO A 1 384 ? 12.340 12.141 -65.225 1.00 61.69 384 PRO A O 1
ATOM 2986 N N . MET A 1 385 ? 13.607 13.796 -66.114 1.00 52.56 385 MET A N 1
ATOM 2987 C CA . MET A 1 385 ? 12.894 14.858 -65.441 1.00 52.56 385 MET A CA 1
ATOM 2988 C C . MET A 1 385 ? 11.474 14.658 -65.929 1.00 52.56 385 MET A C 1
ATOM 2990 O O . MET A 1 385 ? 11.266 14.602 -67.145 1.00 52.56 385 MET A O 1
ATOM 2994 N N . ARG A 1 386 ? 10.545 14.393 -65.005 1.00 56.56 386 ARG A N 1
ATOM 2995 C CA . ARG A 1 386 ? 9.119 14.410 -65.302 1.00 56.56 386 ARG A CA 1
ATOM 2996 C C . ARG A 1 386 ? 8.838 15.823 -65.793 1.00 56.56 386 ARG A C 1
ATOM 2998 O O . ARG A 1 386 ? 8.563 16.726 -65.016 1.00 56.56 386 ARG A O 1
ATOM 3005 N N . ARG A 1 387 ? 9.070 15.998 -67.085 1.00 54.31 387 ARG A N 1
ATOM 3006 C CA . ARG A 1 387 ? 8.912 17.203 -67.853 1.00 54.31 387 ARG A CA 1
ATOM 3007 C C . ARG A 1 387 ? 7.438 17.216 -68.198 1.00 54.31 387 ARG A C 1
ATOM 3009 O O . ARG A 1 387 ? 6.963 16.349 -68.921 1.00 54.31 387 ARG A O 1
ATOM 3016 N N . ASP A 1 388 ? 6.757 18.170 -67.588 1.00 48.94 388 ASP A N 1
ATOM 3017 C CA . ASP A 1 388 ? 5.544 18.780 -68.105 1.00 48.94 388 ASP A CA 1
ATOM 3018 C C . ASP A 1 388 ? 4.357 17.823 -68.274 1.00 48.94 388 ASP A C 1
ATOM 3020 O O . ASP A 1 388 ? 3.832 17.598 -69.358 1.00 48.94 388 ASP A O 1
ATOM 3024 N N . GLY A 1 389 ? 3.879 17.313 -67.142 1.00 45.16 389 GLY A N 1
ATOM 3025 C CA . GLY A 1 389 ? 2.458 17.050 -66.971 1.00 45.16 389 GLY A CA 1
ATOM 3026 C C . GLY A 1 389 ? 1.906 18.108 -66.033 1.00 45.16 389 GLY A C 1
ATOM 3027 O O . GLY A 1 389 ? 2.087 17.992 -64.825 1.00 45.16 389 GLY A O 1
ATOM 3028 N N . ALA A 1 390 ? 1.269 19.133 -66.592 1.00 52.25 390 ALA A N 1
ATOM 3029 C CA . ALA A 1 390 ? 0.460 20.123 -65.896 1.00 52.25 390 ALA A CA 1
ATOM 3030 C C . ALA A 1 390 ? -0.724 19.446 -65.171 1.00 52.25 390 ALA A C 1
ATOM 3032 O O . ALA A 1 390 ? -1.870 19.512 -65.604 1.00 52.25 390 ALA A O 1
ATOM 3033 N N . GLY A 1 391 ? -0.426 18.731 -64.089 1.00 53.75 391 GLY A N 1
ATOM 3034 C CA . GLY A 1 391 ? -1.387 18.228 -63.120 1.00 53.75 391 GLY A CA 1
ATOM 3035 C C . GLY A 1 391 ? -1.445 19.188 -61.930 1.00 53.75 391 GLY A C 1
ATOM 3036 O O . GLY A 1 391 ? -0.403 19.726 -61.548 1.00 53.75 391 GLY A O 1
ATOM 3037 N N . PRO A 1 392 ? -2.633 19.433 -61.353 1.00 50.66 392 PRO A N 1
ATOM 3038 C CA . PRO A 1 392 ? -2.814 20.364 -60.243 1.00 50.66 392 PRO A CA 1
ATOM 3039 C C . PRO A 1 392 ? -1.853 20.021 -59.098 1.00 50.66 392 PRO A C 1
ATOM 3041 O O . PRO A 1 392 ? -1.666 18.856 -58.751 1.00 50.66 392 PRO A O 1
ATOM 3044 N N . GLY A 1 393 ? -1.178 21.052 -58.590 1.00 46.59 393 GLY A N 1
ATOM 3045 C CA . GLY A 1 393 ? 0.069 20.927 -57.842 1.00 46.59 393 GLY A CA 1
ATOM 3046 C C . GLY A 1 393 ? 0.010 20.038 -56.585 1.00 46.59 393 GLY A C 1
ATOM 3047 O O . GLY A 1 393 ? -0.997 20.013 -55.879 1.00 46.59 393 GLY A O 1
ATOM 3048 N N . PRO A 1 394 ? 1.125 19.370 -56.235 1.00 54.03 394 PRO A N 1
ATOM 3049 C CA . PRO A 1 394 ? 1.226 18.463 -55.089 1.00 54.03 394 PRO A CA 1
ATOM 3050 C C . PRO A 1 394 ? 1.351 19.172 -53.725 1.00 54.03 394 PRO A C 1
ATOM 3052 O O . PRO A 1 394 ? 1.636 18.517 -52.729 1.00 54.03 394 PRO A O 1
ATOM 3055 N N . ASN A 1 395 ? 1.093 20.486 -53.651 1.00 51.62 395 ASN A N 1
ATOM 3056 C CA . ASN A 1 395 ? 0.907 21.194 -52.374 1.00 51.62 395 ASN A CA 1
ATOM 3057 C C . ASN A 1 395 ? -0.523 21.070 -51.821 1.00 51.62 395 ASN A C 1
ATOM 3059 O O . ASN A 1 395 ? -0.834 21.635 -50.775 1.00 51.62 395 ASN A O 1
ATOM 3063 N N . GLY A 1 396 ? -1.382 20.281 -52.469 1.00 45.69 396 GLY A N 1
ATOM 3064 C CA . GLY A 1 396 ? -2.496 19.650 -51.781 1.00 45.69 396 GLY A CA 1
ATOM 3065 C C . GLY A 1 396 ? -1.956 18.570 -50.853 1.00 45.69 396 GLY A C 1
ATOM 3066 O O . GLY A 1 396 ? -1.981 17.391 -51.201 1.00 45.69 396 GLY A O 1
ATOM 3067 N N . LEU A 1 397 ? -1.483 18.969 -49.667 1.00 48.38 397 LEU A N 1
ATOM 3068 C CA . LEU A 1 397 ? -1.565 18.102 -48.496 1.00 48.38 397 LEU A CA 1
ATOM 3069 C C . LEU A 1 397 ? -2.949 17.441 -48.558 1.00 48.38 397 LEU A C 1
ATOM 3071 O O . LEU A 1 397 ? -3.938 18.174 -48.684 1.00 48.38 397 LEU A O 1
ATOM 3075 N N . PRO A 1 398 ? -3.066 16.103 -48.526 1.00 49.38 398 PRO A N 1
ATOM 3076 C CA . PRO A 1 398 ? -4.336 15.507 -48.179 1.00 49.38 398 PRO A CA 1
ATOM 3077 C C . PRO A 1 398 ? -4.651 16.065 -46.793 1.00 49.38 398 PRO A C 1
ATOM 3079 O O . PRO A 1 398 ? -4.082 15.626 -45.795 1.00 49.38 398 PRO A O 1
ATOM 3082 N N . GLY A 1 399 ? -5.494 17.103 -46.741 1.00 46.44 399 GLY A N 1
ATOM 3083 C CA . GLY A 1 399 ? -6.110 17.531 -45.498 1.00 46.44 399 GLY A CA 1
ATOM 3084 C C . GLY A 1 399 ? -6.647 16.269 -44.837 1.00 46.44 399 GLY A C 1
ATOM 3085 O O . GLY A 1 399 ? -7.067 15.372 -45.579 1.00 46.44 399 GLY A O 1
ATOM 3086 N N . PRO A 1 400 ? -6.564 16.142 -43.503 1.00 51.16 400 PRO A N 1
ATOM 3087 C CA . PRO A 1 400 ? -7.009 14.949 -42.808 1.00 51.16 400 PRO A CA 1
ATOM 3088 C C . PRO A 1 400 ? -8.410 14.635 -43.309 1.00 51.16 400 PRO A C 1
ATOM 3090 O O . PRO A 1 400 ? -9.379 15.333 -43.006 1.00 51.16 400 PRO A O 1
ATOM 3093 N N . GLY A 1 401 ? -8.478 13.625 -44.176 1.00 45.09 401 GLY A N 1
ATOM 3094 C CA . GLY A 1 401 ? -9.707 13.038 -44.632 1.00 45.09 401 GLY A CA 1
ATOM 3095 C C . GLY A 1 401 ? -10.263 12.420 -43.380 1.00 45.09 401 GLY A C 1
ATOM 3096 O O . GLY A 1 401 ? -9.927 11.287 -43.041 1.00 45.09 401 GLY A O 1
ATOM 3097 N N . GLY A 1 402 ? -11.052 13.209 -42.653 1.00 47.56 402 GLY A N 1
ATOM 3098 C CA . GLY A 1 402 ? -11.906 12.684 -41.621 1.00 47.56 402 GLY A CA 1
ATOM 3099 C C . GLY A 1 402 ? -12.629 11.484 -42.225 1.00 47.56 402 GLY A C 1
ATOM 3100 O O . GLY A 1 402 ? -12.959 11.508 -43.419 1.00 47.56 402 GLY A O 1
ATOM 3101 N N . PRO A 1 403 ? -12.861 10.418 -41.453 1.00 51.56 403 PRO A N 1
ATOM 3102 C CA . PRO A 1 403 ? -13.783 9.384 -41.869 1.00 51.56 403 PRO A CA 1
ATOM 3103 C C . PRO A 1 403 ? -15.156 10.041 -42.050 1.00 51.56 403 PRO A C 1
ATOM 3105 O O . PRO A 1 403 ? -15.974 10.113 -41.140 1.00 51.56 403 PRO A O 1
ATOM 3108 N N . ARG A 1 404 ? -15.419 10.543 -43.259 1.00 51.19 404 ARG A N 1
ATOM 3109 C CA . ARG A 1 404 ? -16.736 10.922 -43.755 1.00 51.19 404 ARG A CA 1
ATOM 3110 C C . ARG A 1 404 ? -17.412 9.626 -44.190 1.00 51.19 404 ARG A C 1
ATOM 3112 O O . ARG A 1 404 ? -17.645 9.367 -45.361 1.00 51.19 404 ARG A O 1
ATOM 3119 N N . GLY A 1 405 ? -17.622 8.774 -43.198 1.00 42.50 405 GLY A N 1
ATOM 3120 C CA . GLY A 1 405 ? -18.382 7.542 -43.253 1.00 42.50 405 GLY A CA 1
ATOM 3121 C C . GLY A 1 405 ? -19.306 7.571 -42.055 1.00 42.50 405 GLY A C 1
ATOM 3122 O O . GLY A 1 405 ? -19.038 6.928 -41.046 1.00 42.50 405 GLY A O 1
ATOM 3123 N N . GLY A 1 406 ? -20.353 8.393 -42.147 1.00 43.91 406 GLY A N 1
ATOM 3124 C CA . GLY A 1 406 ? -21.483 8.261 -41.245 1.00 43.91 406 GLY A CA 1
ATOM 3125 C C . GLY A 1 406 ? -22.047 6.843 -41.384 1.00 43.91 406 GLY A C 1
ATOM 3126 O O . GLY A 1 406 ? -22.246 6.390 -42.515 1.00 43.91 406 GLY A O 1
ATOM 3127 N N . PRO A 1 407 ? -22.288 6.108 -40.286 1.00 48.38 407 PRO A N 1
ATOM 3128 C CA . PRO A 1 407 ? -23.221 5.001 -40.343 1.00 48.38 407 PRO A CA 1
ATOM 3129 C C . PRO A 1 407 ? -24.587 5.578 -40.717 1.00 48.38 407 PRO A C 1
ATOM 3131 O O . PRO A 1 407 ? -24.998 6.623 -40.217 1.00 48.38 407 PRO A O 1
ATOM 3134 N N . GLY A 1 408 ? -25.220 4.917 -41.677 1.00 46.22 408 GLY A N 1
ATOM 3135 C CA . GLY A 1 408 ? -26.394 5.402 -42.371 1.00 46.22 408 GLY A CA 1
ATOM 3136 C C . GLY A 1 408 ? -27.537 5.838 -41.462 1.00 46.22 408 GLY A C 1
ATOM 3137 O O . GLY A 1 408 ? -27.816 5.265 -40.411 1.00 46.22 408 GLY A O 1
ATOM 3138 N N . GLU A 1 409 ? -28.256 6.807 -42.002 1.00 45.53 409 GLU A N 1
ATOM 3139 C CA . GLU A 1 409 ? -29.589 7.306 -41.669 1.00 45.53 409 GLU A CA 1
ATOM 3140 C C . GLU A 1 409 ? -30.702 6.231 -41.771 1.00 45.53 409 GLU A C 1
ATOM 3142 O O . GLU A 1 409 ? -31.835 6.529 -42.120 1.00 45.53 409 GLU A O 1
ATOM 3147 N N . ASN A 1 410 ? -30.406 4.962 -41.469 1.00 55.78 410 ASN A N 1
ATOM 3148 C CA . ASN A 1 410 ? -31.357 3.842 -41.485 1.00 55.78 410 ASN A CA 1
ATOM 3149 C C . ASN A 1 410 ? -31.314 3.044 -40.169 1.00 55.78 410 ASN A C 1
ATOM 3151 O O . ASN A 1 410 ? -31.320 1.813 -40.169 1.00 55.78 410 ASN A O 1
ATOM 3155 N N . ALA A 1 411 ? -31.261 3.736 -39.030 1.00 53.94 411 ALA A N 1
ATOM 3156 C CA . ALA A 1 411 ? -31.625 3.126 -37.756 1.00 53.94 411 ALA A CA 1
ATOM 3157 C C . ALA A 1 411 ? -33.157 3.223 -37.587 1.00 53.94 411 ALA A C 1
ATOM 3159 O O . ALA A 1 411 ? -33.688 4.335 -37.643 1.00 53.94 411 ALA A O 1
ATOM 3160 N N . PRO A 1 412 ? -33.888 2.106 -37.398 1.00 69.50 412 PRO A N 1
ATOM 3161 C CA . PRO A 1 412 ? -35.311 2.160 -37.078 1.00 69.50 412 PRO A CA 1
ATOM 3162 C C . PRO A 1 412 ? -35.525 2.925 -35.759 1.00 69.50 412 PRO A C 1
ATOM 3164 O O . PRO A 1 412 ? -34.685 2.825 -34.857 1.00 69.50 412 PRO A O 1
ATOM 3167 N N . PRO A 1 413 ? -36.624 3.692 -35.626 1.00 72.62 413 PRO A N 1
ATOM 3168 C CA . PRO A 1 413 ? -36.898 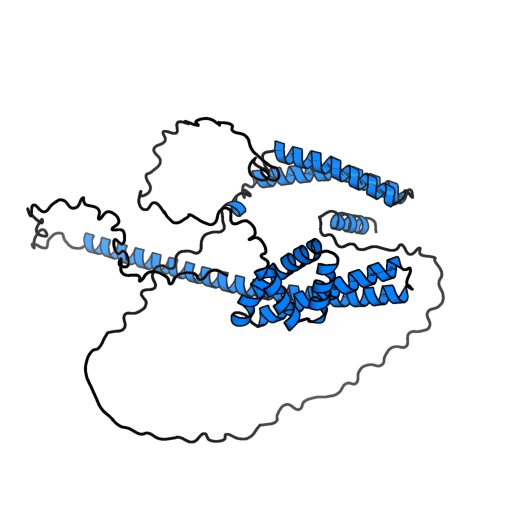4.455 -34.415 1.00 72.62 413 PRO A CA 1
ATOM 3169 C C . PRO A 1 413 ? -36.977 3.524 -33.193 1.00 72.62 413 PRO A C 1
ATOM 3171 O O . PRO A 1 413 ? -37.489 2.405 -33.306 1.00 72.62 413 PRO A O 1
ATOM 3174 N N . PRO A 1 414 ? -36.485 3.960 -32.018 1.00 72.56 414 PRO A N 1
ATOM 3175 C CA . PRO A 1 414 ? -36.628 3.188 -30.792 1.00 72.56 414 PRO A CA 1
ATOM 3176 C C . PRO A 1 414 ? -38.118 2.980 -30.464 1.00 72.56 414 PRO A C 1
ATOM 3178 O O . PRO A 1 414 ? -38.930 3.879 -30.711 1.00 72.56 414 PRO A O 1
ATOM 3181 N N . PRO A 1 415 ? -38.503 1.814 -29.911 1.00 72.12 415 PRO A N 1
ATOM 3182 C CA . PRO A 1 415 ? -39.885 1.557 -29.531 1.00 72.12 415 PRO A CA 1
ATOM 3183 C C . PRO A 1 415 ? -40.348 2.551 -28.452 1.00 72.12 415 PRO A C 1
ATOM 3185 O O . PRO A 1 415 ? -39.543 2.960 -27.608 1.00 72.12 415 PRO A O 1
ATOM 3188 N N . PRO A 1 416 ? -41.636 2.938 -28.455 1.00 66.06 416 PRO A N 1
ATOM 3189 C CA . PRO A 1 416 ? -42.171 3.889 -27.493 1.00 66.06 416 PRO A CA 1
ATOM 3190 C C . PRO A 1 416 ? -42.016 3.356 -26.067 1.00 66.06 416 PRO A C 1
ATOM 3192 O O . PRO A 1 416 ? -42.409 2.230 -25.751 1.00 66.06 416 PRO A O 1
ATOM 3195 N N . VAL A 1 417 ? -41.444 4.195 -25.204 1.00 70.00 417 VAL A N 1
ATOM 3196 C CA . VAL A 1 417 ? -41.363 3.959 -23.762 1.00 70.00 417 VAL A CA 1
ATOM 3197 C C . VAL A 1 417 ? -42.788 3.926 -23.217 1.00 70.00 417 VAL A C 1
ATOM 3199 O O . VAL A 1 417 ? -43.503 4.925 -23.280 1.00 70.00 417 VAL A O 1
ATOM 3202 N N . GLN A 1 418 ? -43.212 2.770 -22.706 1.00 58.53 418 GLN A N 1
ATOM 3203 C CA . GLN A 1 418 ? -44.485 2.662 -22.001 1.00 58.53 418 GLN A CA 1
ATOM 3204 C C . GLN A 1 418 ? -44.384 3.406 -20.660 1.00 58.53 418 GLN A C 1
ATOM 3206 O O . GLN A 1 418 ? -43.401 3.208 -19.936 1.00 58.53 418 GLN A O 1
ATOM 3211 N N . PRO A 1 419 ? -45.366 4.258 -20.321 1.00 61.34 419 PRO A N 1
ATOM 3212 C CA . PRO A 1 419 ? -45.415 4.906 -19.021 1.00 61.34 419 PRO A CA 1
ATOM 3213 C C . PRO A 1 419 ? -45.609 3.854 -17.922 1.00 61.34 419 PRO A C 1
ATOM 3215 O O . PRO A 1 419 ? -46.381 2.908 -18.087 1.00 61.34 419 PRO A O 1
ATOM 3218 N N . ARG A 1 420 ? -44.881 4.029 -16.818 1.00 52.03 420 ARG A N 1
ATOM 3219 C CA . ARG A 1 420 ? -45.182 3.364 -15.549 1.00 52.03 420 ARG A CA 1
ATOM 3220 C C . ARG A 1 420 ? -46.209 4.164 -14.775 1.00 52.03 420 ARG A C 1
ATOM 3222 O O . ARG A 1 420 ? -46.067 5.408 -14.773 1.00 52.03 420 ARG A O 1
#

Mean predicted aligned error: 19.77 Å